Protein AF-A0AAV5MDQ6-F1 (afdb_monomer)

Mean predicted aligned error: 10.99 Å

Solvent-accessible surface area (backbone atoms only — not comparable to full-atom values): 38257 Å² total; per-residue (Å²): 109,68,69,57,55,51,51,50,50,52,53,47,53,49,22,70,74,67,74,50,81,84,59,44,92,79,45,73,65,86,76,64,95,84,58,58,68,70,60,51,52,52,53,26,61,74,68,64,28,59,78,58,91,62,69,52,67,56,98,86,37,66,71,57,78,62,98,46,68,66,68,64,48,42,65,56,53,50,52,42,49,53,53,60,66,69,49,66,47,74,81,46,53,69,46,55,48,52,50,48,41,59,69,43,57,61,42,69,51,47,67,59,25,41,53,33,67,74,56,69,65,60,42,50,53,46,50,50,54,54,50,49,62,64,66,40,52,69,85,92,69,93,72,76,72,77,63,57,66,72,51,37,35,28,45,49,42,70,74,18,72,51,41,77,52,59,61,31,44,25,39,12,35,13,19,51,47,35,49,47,41,70,77,39,56,84,40,68,71,37,46,52,48,31,68,73,56,27,74,90,49,51,84,87,72,42,62,74,74,93,83,56,52,66,47,57,57,20,33,56,56,3,36,58,54,36,55,71,42,39,30,40,44,59,18,46,19,80,87,40,41,53,64,82,36,32,50,42,87,87,41,76,72,18,29,57,78,64,68,81,56,98,78,58,88,64,60,36,42,33,70,41,40,41,98,86,48,45,77,33,65,70,61,42,63,76,66,43,50,75,69,56,43,62,57,52,69,37,57,55,48,20,99,42,80,61,42,84,27,21,66,82,28,70,62,28,55,81,46,55,70,50,37,24,56,52,30,40,39,70,75,67,42,85,72,76,81,74,66,86,55,76,55,55,49,68,53,32,46,45,57,75,64,48,90,61,62,59,60,56,47,53,48,49,55,31,49,65,70,70,53,54,92,34,40,34,60,29,30,80,66,72,76,41,96,61,28,56,23,91,85,77,66,79,50,59,18,38,72,60,33,66,66,39,63,34,82,75,41,36,60,39,39,44,75,37,101,78,52,43,59,52,82,80,68,68,67,88,47,65,48,55,50,51,51,52,53,55,52,49,38,71,74,69,64,53,82,60,53,68,50,52,54,52,38,43,50,51,38,50,54,51,50,55,48,36,33,77,76,67,71,47,82,91,52,44,66,64,39,49,51,53,29,51,52,53,49,48,55,63,75,64,55,86,65,77,67,74,83,46,82,82,74,82,74,70,80,74,72,88,68,70,58,60,40,77,66,40,60,86,86,26,34,33,35,35,32,21,45,31,68,46,96,89,49,78,56,25,28,23,11,34,34,32,26,37,43,86,60,49,61,48,40,42,42,50,48,79,45,50,58,89,42,63,71,39,33,40,49,47,15,48,38,52,47,53,50,51,36,55,76,67,71,60,64,42,37,37,39,33,30,64,47,56,69,61,38,51,54,61,73,41,86,89,60,90,54,43,57,83,41,40,26,48,46,50,48,45,44,58,64,41,75,82,32,88,52,54,45,73,41,67,42,48,61,75,37,41,48,68,18,46,48,50,13,58,28,36,88,69,72,75,40,75,58,62,43,63,71,60,76,62,76,79,51,53,64,61,48,56,67,44,67,79,96

Sequence (675 aa):
MEEVSHLQSILQQYGDITGQRINFAKSAVFFSTNTPGDFRASICSQLGINCHSTVSKYLGLPTSWGKSKKASLKYVVERINKKLKQWKVALLSQAGREVLIKAVAMAIPTYTMSCFLFPSNICKDINRLIRNFWWGQQQDERKISWLSWKTMTQSKQSGGMGFKDLFCFNLAMLARQAWRLVQNPHSLWVRVLKSLYFREASFFSARKGSHPSWAWTSILKGREILQLGARWNVGDGRKILIYEDAWVPSLPQFKVLSPPSTESLYTYVCDLIDERGNWDSHKLNQCLTNEEYGEIAKIPTAACGDAFIWHYNKYGKFTVKSAYFLAYKYVHGSDISKNQSSLAPAEWKHLWKLKLPPKIKVFLWRAIHNRLPTLDNLFSKGVVNNALCPNCQLHNESLMHMLFYCPHVEPIWFGSALGFIPRQLRLQNLAEWWCLLTETEKQMGVPYLFEQWAIICWNTWKARNKIHFEQATFNPEHILFKANAMLQEFCSCPGRDLLLPPKQTMQRKHVTSAWTRPPPGFLKFNVDASFMPNSELTTLARVSRDSYGKILTGRTWLCSTASPLMAEANALLRAVQSAVDMGLDQVIFESDNETLISYAQHANQPLPWEIHSIIHNIRSFCSSRPNFSFSFIPREGNRVADWIARSTLKGQCPFYWAHCPPDILLQLLLTDAVS

Radius of gyration: 33.41 Å; Cα contacts (8 Å, |Δi|>4): 930; chains: 1; bounding box: 87×62×98 Å

Nearest PDB structures (foldseek):
  4e19-assembly2_B  TM=8.398E-01  e=6.415E-07  Halobacterium salinarum NRC-1
  3hst-assembly2_B  TM=8.133E-01  e=9.459E-06  Mycobacterium tuberculosis
  3hst-assembly4_D  TM=8.226E-01  e=3.384E-05  Mycobacterium tuberculosis
  3aly-assembly1_A  TM=7.900E-01  e=1.920E-05  Sulfurisphaera tokodaii str. 7
  2ehg-assembly1_A  TM=7.731E-01  e=2.802E-05  Sulfurisphaera tokodaii str. 7

InterPro domains:
  IPR002156 Ribonuclease H domain [PF13456] (526-647)
  IPR012337 Ribonuclease H-like superfamily [SSF53098] (522-659)
  IPR026960 Reverse transcriptase zinc-binding domain [PF13966] (318-413)
  IPR036397 Ribonuclease H superfamily [G3DSA:3.30.420.10] (522-650)
  IPR044730 Ribonuclease H-like domain, plant type [cd06222] (526-646)

Structure (mmCIF, N/CA/C/O backbone):
data_AF-A0AAV5MDQ6-F1
#
_entry.id   AF-A0AAV5MDQ6-F1
#
loop_
_atom_site.group_PDB
_atom_site.id
_atom_site.type_symbol
_atom_site.label_atom_id
_atom_site.label_alt_id
_atom_site.label_comp_id
_atom_site.label_asym_id
_atom_site.label_entity_id
_atom_site.label_seq_id
_atom_site.pdbx_PDB_ins_code
_atom_site.Cartn_x
_atom_site.Cartn_y
_atom_site.Cartn_z
_atom_site.occupancy
_atom_site.B_iso_or_equiv
_atom_site.auth_seq_id
_atom_site.auth_comp_id
_atom_site.auth_asym_id
_atom_site.auth_atom_id
_atom_site.pdbx_PDB_model_num
ATOM 1 N N . MET A 1 1 ? -3.458 -2.380 56.061 1.00 78.00 1 MET A N 1
ATOM 2 C CA . MET A 1 1 ? -2.426 -3.342 56.510 1.00 78.00 1 MET A CA 1
ATOM 3 C C . MET A 1 1 ? -2.948 -4.769 56.431 1.00 78.00 1 MET A C 1
ATOM 5 O O . MET A 1 1 ? -2.294 -5.584 55.803 1.00 78.00 1 MET A O 1
ATOM 9 N N . GLU A 1 2 ? -4.146 -5.062 56.944 1.00 83.25 2 GLU A N 1
ATOM 10 C CA . GLU A 1 2 ? -4.775 -6.392 56.813 1.00 83.25 2 GLU A CA 1
ATOM 11 C C . GLU A 1 2 ? -4.893 -6.880 55.361 1.00 83.25 2 GLU A C 1
ATOM 13 O O . GLU A 1 2 ? -4.476 -7.992 55.055 1.00 83.25 2 GLU A O 1
ATOM 18 N N . GLU A 1 3 ? -5.348 -6.025 54.438 1.00 86.69 3 GLU A N 1
ATOM 19 C CA . GLU A 1 3 ? -5.424 -6.364 53.005 1.00 86.69 3 GLU A CA 1
ATOM 20 C C . GLU A 1 3 ? -4.061 -6.746 52.402 1.00 86.69 3 GLU A C 1
ATOM 22 O O . GLU A 1 3 ? -3.980 -7.601 51.522 1.00 86.69 3 GLU A O 1
ATOM 27 N N . VAL A 1 4 ? -2.975 -6.135 52.889 1.00 85.44 4 VAL A N 1
ATOM 28 C CA . VAL A 1 4 ? -1.607 -6.406 52.426 1.00 85.44 4 VAL A CA 1
ATOM 29 C C . VAL A 1 4 ? -1.141 -7.771 52.931 1.00 85.44 4 VAL A C 1
ATOM 31 O O . VAL A 1 4 ? -0.630 -8.561 52.138 1.00 85.44 4 VAL A O 1
ATOM 34 N N . SER A 1 5 ? -1.383 -8.081 54.210 1.00 87.00 5 SER A N 1
ATOM 35 C CA . SER A 1 5 ? -1.127 -9.411 54.782 1.00 87.00 5 SER A CA 1
ATOM 36 C C . SER A 1 5 ? -1.914 -10.494 54.045 1.00 87.00 5 SER A C 1
ATOM 38 O O . SER A 1 5 ? -1.382 -11.556 53.727 1.00 87.00 5 SER A O 1
ATOM 40 N N . HIS A 1 6 ? -3.182 -10.212 53.737 1.00 92.25 6 HIS A N 1
ATOM 41 C CA . HIS A 1 6 ? -4.053 -11.146 53.036 1.00 92.25 6 HIS A CA 1
ATOM 42 C C . HIS A 1 6 ? -3.562 -11.406 51.606 1.00 92.25 6 HIS A C 1
ATOM 44 O O . HIS A 1 6 ? -3.456 -12.555 51.184 1.00 92.25 6 HIS A O 1
ATOM 50 N N . LEU A 1 7 ? -3.157 -10.355 50.884 1.00 89.44 7 LEU A N 1
ATOM 51 C CA . LEU A 1 7 ? -2.547 -10.488 49.561 1.00 89.44 7 LEU A CA 1
ATOM 52 C C . LEU A 1 7 ? -1.266 -11.335 49.602 1.00 89.44 7 LEU A C 1
ATOM 54 O O . LEU A 1 7 ? -1.070 -12.176 48.727 1.00 89.44 7 LEU A O 1
ATOM 58 N N . GLN A 1 8 ? -0.403 -11.144 50.605 1.00 87.44 8 GLN A N 1
ATOM 59 C CA . GLN A 1 8 ? 0.805 -11.961 50.769 1.00 87.44 8 GLN A CA 1
ATOM 60 C C . GLN A 1 8 ? 0.476 -13.431 51.015 1.00 87.44 8 GLN A C 1
ATOM 62 O O . GLN A 1 8 ? 1.090 -14.289 50.389 1.00 87.44 8 GLN A O 1
ATOM 67 N N . SER A 1 9 ? -0.513 -13.713 51.865 1.00 90.31 9 SER A N 1
ATOM 68 C CA . SER A 1 9 ? -0.974 -15.077 52.124 1.00 90.31 9 SER A CA 1
ATOM 69 C C . SER A 1 9 ? -1.483 -15.753 50.847 1.00 90.31 9 SER A C 1
ATOM 71 O O . SER A 1 9 ? -1.048 -16.861 50.541 1.00 90.31 9 SER A O 1
ATOM 73 N N . ILE A 1 10 ? -2.303 -15.063 50.045 1.00 92.88 10 ILE A N 1
ATOM 74 C CA . ILE A 1 10 ? -2.792 -15.576 48.753 1.00 92.88 10 ILE A CA 1
ATOM 75 C C . ILE A 1 10 ? -1.627 -15.872 47.804 1.00 92.88 10 ILE A C 1
ATOM 77 O O . ILE A 1 10 ? -1.580 -16.921 47.164 1.00 92.88 10 ILE A O 1
ATOM 81 N N . LEU A 1 11 ? -0.680 -14.940 47.695 1.00 90.06 11 LEU A N 1
ATOM 82 C CA . LEU A 1 11 ? 0.478 -15.073 46.817 1.00 90.06 11 LEU A CA 1
ATOM 83 C C . LEU A 1 11 ? 1.405 -16.216 47.247 1.00 90.06 11 LEU A C 1
ATOM 85 O O . LEU A 1 11 ? 1.951 -16.911 46.390 1.00 90.06 11 LEU A O 1
ATOM 89 N N . GLN A 1 12 ? 1.562 -16.418 48.554 1.00 89.75 12 GLN A N 1
ATOM 90 C CA . GLN A 1 12 ? 2.337 -17.516 49.114 1.00 89.75 12 GLN A CA 1
ATOM 91 C C . GLN A 1 12 ? 1.642 -18.855 48.877 1.00 89.75 12 GLN A C 1
ATOM 93 O O . GLN A 1 12 ? 2.252 -19.745 48.299 1.00 89.75 12 GLN A O 1
ATOM 98 N N . GLN A 1 13 ? 0.346 -18.953 49.178 1.00 94.38 13 GLN A N 1
ATOM 99 C CA . GLN A 1 13 ? -0.453 -20.148 48.912 1.00 94.38 13 GLN A CA 1
ATOM 100 C C . GLN A 1 13 ? -0.434 -20.524 47.422 1.00 94.38 13 GLN A C 1
ATOM 102 O O . GLN A 1 13 ? -0.259 -21.689 47.071 1.00 94.38 13 GLN A O 1
ATOM 107 N N . TYR A 1 14 ? -0.561 -19.542 46.525 1.00 93.12 14 TYR A N 1
ATOM 108 C CA . TYR A 1 14 ? -0.415 -19.763 45.087 1.00 93.12 14 TYR A CA 1
ATOM 109 C C . TYR A 1 14 ? 0.984 -20.290 44.734 1.00 93.12 14 TYR A C 1
ATOM 111 O O . TYR A 1 14 ? 1.110 -21.214 43.928 1.00 93.12 14 TYR A O 1
ATOM 119 N N . GLY A 1 15 ? 2.036 -19.723 45.327 1.00 93.00 15 GLY A N 1
ATOM 120 C CA . GLY A 1 15 ? 3.409 -20.182 45.125 1.00 93.00 15 GLY A CA 1
ATOM 121 C C . GLY A 1 15 ? 3.634 -21.615 45.607 1.00 93.00 15 GLY A C 1
ATOM 122 O O . GLY A 1 15 ? 4.234 -22.406 44.880 1.00 93.00 15 GLY A O 1
ATOM 123 N N . ASP A 1 16 ? 3.083 -21.968 46.767 1.00 94.25 16 ASP A N 1
ATOM 124 C CA . ASP A 1 16 ? 3.181 -23.302 47.366 1.00 94.25 16 ASP A CA 1
ATOM 125 C C . ASP A 1 16 ? 2.445 -24.357 46.523 1.00 94.25 16 ASP A C 1
ATOM 127 O O . ASP A 1 16 ? 2.971 -25.445 46.299 1.00 94.25 16 ASP A O 1
ATOM 131 N N . ILE A 1 17 ? 1.268 -24.020 45.979 1.00 95.81 17 ILE A N 1
ATOM 132 C CA . ILE A 1 17 ? 0.485 -24.917 45.110 1.00 95.81 17 ILE A CA 1
ATOM 133 C C . ILE A 1 17 ? 1.138 -25.084 43.731 1.00 95.81 17 ILE A C 1
ATOM 135 O O . ILE A 1 17 ? 1.156 -26.179 43.174 1.00 95.81 17 ILE A O 1
ATOM 139 N N . THR A 1 18 ? 1.641 -23.998 43.139 1.00 95.50 18 THR A N 1
ATOM 140 C CA . THR A 1 18 ? 2.139 -24.009 41.749 1.00 95.50 18 THR A CA 1
ATOM 141 C C . THR A 1 18 ? 3.636 -24.291 41.624 1.00 95.50 18 THR A C 1
ATOM 143 O O . THR A 1 18 ? 4.125 -24.494 40.511 1.00 95.50 18 THR A O 1
ATOM 146 N N . GLY A 1 19 ? 4.386 -24.246 42.728 1.00 93.62 19 GLY A N 1
ATOM 147 C CA . GLY A 1 19 ? 5.851 -24.275 42.736 1.00 93.62 19 GLY A CA 1
ATOM 148 C C . GLY A 1 19 ? 6.511 -22.991 42.206 1.00 93.62 19 GLY A C 1
ATOM 149 O O . GLY A 1 19 ? 7.729 -22.954 42.015 1.00 93.62 19 GLY A O 1
ATOM 150 N N . GLN A 1 20 ? 5.741 -21.930 41.932 1.00 92.00 20 GLN A N 1
ATOM 151 C CA . GLN A 1 20 ? 6.256 -20.660 41.410 1.00 92.00 20 GLN A CA 1
ATOM 152 C C . GLN A 1 20 ? 6.702 -19.724 42.544 1.00 92.00 20 GLN A C 1
ATOM 154 O O . GLN A 1 20 ? 6.091 -19.672 43.605 1.00 92.00 20 GLN A O 1
ATOM 159 N N . ARG A 1 21 ? 7.752 -18.921 42.311 1.00 89.38 21 ARG A N 1
ATOM 160 C CA . ARG A 1 21 ? 8.233 -17.902 43.266 1.00 89.38 21 ARG A CA 1
ATOM 161 C C . ARG A 1 21 ? 8.160 -16.492 42.693 1.00 89.38 21 ARG A C 1
ATOM 163 O O . ARG A 1 21 ? 8.458 -16.262 41.520 1.00 89.38 21 ARG A O 1
ATOM 170 N N . ILE A 1 22 ? 7.827 -15.529 43.550 1.00 85.25 22 ILE A N 1
ATOM 171 C CA . ILE A 1 22 ? 7.762 -14.109 43.196 1.00 85.25 22 ILE A CA 1
ATOM 172 C C . ILE A 1 22 ? 9.166 -13.513 43.179 1.00 85.25 22 ILE A C 1
ATOM 174 O O . ILE A 1 22 ? 9.947 -13.665 44.115 1.00 85.25 22 ILE A O 1
ATOM 178 N N . ASN A 1 23 ? 9.479 -12.779 42.114 1.00 86.19 23 ASN A N 1
ATOM 179 C CA . ASN A 1 23 ? 10.705 -12.001 42.035 1.00 86.19 23 ASN A CA 1
ATOM 180 C C . ASN A 1 23 ? 10.459 -10.586 42.575 1.00 86.19 23 ASN A C 1
ATOM 182 O O . ASN A 1 23 ? 10.107 -9.683 41.816 1.00 86.19 23 ASN A O 1
ATOM 186 N N . PHE A 1 24 ? 10.677 -10.391 43.876 1.00 82.19 24 PHE A N 1
ATOM 187 C CA . PHE A 1 24 ? 10.485 -9.101 44.550 1.00 82.19 24 PHE A CA 1
ATOM 188 C C . PHE A 1 24 ? 11.323 -7.958 43.951 1.00 82.19 24 PHE A C 1
ATOM 190 O O . PHE A 1 24 ? 10.880 -6.814 43.964 1.00 82.19 24 PHE A O 1
ATOM 197 N N . ALA A 1 25 ? 12.469 -8.257 43.324 1.00 79.56 25 ALA A N 1
ATOM 198 C CA . ALA A 1 25 ? 13.294 -7.259 42.637 1.00 79.56 25 ALA A CA 1
ATOM 199 C C . ALA A 1 25 ? 12.682 -6.755 41.313 1.00 79.56 25 ALA A C 1
ATOM 201 O O . ALA A 1 25 ? 13.055 -5.689 40.824 1.00 79.56 25 ALA A O 1
ATOM 202 N N . LYS A 1 26 ? 11.762 -7.517 40.707 1.00 78.94 26 LYS A N 1
ATOM 203 C CA . LYS A 1 26 ? 10.991 -7.107 39.518 1.00 78.94 26 LYS A CA 1
ATOM 204 C C . LYS A 1 26 ? 9.585 -6.609 39.863 1.00 78.94 26 LYS A C 1
ATOM 206 O O . LYS A 1 26 ? 8.943 -6.007 39.001 1.00 78.94 26 LYS A O 1
ATOM 211 N N . SER A 1 27 ? 9.111 -6.873 41.077 1.00 81.62 27 SER A N 1
ATOM 212 C CA . SER A 1 27 ? 7.826 -6.399 41.587 1.00 81.62 27 SER A CA 1
ATOM 213 C C . SER A 1 27 ? 7.898 -4.919 41.965 1.00 81.62 27 SER A C 1
ATOM 215 O O . SER A 1 27 ? 8.940 -4.414 42.373 1.00 81.62 27 SER A O 1
ATOM 217 N N . ALA A 1 28 ? 6.783 -4.207 41.820 1.00 79.62 28 ALA A N 1
ATOM 218 C CA . ALA A 1 28 ? 6.673 -2.799 42.186 1.00 79.62 28 ALA A CA 1
ATOM 219 C C . ALA A 1 28 ? 5.248 -2.488 42.652 1.00 79.62 28 ALA A C 1
ATOM 221 O O . ALA A 1 28 ? 4.289 -3.078 42.152 1.00 79.62 28 ALA A O 1
ATOM 222 N N . VAL A 1 29 ? 5.116 -1.529 43.568 1.00 80.44 29 VAL A N 1
ATOM 223 C CA . VAL A 1 29 ? 3.827 -1.040 44.073 1.00 80.44 29 VAL A CA 1
ATOM 224 C C . VAL A 1 29 ? 3.650 0.418 43.665 1.00 80.44 29 VAL A C 1
ATOM 226 O O . VAL A 1 29 ? 4.583 1.217 43.755 1.00 80.44 29 VAL A O 1
ATOM 229 N N . PHE A 1 30 ? 2.447 0.764 43.204 1.00 76.38 30 PHE A N 1
ATOM 230 C CA . PHE A 1 30 ? 2.086 2.125 42.820 1.00 76.38 30 PHE A CA 1
ATOM 231 C C . PHE A 1 30 ? 1.085 2.707 43.805 1.00 76.38 30 PHE A C 1
ATOM 233 O O . PHE A 1 30 ? 0.061 2.098 44.094 1.00 76.38 30 PHE A O 1
ATOM 240 N N . PHE A 1 31 ? 1.368 3.925 44.257 1.00 78.56 31 PHE A N 1
ATOM 241 C CA . PHE A 1 31 ? 0.498 4.675 45.153 1.00 78.56 31 PHE A CA 1
ATOM 242 C C . PHE A 1 31 ? -0.074 5.893 44.435 1.00 78.56 31 PHE A C 1
ATOM 244 O O . PHE A 1 31 ? 0.555 6.449 43.527 1.00 78.56 31 PHE A O 1
ATOM 251 N N . SER A 1 32 ? -1.260 6.330 44.857 1.00 78.06 32 SER A N 1
ATOM 252 C CA . SER A 1 32 ? -1.819 7.594 44.379 1.00 78.06 32 SER A CA 1
ATOM 253 C C . SER A 1 32 ? -0.961 8.765 44.873 1.00 78.06 32 SER A C 1
ATOM 255 O O . SER A 1 32 ? -0.218 8.645 45.849 1.00 78.06 32 SER A O 1
ATOM 257 N N . THR A 1 33 ? -1.055 9.931 44.229 1.00 75.00 33 THR A N 1
ATOM 258 C CA . THR A 1 33 ? -0.329 11.130 44.685 1.00 75.00 33 THR A CA 1
ATOM 259 C C . THR A 1 33 ? -0.718 11.554 46.098 1.00 75.00 33 THR A C 1
ATOM 261 O O . THR A 1 33 ? 0.102 12.155 46.778 1.00 75.00 33 THR A O 1
ATOM 264 N N . ASN A 1 34 ? -1.916 11.182 46.551 1.00 82.69 34 ASN A N 1
ATOM 265 C CA . ASN A 1 34 ? -2.491 11.621 47.819 1.00 82.69 34 ASN A CA 1
ATOM 266 C C . ASN A 1 34 ? -2.165 10.672 48.985 1.00 82.69 34 ASN A C 1
ATOM 268 O O . ASN A 1 34 ? -2.539 10.948 50.117 1.00 82.69 34 ASN A O 1
ATOM 272 N N . THR A 1 35 ? -1.482 9.550 48.734 1.00 84.44 35 THR A N 1
ATOM 273 C CA . THR A 1 35 ? -1.105 8.606 49.794 1.00 84.44 35 THR A CA 1
ATOM 274 C C . THR A 1 35 ? 0.064 9.166 50.630 1.00 84.44 35 THR A C 1
ATOM 276 O O . THR A 1 35 ? 1.101 9.460 50.025 1.00 84.44 35 THR A O 1
ATOM 279 N N . PRO A 1 36 ? -0.039 9.282 51.971 1.00 89.12 36 PRO A N 1
ATOM 280 C CA . PRO A 1 36 ? 1.041 9.778 52.838 1.00 89.12 36 PRO A CA 1
ATOM 281 C C . PRO A 1 36 ? 2.330 8.951 52.738 1.00 89.12 36 PRO A C 1
ATOM 283 O O . PRO A 1 36 ? 2.269 7.739 52.535 1.00 89.12 36 PRO A O 1
ATOM 286 N N . GLY A 1 37 ? 3.494 9.593 52.882 1.00 84.69 37 GLY A N 1
ATOM 287 C CA . GLY A 1 37 ? 4.808 8.948 52.733 1.00 84.69 37 GLY A CA 1
ATOM 288 C C . GLY A 1 37 ? 5.028 7.779 53.696 1.00 84.69 37 GLY A C 1
ATOM 289 O O . GLY A 1 37 ? 5.404 6.693 53.257 1.00 84.69 37 GLY A O 1
ATOM 290 N N . ASP A 1 38 ? 4.690 7.972 54.969 1.00 87.25 38 ASP A N 1
ATOM 291 C CA . ASP A 1 38 ? 4.872 6.964 56.023 1.00 87.25 38 ASP A CA 1
ATOM 292 C C . ASP A 1 38 ? 4.034 5.709 55.760 1.00 87.25 38 ASP A C 1
ATOM 294 O O . ASP A 1 38 ? 4.495 4.579 55.920 1.00 87.25 38 ASP A O 1
ATOM 298 N N . PHE A 1 39 ? 2.820 5.898 55.238 1.00 86.25 39 PHE A N 1
ATOM 299 C CA . PHE A 1 39 ? 1.942 4.795 54.865 1.00 86.25 39 PHE A CA 1
ATOM 300 C C . PHE A 1 39 ? 2.493 3.992 53.677 1.00 86.25 39 PHE A C 1
ATOM 302 O O . PHE A 1 39 ? 2.419 2.763 53.666 1.00 86.25 39 PHE A O 1
ATOM 309 N N . ARG A 1 40 ? 3.113 4.660 52.692 1.00 86.44 40 ARG A N 1
ATOM 310 C CA . ARG A 1 40 ? 3.791 3.972 51.576 1.00 86.44 40 ARG A CA 1
ATOM 311 C C . ARG A 1 40 ? 4.964 3.140 52.077 1.00 86.44 40 ARG A C 1
ATOM 313 O O . ARG A 1 40 ? 5.117 2.000 51.648 1.00 86.44 40 ARG A O 1
ATOM 320 N N . ALA A 1 41 ? 5.775 3.707 52.970 1.00 84.88 41 ALA A N 1
ATOM 321 C CA . ALA A 1 41 ? 6.928 3.025 53.547 1.00 84.88 41 ALA A CA 1
ATOM 322 C C . ALA A 1 41 ? 6.501 1.786 54.345 1.00 84.88 41 ALA A C 1
ATOM 324 O O . ALA A 1 41 ? 7.085 0.720 54.163 1.00 84.88 41 ALA A O 1
ATOM 325 N N . SER A 1 42 ? 5.434 1.898 55.142 1.00 87.06 42 SER A N 1
ATOM 326 C CA . SER A 1 42 ? 4.856 0.780 55.894 1.00 87.06 42 SER A CA 1
ATOM 327 C C . SER A 1 42 ? 4.409 -0.369 54.977 1.00 87.06 42 SER A C 1
ATOM 329 O O . SER A 1 42 ? 4.818 -1.513 55.178 1.00 87.06 42 SER A O 1
ATOM 331 N N . ILE A 1 43 ? 3.670 -0.065 53.902 1.00 86.88 43 ILE A N 1
ATOM 332 C CA . ILE A 1 43 ? 3.221 -1.070 52.923 1.00 86.88 43 ILE A CA 1
ATOM 333 C C . ILE A 1 43 ? 4.402 -1.697 52.165 1.00 86.88 43 ILE A C 1
ATOM 335 O O . ILE A 1 43 ? 4.440 -2.913 51.980 1.00 86.88 43 ILE A O 1
ATOM 339 N N . CYS A 1 44 ? 5.368 -0.890 51.718 1.00 86.38 44 CYS A N 1
ATOM 340 C CA . CYS A 1 44 ? 6.551 -1.374 50.996 1.00 86.38 44 CYS A CA 1
ATOM 341 C C . CYS A 1 44 ? 7.426 -2.284 51.878 1.00 86.38 44 CYS A C 1
ATOM 343 O O . CYS A 1 44 ? 7.874 -3.331 51.409 1.00 86.38 44 CYS A O 1
ATOM 345 N N . SER A 1 45 ? 7.605 -1.922 53.155 1.00 86.38 45 SER A N 1
ATOM 346 C CA . SER A 1 45 ? 8.315 -2.734 54.150 1.00 86.38 45 SER A CA 1
ATOM 347 C C . SER A 1 45 ? 7.630 -4.082 54.356 1.00 86.38 45 SER A C 1
ATOM 349 O O . SER A 1 45 ? 8.269 -5.124 54.231 1.00 86.38 45 SER A O 1
ATOM 351 N N . GLN A 1 46 ? 6.309 -4.073 54.561 1.00 84.69 46 GLN A N 1
ATOM 352 C CA . GLN A 1 46 ? 5.547 -5.301 54.758 1.00 84.69 46 GLN A CA 1
ATOM 353 C C . GLN A 1 46 ? 5.614 -6.222 53.534 1.00 84.69 46 GLN A C 1
ATOM 355 O O . GLN A 1 46 ? 5.822 -7.421 53.683 1.00 84.69 46 GLN A O 1
ATOM 360 N N . LEU A 1 47 ? 5.486 -5.670 52.322 1.00 83.19 47 LEU A N 1
ATOM 361 C CA . LEU A 1 47 ? 5.521 -6.440 51.076 1.00 83.19 47 LEU A CA 1
ATOM 362 C C . LEU A 1 47 ? 6.915 -6.948 50.685 1.00 83.19 47 LEU A C 1
ATOM 364 O O . LEU A 1 47 ? 7.007 -7.805 49.806 1.00 83.19 47 LEU A O 1
ATOM 368 N N . GLY A 1 48 ? 7.989 -6.411 51.274 1.00 79.88 48 GLY A N 1
ATOM 369 C CA . GLY A 1 48 ? 9.359 -6.678 50.829 1.00 79.88 48 GLY A CA 1
ATOM 370 C C . GLY A 1 48 ? 9.635 -6.169 49.407 1.00 79.88 48 GLY A C 1
ATOM 371 O O . GLY A 1 48 ? 10.456 -6.738 48.689 1.00 79.88 48 GLY A O 1
ATOM 372 N N . ILE A 1 49 ? 8.916 -5.128 48.965 1.00 83.12 49 ILE A N 1
ATOM 373 C CA . ILE A 1 49 ? 9.011 -4.560 47.612 1.00 83.12 49 ILE A CA 1
ATOM 374 C C . ILE A 1 49 ? 9.533 -3.127 47.697 1.00 83.12 49 ILE A C 1
ATOM 376 O O . ILE A 1 49 ? 9.053 -2.315 48.486 1.00 83.12 49 ILE A O 1
ATOM 380 N N . ASN A 1 50 ? 10.468 -2.779 46.813 1.00 69.19 50 ASN A N 1
ATOM 381 C CA . ASN A 1 50 ? 10.965 -1.412 46.716 1.00 69.19 50 ASN A CA 1
ATOM 382 C C . ASN A 1 50 ? 9.868 -0.446 46.237 1.00 69.19 50 ASN A C 1
ATOM 384 O O . ASN A 1 50 ? 9.273 -0.617 45.168 1.00 69.19 50 ASN A O 1
ATOM 388 N N . CYS A 1 51 ? 9.669 0.633 46.995 1.00 64.44 51 CYS A N 1
ATOM 389 C CA . CYS A 1 51 ? 8.878 1.791 46.588 1.00 64.44 51 CYS A CA 1
ATOM 390 C C . CYS A 1 51 ? 9.603 2.536 45.448 1.00 64.44 51 CYS A C 1
ATOM 392 O O . CYS A 1 51 ? 10.351 3.489 45.668 1.00 64.44 51 CYS A O 1
ATOM 394 N N . HIS A 1 52 ? 9.417 2.097 44.202 1.00 59.62 52 HIS A N 1
ATOM 395 C CA . HIS A 1 52 ? 10.004 2.777 43.050 1.00 59.62 52 HIS A CA 1
ATOM 396 C C . HIS A 1 52 ? 9.261 4.087 42.746 1.00 59.62 52 HIS A C 1
ATOM 398 O O . HIS A 1 52 ? 8.092 4.093 42.370 1.00 59.62 52 HIS A O 1
ATOM 404 N N . SER A 1 53 ? 9.973 5.216 42.822 1.00 53.59 53 SER A N 1
ATOM 405 C CA . SER A 1 53 ? 9.513 6.517 42.304 1.00 53.59 53 SER A CA 1
ATOM 406 C C . SER A 1 53 ? 9.479 6.566 40.769 1.00 53.59 53 SER A C 1
ATOM 408 O O . SER A 1 53 ? 8.866 7.450 40.169 1.00 53.59 53 SER A O 1
ATOM 410 N N . THR A 1 54 ? 10.151 5.615 40.116 1.00 52.84 54 THR A N 1
ATOM 411 C CA . THR A 1 54 ? 10.302 5.547 38.666 1.00 52.84 54 THR A CA 1
ATOM 412 C C . THR A 1 54 ? 9.266 4.625 38.041 1.00 52.84 54 THR A C 1
ATOM 414 O O . THR A 1 54 ? 9.045 3.495 38.460 1.00 52.84 54 THR A O 1
ATOM 417 N N . VAL A 1 55 ? 8.645 5.139 36.985 1.00 59.78 55 VAL A N 1
ATOM 418 C CA . VAL A 1 55 ? 7.665 4.472 36.131 1.00 59.78 55 VAL A CA 1
ATOM 419 C C . VAL A 1 55 ? 8.138 3.068 35.723 1.00 59.78 55 VAL A C 1
ATOM 421 O O . VAL A 1 55 ? 8.985 2.924 34.836 1.00 59.78 55 VAL A O 1
ATOM 424 N N . SER A 1 56 ? 7.587 2.026 36.351 1.00 67.75 56 SER A N 1
ATOM 425 C CA . SER A 1 56 ? 7.826 0.642 35.925 1.00 67.75 56 SER A CA 1
ATOM 426 C C . SER A 1 56 ? 7.294 0.427 34.504 1.00 67.75 56 SER A C 1
ATOM 428 O O . SER A 1 56 ? 6.438 1.174 34.018 1.00 67.75 56 SER A O 1
ATOM 430 N N . LYS A 1 57 ? 7.810 -0.587 33.806 1.00 72.69 57 LYS A N 1
ATOM 431 C CA . LYS A 1 57 ? 7.347 -0.931 32.459 1.00 72.69 57 LYS A CA 1
ATOM 432 C C . LYS A 1 57 ? 6.527 -2.210 32.502 1.00 72.69 57 LYS A C 1
ATOM 434 O O . LYS A 1 57 ? 7.037 -3.240 32.924 1.00 72.69 57 LYS A O 1
ATOM 439 N N . TYR A 1 58 ? 5.321 -2.167 31.953 1.00 78.12 58 TYR A N 1
ATOM 440 C CA . TYR A 1 58 ? 4.501 -3.339 31.684 1.00 78.12 58 TYR A CA 1
ATOM 441 C C . TYR A 1 58 ? 4.439 -3.584 30.176 1.00 78.12 58 TYR A C 1
ATOM 443 O O . TYR A 1 58 ? 4.077 -2.694 29.404 1.00 78.12 58 TYR A O 1
ATOM 451 N N . LEU A 1 59 ? 4.878 -4.770 29.738 1.00 80.25 59 LEU A N 1
ATOM 452 C CA . LEU A 1 59 ? 4.993 -5.141 28.317 1.00 80.25 59 LEU A CA 1
ATOM 453 C C . LEU A 1 59 ? 5.728 -4.087 27.460 1.00 80.25 59 LEU A C 1
ATOM 455 O O . LEU A 1 59 ? 5.401 -3.848 26.301 1.00 80.25 59 LEU A O 1
ATOM 459 N N . GLY A 1 60 ? 6.732 -3.423 28.040 1.00 76.00 60 GLY A N 1
ATOM 460 C CA . GLY A 1 60 ? 7.530 -2.395 27.365 1.00 76.00 60 GLY A CA 1
ATOM 461 C C . GLY A 1 60 ? 6.925 -0.986 27.355 1.00 76.00 60 GLY A C 1
ATOM 462 O O . GLY A 1 60 ? 7.589 -0.070 26.865 1.00 76.00 60 GLY A O 1
ATOM 463 N N . LEU A 1 61 ? 5.731 -0.788 27.923 1.00 82.88 61 LEU A N 1
ATOM 464 C CA . LEU A 1 61 ? 5.106 0.521 28.114 1.00 82.88 61 LEU A CA 1
ATOM 465 C C . LEU A 1 61 ? 5.219 0.989 29.571 1.00 82.88 61 LEU A C 1
ATOM 467 O O . LEU A 1 61 ? 5.067 0.178 30.476 1.00 82.88 61 LEU A O 1
ATOM 471 N N . PRO A 1 62 ? 5.441 2.289 29.808 1.00 78.69 62 PRO A N 1
ATOM 472 C CA . PRO A 1 62 ? 5.196 2.939 31.094 1.00 78.69 62 PRO A CA 1
ATOM 473 C C . PRO A 1 62 ? 3.869 2.529 31.757 1.00 78.69 62 PRO A C 1
ATOM 475 O O . PRO A 1 62 ? 2.819 2.640 31.123 1.00 78.69 62 PRO A O 1
ATOM 478 N N . THR A 1 63 ? 3.897 2.094 33.023 1.00 73.88 63 THR A N 1
ATOM 479 C CA . THR A 1 63 ? 2.673 1.835 33.809 1.00 73.88 63 THR A CA 1
ATOM 480 C C . THR A 1 63 ? 1.987 3.123 34.249 1.00 73.88 63 THR A C 1
ATOM 482 O O . THR A 1 63 ? 0.762 3.181 34.300 1.00 73.88 63 THR A O 1
ATOM 485 N N . SER A 1 64 ? 2.758 4.180 34.504 1.00 69.75 64 SER A N 1
ATOM 486 C CA . SER A 1 64 ? 2.250 5.516 34.803 1.00 69.75 64 SER A CA 1
ATOM 487 C C . SER A 1 64 ? 2.708 6.529 33.756 1.00 69.75 64 SER A C 1
ATOM 489 O O . SER A 1 64 ? 3.862 6.578 33.327 1.00 69.75 64 SER A O 1
ATOM 491 N N . TRP A 1 65 ? 1.763 7.355 33.319 1.00 71.94 65 TRP A N 1
ATOM 492 C CA . TRP A 1 65 ? 1.992 8.405 32.338 1.00 71.94 65 TRP A CA 1
ATOM 493 C C . TRP A 1 65 ? 1.923 9.741 33.073 1.00 71.94 65 TRP A C 1
ATOM 495 O O . TRP A 1 65 ? 0.885 10.101 33.621 1.00 71.94 65 TRP A O 1
ATOM 505 N N . GLY A 1 66 ? 3.048 10.455 33.145 1.00 69.44 66 GLY A N 1
ATOM 506 C CA . GLY A 1 66 ? 3.090 11.786 33.753 1.00 69.44 66 GLY A CA 1
ATOM 507 C C . GLY A 1 66 ? 2.291 12.815 32.944 1.00 69.44 66 GLY A C 1
ATOM 508 O O . GLY A 1 66 ? 1.843 12.543 31.830 1.00 69.44 66 GLY A O 1
ATOM 509 N N . LYS A 1 67 ? 2.175 14.046 33.461 1.00 72.31 67 LYS A N 1
ATOM 510 C CA . LYS A 1 67 ? 1.452 15.141 32.778 1.00 72.31 67 LYS A CA 1
ATOM 511 C C . LYS A 1 67 ? 2.000 15.431 31.367 1.00 72.31 67 LYS A C 1
ATOM 513 O O . LYS A 1 67 ? 1.254 15.808 30.467 1.00 72.31 67 LYS A O 1
ATOM 518 N N . SER A 1 68 ? 3.304 15.228 31.151 1.00 82.31 68 SER A N 1
ATOM 519 C CA . SER A 1 68 ? 3.964 15.479 29.866 1.00 82.31 68 SER A CA 1
ATOM 520 C C . SER A 1 68 ? 4.077 14.220 29.002 1.00 82.31 68 SER A C 1
ATOM 522 O O . SER A 1 68 ? 4.952 13.378 29.213 1.00 82.31 68 SER A O 1
ATOM 524 N N . LYS A 1 69 ? 3.278 14.159 27.926 1.00 84.88 69 LYS A N 1
ATOM 525 C CA . LYS A 1 69 ? 3.373 13.114 26.882 1.00 84.88 69 LYS A CA 1
ATOM 526 C C . LYS A 1 69 ? 4.775 13.018 26.272 1.00 84.88 69 LYS A C 1
ATOM 528 O O . LYS A 1 69 ? 5.236 11.929 25.939 1.00 84.88 69 LYS A O 1
ATOM 533 N N . LYS A 1 70 ? 5.467 14.158 26.132 1.00 83.81 70 LYS A N 1
ATOM 534 C CA . LYS A 1 70 ? 6.840 14.222 25.608 1.00 83.81 70 LYS A CA 1
ATOM 535 C C . LYS A 1 70 ? 7.808 13.496 26.542 1.00 83.81 70 LYS A C 1
ATOM 537 O O . LYS A 1 70 ? 8.582 12.664 26.076 1.00 83.81 70 LYS A O 1
ATOM 542 N N . ALA A 1 71 ? 7.736 13.784 27.843 1.00 83.62 71 ALA A N 1
ATOM 543 C CA . ALA A 1 71 ? 8.581 13.136 28.842 1.00 83.62 71 ALA A CA 1
ATOM 544 C C . ALA A 1 71 ? 8.338 11.622 28.865 1.00 83.62 71 ALA A C 1
ATOM 546 O O . ALA A 1 71 ? 9.288 10.843 28.823 1.00 83.62 71 ALA A O 1
ATOM 547 N N . SER A 1 72 ? 7.075 11.195 28.811 1.00 83.25 72 SER A N 1
ATOM 548 C CA . SER A 1 72 ? 6.742 9.771 28.840 1.00 83.25 72 SER A CA 1
ATOM 549 C C . SER A 1 72 ? 7.144 8.992 27.587 1.00 83.25 72 SER A C 1
ATOM 551 O O . SER A 1 72 ? 7.309 7.782 27.671 1.00 83.25 72 SER A O 1
ATOM 553 N N . LEU A 1 73 ? 7.327 9.641 26.431 1.00 89.12 73 LEU A N 1
ATOM 554 C CA . LEU A 1 73 ? 7.806 8.994 25.198 1.00 89.12 73 LEU A CA 1
ATOM 555 C C . LEU A 1 73 ? 9.321 9.106 24.992 1.00 89.12 73 LEU A C 1
ATOM 557 O O . LEU A 1 73 ? 9.854 8.525 24.043 1.00 89.12 73 LEU A O 1
ATOM 561 N N . LYS A 1 74 ? 10.035 9.813 25.876 1.00 88.25 74 LYS A N 1
ATOM 562 C CA . LYS A 1 74 ? 11.480 10.042 25.755 1.00 88.25 74 LYS A CA 1
ATOM 563 C C . LYS A 1 74 ? 12.273 8.733 25.669 1.00 88.25 74 LYS A C 1
ATOM 565 O O . LYS A 1 74 ? 13.176 8.627 24.843 1.00 88.25 74 LYS A O 1
ATOM 570 N N . TYR A 1 75 ? 11.855 7.701 26.409 1.00 88.06 75 TYR A N 1
ATOM 571 C CA . TYR A 1 75 ? 12.499 6.381 26.383 1.00 88.06 75 TYR A CA 1
ATOM 572 C C . TYR A 1 75 ? 12.528 5.747 24.979 1.00 88.06 75 TYR A C 1
ATOM 574 O O . TYR A 1 75 ? 13.442 4.984 24.665 1.00 88.06 75 TYR A O 1
ATOM 582 N N . VAL A 1 76 ? 11.538 6.039 24.121 1.00 92.31 76 VAL A N 1
ATOM 583 C CA . VAL A 1 76 ? 11.485 5.528 22.740 1.00 92.31 76 VAL A CA 1
ATOM 584 C C . VAL A 1 76 ? 12.581 6.185 21.909 1.00 92.31 76 VAL A C 1
ATOM 586 O O . VAL A 1 76 ? 13.335 5.496 21.221 1.00 92.31 76 VAL A O 1
ATOM 589 N N . VAL A 1 77 ? 12.699 7.511 22.015 1.00 93.06 77 VAL A N 1
ATOM 590 C CA . VAL A 1 77 ? 13.731 8.302 21.330 1.00 93.06 77 VAL A CA 1
ATOM 591 C C . VAL A 1 77 ? 15.122 7.863 21.786 1.00 93.06 77 VAL A C 1
ATOM 593 O O . VAL A 1 77 ? 15.989 7.609 20.954 1.00 93.06 77 VAL A O 1
ATOM 596 N N . GLU A 1 78 ? 15.322 7.692 23.093 1.00 92.88 78 GLU A N 1
ATOM 597 C CA . GLU A 1 78 ? 16.586 7.234 23.681 1.00 92.88 78 GLU A CA 1
ATOM 598 C C . GLU A 1 78 ? 16.960 5.821 23.218 1.00 92.88 78 GLU A C 1
ATOM 600 O O . GLU A 1 78 ? 18.115 5.573 22.874 1.00 92.88 78 GLU A O 1
ATOM 605 N N . ARG A 1 79 ? 15.992 4.899 23.127 1.00 92.06 79 ARG A N 1
ATOM 606 C CA . ARG A 1 79 ? 16.231 3.538 22.624 1.00 92.06 79 ARG A CA 1
ATOM 607 C C . ARG A 1 79 ? 16.660 3.536 21.157 1.00 92.06 79 ARG A C 1
ATOM 609 O 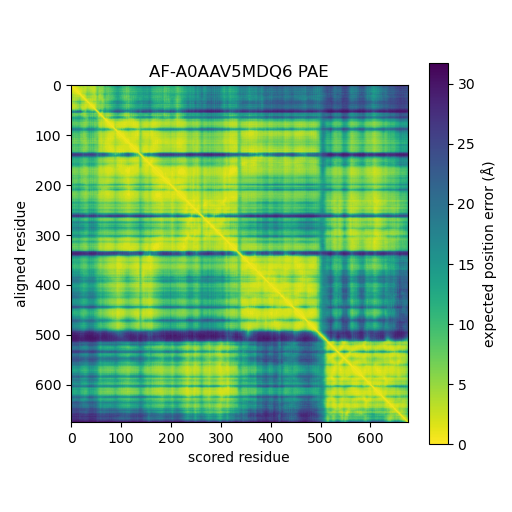O . ARG A 1 79 ? 17.578 2.798 20.799 1.00 92.06 79 ARG A O 1
ATOM 616 N N . ILE A 1 80 ? 16.020 4.359 20.325 1.00 93.81 80 ILE A N 1
ATOM 617 C CA . ILE A 1 80 ? 16.399 4.528 18.916 1.00 93.81 80 ILE A CA 1
ATOM 618 C C . ILE A 1 80 ? 17.800 5.138 18.829 1.00 93.81 80 ILE A C 1
ATOM 620 O O . ILE A 1 80 ? 18.657 4.585 18.146 1.00 93.81 80 ILE A O 1
ATOM 624 N N . ASN A 1 81 ? 18.066 6.214 19.573 1.00 92.25 81 ASN A N 1
ATOM 625 C CA . ASN A 1 81 ? 19.373 6.867 19.602 1.00 92.25 81 ASN A CA 1
ATOM 626 C C . ASN A 1 81 ? 20.485 5.895 20.025 1.00 92.25 81 ASN A C 1
ATOM 628 O O . ASN A 1 81 ? 21.505 5.797 19.351 1.00 92.25 81 ASN A O 1
ATOM 632 N N . LYS A 1 82 ? 20.264 5.106 21.087 1.00 91.38 82 LYS A N 1
ATOM 633 C CA . LYS A 1 82 ? 21.214 4.086 21.554 1.00 91.38 82 LYS A CA 1
ATOM 634 C C . LYS A 1 82 ? 21.528 3.069 20.458 1.00 91.38 82 LYS A C 1
ATOM 636 O O . LYS A 1 82 ? 22.693 2.753 20.250 1.00 91.38 82 LYS A O 1
ATOM 641 N N . LYS A 1 83 ? 20.517 2.581 19.729 1.00 91.12 83 LYS A N 1
ATOM 642 C CA . LYS A 1 83 ? 20.724 1.636 18.619 1.00 91.12 83 LYS A CA 1
ATOM 643 C C . LYS A 1 83 ? 21.489 2.259 17.454 1.00 91.12 83 LYS A C 1
ATOM 645 O O . LYS A 1 83 ? 22.431 1.646 16.969 1.00 91.12 83 LYS A O 1
ATOM 650 N N . LEU A 1 84 ? 21.139 3.482 17.058 1.00 88.75 84 LEU A N 1
ATOM 651 C CA . LEU A 1 84 ? 21.827 4.190 15.976 1.00 88.75 84 LEU A CA 1
ATOM 652 C C . LEU A 1 84 ? 23.288 4.503 16.329 1.00 88.75 84 LEU A C 1
ATOM 654 O O . LEU A 1 84 ? 24.150 4.374 15.467 1.00 88.75 84 LEU A O 1
ATOM 658 N N . LYS A 1 85 ? 23.576 4.855 17.591 1.00 85.75 85 LYS A N 1
ATOM 659 C CA . LYS A 1 85 ? 24.944 5.070 18.088 1.00 85.75 85 LYS A CA 1
ATOM 660 C C . LYS A 1 85 ? 25.754 3.773 18.178 1.00 85.75 85 LYS A C 1
ATOM 662 O O . LYS A 1 85 ? 26.947 3.788 17.910 1.00 85.75 85 LYS A O 1
ATOM 667 N N . GLN A 1 86 ? 25.131 2.647 18.527 1.00 85.75 86 GLN A N 1
ATOM 668 C CA . GLN A 1 86 ? 25.824 1.352 18.601 1.00 85.75 86 GLN A CA 1
ATOM 669 C C . GLN A 1 86 ? 26.361 0.879 17.244 1.00 85.75 86 GLN A C 1
ATOM 671 O O . GLN A 1 86 ? 27.352 0.153 17.192 1.00 85.75 86 GLN A O 1
ATOM 676 N N . TRP A 1 87 ? 25.723 1.263 16.141 1.00 84.94 87 TRP A N 1
ATOM 677 C CA . TRP A 1 87 ? 26.169 0.856 14.816 1.00 84.94 87 TRP A CA 1
ATOM 678 C C . TRP A 1 87 ? 27.323 1.729 14.331 1.00 84.94 87 TRP A C 1
ATOM 680 O O . TRP A 1 87 ? 27.177 2.939 14.162 1.00 84.94 87 TRP A O 1
ATOM 690 N N . LYS A 1 88 ? 28.470 1.100 14.049 1.00 72.69 88 LYS A N 1
ATOM 691 C CA . LYS A 1 88 ? 29.622 1.760 13.424 1.00 72.69 88 LYS A CA 1
ATOM 692 C C . LYS A 1 88 ? 29.280 2.124 11.980 1.00 72.69 88 LYS A C 1
ATOM 694 O O . LYS A 1 88 ? 29.440 1.333 11.056 1.00 72.69 88 LYS A O 1
ATOM 699 N N . VAL A 1 89 ? 28.797 3.349 11.807 1.00 68.06 89 VAL A N 1
ATOM 700 C CA . VAL A 1 89 ? 28.349 3.927 10.535 1.00 68.06 89 VAL A CA 1
ATOM 701 C C . VAL A 1 89 ? 29.423 3.825 9.435 1.00 68.06 89 VAL A C 1
ATOM 703 O O . VAL A 1 89 ? 29.071 3.591 8.276 1.00 68.06 89 VAL A O 1
ATOM 706 N N . ALA A 1 90 ? 30.708 3.909 9.796 1.00 65.50 90 ALA A N 1
ATOM 707 C CA . ALA A 1 90 ? 31.852 3.771 8.890 1.00 65.50 90 ALA A CA 1
ATOM 708 C C . ALA A 1 90 ? 31.966 2.387 8.217 1.00 65.50 90 ALA A C 1
ATOM 710 O O . ALA A 1 90 ? 32.458 2.295 7.099 1.00 65.50 90 ALA A O 1
ATOM 711 N N . LEU A 1 91 ? 31.469 1.321 8.856 1.00 79.19 91 LEU A N 1
ATOM 712 C CA . LEU A 1 91 ? 31.541 -0.049 8.325 1.00 79.19 91 LEU A CA 1
ATOM 713 C C . LEU A 1 91 ? 30.338 -0.413 7.443 1.00 79.19 91 LEU A C 1
ATOM 715 O O . LEU A 1 91 ? 30.307 -1.471 6.820 1.00 79.19 91 LEU A O 1
ATOM 719 N N . LEU A 1 92 ? 29.317 0.445 7.403 1.00 84.31 92 LEU A N 1
ATOM 720 C CA . LEU A 1 92 ? 28.050 0.149 6.750 1.00 84.31 92 LEU A CA 1
ATOM 721 C C . LEU A 1 92 ? 27.913 0.909 5.438 1.00 84.31 92 LEU A C 1
ATOM 723 O O . LEU A 1 92 ? 27.938 2.142 5.407 1.00 84.31 92 LEU A O 1
ATOM 727 N N . SER A 1 93 ? 27.632 0.164 4.368 1.00 87.81 93 SER A N 1
ATOM 728 C CA . SER A 1 93 ? 27.158 0.759 3.121 1.00 87.81 93 SER A CA 1
ATOM 729 C C . SER A 1 93 ? 25.840 1.507 3.345 1.00 87.81 93 SER A C 1
ATOM 731 O O . SER A 1 93 ? 25.047 1.172 4.230 1.00 87.81 93 SER A O 1
ATOM 733 N N . GLN A 1 94 ? 25.565 2.505 2.505 1.00 88.38 94 GLN A N 1
ATOM 734 C CA . GLN A 1 94 ? 24.324 3.277 2.596 1.00 88.38 94 GLN A CA 1
ATOM 735 C C . GLN A 1 94 ? 23.085 2.376 2.435 1.00 88.38 94 GLN A C 1
ATOM 737 O O . GLN A 1 94 ? 22.115 2.528 3.171 1.00 88.38 94 GLN A O 1
ATOM 742 N N . ALA A 1 95 ? 23.158 1.359 1.570 1.00 89.06 95 ALA A N 1
ATOM 743 C CA . ALA A 1 95 ? 22.120 0.335 1.454 1.00 89.06 95 ALA A CA 1
ATOM 744 C C . ALA A 1 95 ? 21.943 -0.481 2.752 1.00 89.06 95 ALA A C 1
ATOM 746 O O . ALA A 1 95 ? 20.815 -0.707 3.183 1.00 89.06 95 ALA A O 1
ATOM 747 N N . GLY A 1 96 ? 23.032 -0.859 3.432 1.00 90.31 96 GLY A N 1
ATOM 748 C CA . GLY A 1 96 ? 22.963 -1.537 4.734 1.00 90.31 96 GLY A CA 1
ATOM 749 C C . GLY A 1 96 ? 22.288 -0.684 5.814 1.00 90.31 96 GLY A C 1
ATOM 750 O O . GLY A 1 96 ? 21.476 -1.180 6.595 1.00 90.31 96 GLY A O 1
ATOM 751 N N . ARG A 1 97 ? 22.535 0.632 5.814 1.00 91.25 97 ARG A N 1
ATOM 752 C CA . ARG A 1 97 ? 21.840 1.565 6.717 1.00 91.25 97 ARG A CA 1
ATOM 753 C C . ARG A 1 97 ? 20.343 1.644 6.432 1.00 91.25 97 ARG A C 1
ATOM 755 O O . ARG A 1 97 ? 19.568 1.792 7.372 1.00 91.25 97 ARG A O 1
ATOM 762 N N . GLU A 1 98 ? 19.931 1.516 5.168 1.00 92.31 98 GLU A N 1
ATOM 763 C CA . GLU A 1 98 ? 18.514 1.522 4.762 1.00 92.31 98 GLU A CA 1
ATOM 764 C C . GLU A 1 98 ? 17.775 0.390 5.467 1.00 92.31 98 GLU A C 1
ATOM 766 O O . GLU A 1 98 ? 16.719 0.596 6.071 1.00 92.31 98 GLU A O 1
ATOM 771 N N . VAL A 1 99 ? 18.382 -0.798 5.411 1.00 91.56 99 VAL A N 1
ATOM 772 C CA . VAL A 1 99 ? 17.863 -2.026 6.006 1.00 91.56 99 VAL A CA 1
ATOM 773 C C . VAL A 1 99 ? 17.744 -1.863 7.518 1.00 91.56 99 VAL A C 1
ATOM 775 O O . VAL A 1 99 ? 16.662 -2.074 8.058 1.00 91.56 99 VAL A O 1
ATOM 778 N N . LEU A 1 100 ? 18.797 -1.402 8.201 1.00 92.25 100 LEU A N 1
ATOM 779 C CA . LEU A 1 100 ? 18.777 -1.205 9.657 1.00 92.25 100 LEU A CA 1
ATOM 780 C C . LEU A 1 100 ? 17.739 -0.168 10.105 1.00 92.25 100 LEU A C 1
ATOM 782 O O . LEU A 1 100 ? 17.036 -0.374 11.098 1.00 92.25 100 LEU A O 1
ATOM 786 N N . ILE A 1 101 ? 17.591 0.933 9.363 1.00 93.94 101 ILE A N 1
ATOM 787 C CA . ILE A 1 101 ? 16.568 1.940 9.657 1.00 93.94 101 ILE A CA 1
ATOM 788 C C . ILE A 1 101 ? 15.174 1.316 9.576 1.00 93.94 101 ILE A C 1
ATOM 790 O O . ILE A 1 101 ? 14.379 1.466 10.505 1.00 93.94 101 ILE A O 1
ATOM 794 N N . LYS A 1 102 ? 14.868 0.616 8.480 1.00 92.44 102 LYS A N 1
ATOM 795 C CA . LYS A 1 102 ? 13.531 0.060 8.238 1.00 92.44 102 LYS A CA 1
ATOM 796 C C . LYS A 1 102 ? 13.206 -1.109 9.163 1.00 92.44 102 LYS A C 1
ATOM 798 O O . LYS A 1 102 ? 12.099 -1.157 9.695 1.00 92.44 102 LYS A O 1
ATOM 803 N N . ALA A 1 103 ? 14.155 -2.019 9.359 1.00 92.44 103 ALA A N 1
ATOM 804 C CA . ALA A 1 103 ? 13.963 -3.238 10.136 1.00 92.44 103 ALA A CA 1
ATOM 805 C C . ALA A 1 103 ? 13.984 -2.988 11.649 1.00 92.44 103 ALA A C 1
ATOM 807 O O . ALA A 1 103 ? 13.295 -3.682 12.389 1.00 92.44 103 ALA A O 1
ATOM 808 N N . VAL A 1 104 ? 14.748 -1.993 12.119 1.00 92.94 104 VAL A N 1
ATOM 809 C CA . VAL A 1 104 ? 14.961 -1.773 13.556 1.00 92.94 104 VAL A CA 1
ATOM 810 C C . VAL A 1 104 ? 14.486 -0.392 13.995 1.00 92.94 104 VAL A C 1
ATOM 812 O O . VAL A 1 104 ? 13.559 -0.302 14.799 1.00 92.94 104 VAL A O 1
ATOM 815 N N . ALA A 1 105 ? 15.072 0.696 13.482 1.00 93.31 105 ALA A N 1
ATOM 816 C CA . ALA A 1 105 ? 14.793 2.041 14.005 1.00 93.31 105 ALA A CA 1
ATOM 817 C C . ALA A 1 105 ? 13.311 2.436 13.864 1.00 93.31 105 ALA A C 1
ATOM 819 O O . ALA A 1 105 ? 12.711 2.952 14.805 1.00 93.31 105 ALA A O 1
ATOM 820 N N . MET A 1 106 ? 12.703 2.132 12.715 1.00 93.69 106 MET A N 1
ATOM 821 C CA . MET A 1 106 ? 11.279 2.365 12.450 1.00 93.69 106 MET A CA 1
ATOM 822 C C . MET A 1 106 ? 10.359 1.318 13.083 1.00 93.69 106 MET A C 1
ATOM 824 O O . MET A 1 106 ? 9.167 1.578 13.236 1.00 93.69 106 MET A O 1
ATOM 828 N N . ALA A 1 107 ? 10.887 0.154 13.468 1.00 93.50 107 ALA A N 1
ATOM 829 C CA . ALA A 1 107 ? 10.115 -0.895 14.123 1.00 93.50 107 ALA A CA 1
ATOM 830 C C . ALA A 1 107 ? 9.938 -0.624 15.626 1.00 93.50 107 ALA A C 1
ATOM 832 O O . ALA A 1 107 ? 8.838 -0.816 16.142 1.00 93.50 107 ALA A O 1
ATOM 833 N N . ILE A 1 108 ? 10.970 -0.097 16.302 1.00 93.50 108 ILE A N 1
ATOM 834 C CA . ILE A 1 108 ? 10.973 0.216 17.745 1.00 93.50 108 ILE A CA 1
ATOM 835 C C . ILE A 1 108 ? 9.711 0.961 18.230 1.00 93.50 108 ILE A C 1
ATOM 837 O O . ILE A 1 108 ? 9.130 0.517 19.221 1.00 93.50 108 ILE A O 1
ATOM 841 N N . PRO A 1 109 ? 9.251 2.059 17.593 1.00 94.69 109 PRO A N 1
ATOM 842 C CA . PRO A 1 109 ? 8.098 2.807 18.093 1.00 94.69 109 PRO A CA 1
ATOM 843 C C . PRO A 1 109 ? 6.745 2.146 17.780 1.00 94.69 109 PRO A C 1
ATOM 845 O O . PRO A 1 109 ? 5.731 2.595 18.305 1.00 94.69 109 PRO A O 1
ATOM 848 N N . THR A 1 110 ? 6.699 1.095 16.949 1.00 94.19 110 THR A N 1
ATOM 849 C CA . THR A 1 110 ? 5.450 0.543 16.383 1.00 94.19 110 THR A CA 1
ATOM 850 C C . THR A 1 110 ? 4.457 0.095 17.452 1.00 94.19 110 THR A C 1
ATOM 852 O O . THR A 1 110 ? 3.264 0.365 17.321 1.00 94.19 110 THR A O 1
ATOM 855 N N . TYR A 1 111 ? 4.927 -0.562 18.517 1.00 92.56 111 TYR A N 1
ATOM 856 C CA . TYR A 1 111 ? 4.052 -1.026 19.595 1.00 92.56 111 TYR A CA 1
ATOM 857 C C . TYR A 1 111 ? 3.399 0.152 20.331 1.00 92.56 111 TYR A C 1
ATOM 859 O O . TYR A 1 111 ? 2.175 0.236 20.399 1.00 92.56 111 TYR A O 1
ATOM 867 N N . THR A 1 112 ? 4.196 1.127 20.774 1.00 93.44 112 THR A N 1
ATOM 868 C CA . THR A 1 112 ? 3.707 2.327 21.466 1.00 93.44 112 THR A CA 1
ATOM 869 C C . THR A 1 112 ? 2.815 3.189 20.568 1.00 93.44 112 THR A C 1
ATOM 871 O O . THR A 1 112 ? 1.774 3.659 21.019 1.00 93.44 112 THR A O 1
ATOM 874 N N . MET A 1 113 ? 3.164 3.347 19.285 1.00 95.25 113 MET A N 1
ATOM 875 C CA . MET A 1 113 ? 2.337 4.045 18.287 1.00 95.25 113 MET A CA 1
ATOM 876 C C . MET A 1 113 ? 0.999 3.343 18.041 1.00 95.25 113 MET A C 1
ATOM 878 O O . MET A 1 113 ? 0.025 3.979 17.654 1.00 95.25 113 MET A O 1
ATOM 882 N N . SER A 1 114 ? 0.920 2.031 18.265 1.00 94.62 114 SER A N 1
ATOM 883 C CA . SER A 1 114 ? -0.345 1.310 18.139 1.00 94.62 114 SER A CA 1
ATOM 884 C C . SER A 1 114 ? -1.327 1.609 19.269 1.00 94.62 114 SER A C 1
ATOM 886 O O . SER A 1 114 ? -2.509 1.350 19.089 1.00 94.62 114 SER A O 1
ATOM 888 N N . CYS A 1 115 ? -0.859 2.159 20.393 1.00 92.12 115 CYS A N 1
ATOM 889 C CA . CYS A 1 115 ? -1.693 2.498 21.547 1.00 92.12 115 CYS A CA 1
ATOM 890 C C . CYS A 1 115 ? -1.902 4.011 21.695 1.00 92.12 115 CYS A C 1
ATOM 892 O O . CYS A 1 115 ? -2.956 4.448 22.154 1.00 92.12 115 CYS A O 1
ATOM 894 N N . PHE A 1 116 ? -0.906 4.815 21.313 1.00 93.75 116 PHE A N 1
ATOM 895 C CA . PHE A 1 116 ? -0.887 6.251 21.574 1.00 93.75 116 PHE A CA 1
ATOM 896 C C . PHE A 1 116 ? -0.500 7.059 20.341 1.00 93.75 116 PHE A C 1
ATOM 898 O O . PHE A 1 116 ? 0.375 6.669 19.567 1.00 93.75 116 PHE A O 1
ATOM 905 N N . LEU A 1 117 ? -1.115 8.231 20.198 1.00 95.62 117 LEU A N 1
ATOM 906 C CA . LEU A 1 117 ? -0.722 9.231 19.216 1.00 95.62 117 LEU A CA 1
ATOM 907 C C . LEU A 1 117 ? 0.493 10.006 19.724 1.00 95.62 117 LEU A C 1
ATOM 909 O O . LEU A 1 117 ? 0.422 10.711 20.735 1.00 95.62 117 LEU A O 1
ATOM 913 N N . PHE A 1 118 ? 1.597 9.895 18.998 1.00 95.12 118 PHE A N 1
ATOM 914 C CA . PHE A 1 118 ? 2.840 10.589 19.274 1.00 95.12 118 PHE A CA 1
ATOM 915 C C . PHE A 1 118 ? 2.686 12.077 18.939 1.00 95.12 118 PHE A C 1
ATOM 917 O O . PHE A 1 118 ? 2.188 12.422 17.864 1.00 95.12 118 PHE A O 1
ATOM 924 N N . PRO A 1 119 ? 3.158 12.981 19.814 1.00 93.75 119 PRO A N 1
ATOM 925 C CA . PRO A 1 119 ? 3.277 14.390 19.472 1.00 93.75 119 PRO A CA 1
ATOM 926 C C . PRO A 1 119 ? 4.189 14.585 18.255 1.00 93.75 119 PRO A C 1
ATOM 928 O O . PRO A 1 119 ? 5.240 13.945 18.153 1.00 93.75 119 PRO A O 1
ATOM 931 N N . SER A 1 120 ? 3.842 15.530 17.380 1.00 90.50 120 SER A N 1
ATOM 932 C CA . SER A 1 120 ? 4.598 15.833 16.154 1.00 90.50 120 SER A CA 1
ATOM 933 C C . SER A 1 120 ? 6.085 16.106 16.420 1.00 90.50 120 SER A C 1
ATOM 935 O O . SER A 1 120 ? 6.943 15.671 15.654 1.00 90.50 120 SER A O 1
ATOM 937 N N . ASN A 1 121 ? 6.410 16.750 17.544 1.00 91.44 121 ASN A N 1
ATOM 938 C CA . ASN A 1 121 ? 7.789 17.027 17.952 1.00 91.44 121 ASN A CA 1
ATOM 939 C C . ASN A 1 121 ? 8.600 15.750 18.223 1.00 91.44 121 ASN A C 1
ATOM 941 O O . ASN A 1 121 ? 9.743 15.665 17.787 1.00 91.44 121 ASN A O 1
ATOM 945 N N . ILE A 1 122 ? 8.005 14.725 18.846 1.00 94.31 122 ILE A N 1
ATOM 946 C CA . ILE A 1 122 ? 8.677 13.431 19.053 1.00 94.31 122 ILE A CA 1
ATOM 947 C C . ILE A 1 122 ? 8.935 12.746 17.706 1.00 94.31 122 ILE A C 1
ATOM 949 O O . ILE A 1 122 ? 10.025 12.226 17.473 1.00 94.31 122 ILE A O 1
ATOM 953 N N . CYS A 1 123 ? 7.969 12.782 16.782 1.00 94.38 123 CYS A N 1
ATOM 954 C CA . CYS A 1 123 ? 8.172 12.261 15.428 1.00 94.38 123 CYS A CA 1
ATOM 955 C C . CYS A 1 123 ? 9.311 12.998 14.704 1.00 94.38 123 CYS A C 1
ATOM 957 O O . CYS A 1 123 ? 10.153 12.355 14.079 1.00 94.38 123 CYS A O 1
ATOM 959 N N . LYS A 1 124 ? 9.379 14.333 14.819 1.00 92.44 124 LYS A N 1
ATOM 960 C CA . LYS A 1 124 ? 10.468 15.155 14.260 1.00 92.44 124 LYS A CA 1
ATOM 961 C C . LYS A 1 124 ? 11.825 14.810 14.881 1.00 92.44 124 LYS A C 1
A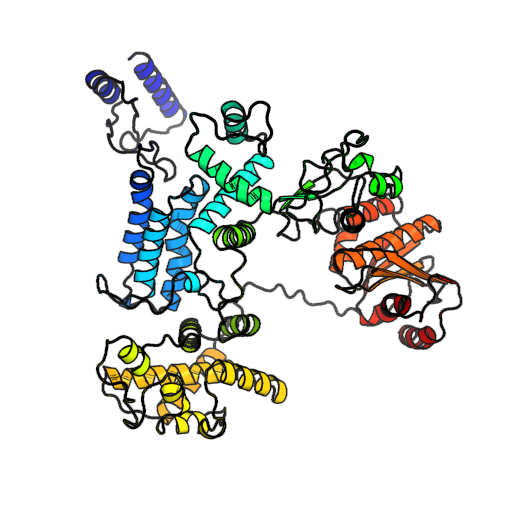TOM 963 O O . LYS A 1 124 ? 12.801 14.691 14.141 1.00 92.44 124 LYS A O 1
ATOM 968 N N . ASP A 1 125 ? 11.882 14.587 16.193 1.00 93.19 125 ASP A N 1
ATOM 969 C CA . ASP A 1 125 ? 13.102 14.179 16.896 1.00 93.19 125 ASP A CA 1
ATOM 970 C C . ASP A 1 125 ? 13.627 12.832 16.388 1.00 93.19 125 ASP A C 1
ATOM 972 O O . ASP A 1 125 ? 14.805 12.716 16.046 1.00 93.19 125 ASP A O 1
ATOM 976 N N . ILE A 1 126 ? 12.750 11.833 16.248 1.00 94.62 126 ILE A N 1
ATOM 977 C CA . ILE A 1 126 ? 13.125 10.522 15.701 1.00 94.62 126 ILE A CA 1
ATOM 978 C C . ILE A 1 126 ? 13.562 10.653 14.234 1.00 94.62 126 ILE A C 1
ATOM 980 O O . ILE A 1 126 ? 14.600 10.115 13.851 1.00 94.62 126 ILE A O 1
ATOM 984 N N . ASN A 1 127 ? 12.818 11.404 13.416 1.00 93.50 127 ASN A N 1
ATOM 985 C CA . ASN A 1 127 ? 13.165 11.643 12.013 1.00 93.50 127 ASN A CA 1
ATOM 986 C C . ASN A 1 127 ? 14.547 12.297 11.870 1.00 93.50 127 ASN A C 1
ATOM 988 O O . ASN A 1 127 ? 15.303 11.938 10.971 1.00 93.50 127 ASN A O 1
ATOM 992 N N . ARG A 1 128 ? 14.901 13.228 12.765 1.00 91.12 128 ARG A N 1
ATOM 993 C CA . ARG A 1 128 ? 16.229 13.854 12.813 1.00 91.12 128 ARG A CA 1
ATOM 994 C C . ARG A 1 128 ? 17.326 12.832 13.115 1.00 91.12 128 ARG A C 1
ATOM 996 O O . ARG A 1 128 ? 18.321 12.805 12.398 1.00 91.12 128 ARG A O 1
ATOM 1003 N N . LEU A 1 129 ? 17.133 11.959 14.106 1.00 91.62 129 LEU A N 1
ATOM 1004 C CA . LEU A 1 129 ? 18.099 10.897 14.425 1.00 91.62 129 LEU A CA 1
ATOM 1005 C C . LEU A 1 129 ? 18.318 9.949 13.238 1.00 91.62 129 LEU A C 1
ATOM 1007 O O . LEU A 1 129 ? 19.458 9.668 12.870 1.00 91.62 129 LEU A O 1
ATOM 1011 N N . ILE A 1 130 ? 17.232 9.502 12.600 1.00 92.25 130 ILE A N 1
ATOM 1012 C CA . ILE A 1 130 ? 17.307 8.609 11.437 1.00 92.25 130 ILE A CA 1
ATOM 1013 C C . ILE A 1 130 ? 17.993 9.308 10.258 1.00 92.25 130 ILE A C 1
ATOM 1015 O O . ILE A 1 130 ? 18.850 8.715 9.605 1.00 92.25 130 ILE A O 1
ATOM 1019 N N . ARG A 1 131 ? 17.655 10.575 9.994 1.00 91.00 131 ARG A N 1
ATOM 1020 C CA . ARG A 1 131 ? 18.274 11.377 8.930 1.00 91.00 131 ARG A CA 1
ATOM 1021 C C . ARG A 1 131 ? 19.780 11.521 9.134 1.00 91.00 131 ARG A C 1
ATOM 1023 O O . ARG A 1 131 ? 20.536 11.336 8.183 1.00 91.00 131 ARG A O 1
ATOM 1030 N N . ASN A 1 132 ? 20.204 11.810 10.362 1.00 88.00 132 ASN A N 1
ATOM 1031 C CA . ASN A 1 132 ? 21.616 11.962 10.704 1.00 88.00 132 ASN A CA 1
ATOM 1032 C C . ASN A 1 132 ? 22.380 10.641 10.553 1.00 88.00 132 ASN A C 1
ATOM 1034 O O . ASN A 1 132 ? 23.500 10.638 10.048 1.00 88.00 132 ASN A O 1
ATOM 1038 N N . PHE A 1 133 ? 21.766 9.517 10.933 1.00 88.94 133 PHE A N 1
ATOM 1039 C CA . PHE A 1 133 ? 22.344 8.189 10.728 1.00 88.94 133 PHE A CA 1
ATOM 1040 C C . PHE A 1 133 ? 22.435 7.812 9.240 1.00 88.94 133 PHE A C 1
ATOM 1042 O O . PHE A 1 133 ? 23.437 7.257 8.796 1.00 88.94 133 PHE A O 1
ATOM 1049 N N . TRP A 1 134 ? 21.412 8.144 8.448 1.00 90.38 134 TRP A N 1
ATOM 1050 C CA . TRP A 1 134 ? 21.389 7.861 7.014 1.00 90.38 134 TRP A CA 1
ATOM 1051 C C . TRP A 1 134 ? 22.488 8.610 6.251 1.00 90.38 134 TRP A C 1
ATOM 1053 O O . TRP A 1 134 ? 23.251 7.988 5.508 1.00 90.38 134 TRP A O 1
ATOM 1063 N N . TRP A 1 135 ? 22.576 9.932 6.440 1.00 87.94 135 TRP A N 1
ATOM 1064 C CA . TRP A 1 135 ? 23.521 10.789 5.714 1.00 87.94 135 TRP A CA 1
ATOM 1065 C C . TRP A 1 135 ? 24.922 10.839 6.331 1.00 87.94 135 TRP A C 1
ATOM 1067 O O . TRP A 1 135 ? 25.862 11.237 5.652 1.00 87.94 135 TRP A O 1
ATOM 1077 N N . GLY A 1 136 ? 25.087 10.450 7.595 1.00 78.81 136 GLY A N 1
ATOM 1078 C CA . GLY A 1 136 ? 26.355 10.608 8.304 1.00 78.81 136 GLY A CA 1
ATOM 1079 C C . GLY A 1 136 ? 27.381 9.508 8.092 1.00 78.81 136 GLY A C 1
ATOM 1080 O O . GLY A 1 136 ? 27.012 8.425 7.686 1.00 78.81 136 GLY A O 1
ATOM 1081 N N . GLN A 1 137 ? 28.664 9.748 8.375 1.00 64.94 137 GLN A N 1
ATOM 1082 C CA . GLN A 1 137 ? 29.716 8.720 8.297 1.00 64.94 137 GLN A CA 1
ATOM 1083 C C . GLN A 1 137 ? 30.372 8.424 9.658 1.00 64.94 137 GLN A C 1
ATOM 1085 O O . GLN A 1 137 ? 30.510 7.249 9.995 1.00 64.94 137 GLN A O 1
ATOM 1090 N N . GLN A 1 138 ? 30.662 9.447 10.473 1.00 61.53 138 GLN A N 1
ATOM 1091 C CA . GLN A 1 138 ? 31.152 9.302 11.858 1.00 61.53 138 GLN A CA 1
ATOM 1092 C C . GLN A 1 138 ? 30.138 9.814 12.900 1.00 61.53 138 GLN A C 1
ATOM 1094 O O . GLN A 1 138 ? 29.073 10.301 12.524 1.00 61.53 138 GLN A O 1
ATOM 1099 N N . GLN A 1 139 ? 30.384 9.662 14.204 1.00 55.94 139 GLN A N 1
ATOM 1100 C CA . GLN A 1 139 ? 29.504 10.247 15.231 1.00 55.94 139 GLN A CA 1
ATOM 1101 C C . GLN A 1 139 ? 29.761 11.766 15.361 1.00 55.94 139 GLN A C 1
ATOM 1103 O O . GLN A 1 139 ? 30.877 12.214 15.160 1.00 55.94 139 GLN A O 1
ATOM 1108 N N . ASP A 1 140 ? 28.707 12.548 15.626 1.00 57.31 140 ASP A N 1
ATOM 1109 C CA . ASP A 1 140 ? 28.733 13.987 15.978 1.00 57.31 140 ASP A CA 1
ATOM 1110 C C . ASP A 1 140 ? 29.234 15.055 14.970 1.00 57.31 140 ASP A C 1
ATOM 1112 O O . ASP A 1 140 ? 29.197 16.240 15.287 1.00 57.31 140 ASP A O 1
ATOM 1116 N N . GLU A 1 141 ? 29.540 14.728 13.710 1.00 62.50 141 GLU A N 1
ATOM 1117 C CA . GLU A 1 141 ? 29.821 15.779 12.701 1.00 62.50 141 GLU A CA 1
ATOM 1118 C C . GLU A 1 141 ? 28.547 16.448 12.133 1.00 62.50 141 GLU A C 1
ATOM 1120 O O . GLU A 1 141 ? 27.529 15.786 11.873 1.00 62.50 141 GLU A O 1
ATOM 1125 N N . ARG A 1 142 ? 28.618 17.761 11.851 1.00 57.50 142 ARG A N 1
ATOM 1126 C CA . ARG A 1 142 ? 27.572 18.524 11.142 1.00 57.50 142 ARG A CA 1
ATOM 1127 C C . ARG A 1 142 ? 27.529 18.083 9.674 1.00 57.50 142 ARG A C 1
ATOM 1129 O O . ARG A 1 142 ? 28.530 18.150 8.975 1.00 57.50 142 ARG A O 1
ATOM 1136 N N . LYS A 1 143 ? 26.370 17.611 9.199 1.00 68.38 143 LYS A N 1
ATOM 1137 C CA . LYS A 1 143 ? 26.260 16.901 7.909 1.00 68.38 143 LYS A CA 1
ATOM 1138 C C . LYS A 1 143 ? 25.287 17.530 6.933 1.00 68.38 143 LYS A C 1
ATOM 1140 O O . LYS A 1 143 ? 24.212 17.997 7.307 1.00 68.38 143 LYS A O 1
ATOM 1145 N N . ILE A 1 144 ? 25.642 17.420 5.65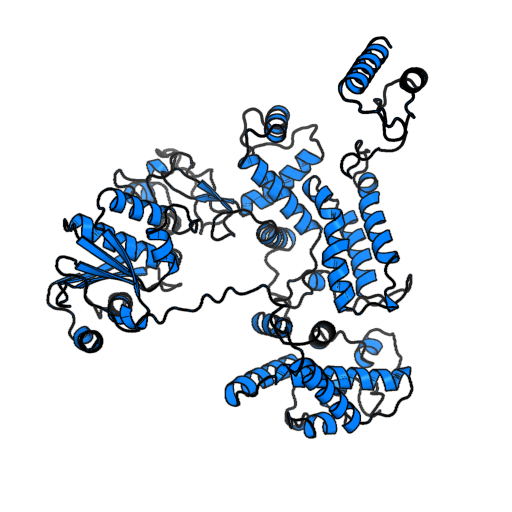7 1.00 79.50 144 ILE A N 1
ATOM 1146 C CA . ILE A 1 144 ? 24.814 17.852 4.536 1.00 79.50 144 ILE A CA 1
ATOM 1147 C C . ILE A 1 144 ? 23.702 16.824 4.316 1.00 79.50 144 ILE A C 1
ATOM 1149 O O . ILE A 1 144 ? 23.936 15.692 3.888 1.00 79.50 144 ILE A O 1
ATOM 1153 N N . SER A 1 145 ? 22.463 17.228 4.592 1.00 83.38 145 SER A N 1
ATOM 1154 C CA . SER A 1 145 ? 21.286 16.481 4.152 1.00 83.38 145 SER A CA 1
ATOM 1155 C C . SER A 1 145 ? 21.048 16.774 2.676 1.00 83.38 145 SER A C 1
ATOM 1157 O O . SER A 1 145 ? 20.525 17.830 2.327 1.00 83.38 145 SER A O 1
ATOM 1159 N N . TRP A 1 146 ? 21.425 15.840 1.806 1.00 85.94 146 TRP A N 1
ATOM 1160 C CA . TRP A 1 146 ? 21.329 16.029 0.357 1.00 85.94 146 TRP A CA 1
ATOM 1161 C C . TRP A 1 146 ? 19.887 16.075 -0.165 1.00 85.94 146 TRP A C 1
ATOM 1163 O O . TRP A 1 146 ? 19.613 16.723 -1.170 1.00 85.94 146 TRP A O 1
ATOM 1173 N N . LEU A 1 147 ? 18.950 15.417 0.520 1.00 88.19 147 LEU A N 1
ATOM 1174 C CA . LEU A 1 147 ? 17.529 15.443 0.171 1.00 88.19 147 LEU A CA 1
ATOM 1175 C C . LEU A 1 147 ? 16.666 15.856 1.352 1.00 88.19 147 LEU A C 1
ATOM 1177 O O . LEU A 1 147 ? 17.007 15.626 2.519 1.00 88.19 147 LEU A O 1
ATOM 1181 N N . SER A 1 148 ? 15.513 16.436 1.019 1.00 88.81 148 SER A N 1
ATOM 1182 C CA . SER A 1 148 ? 14.467 16.724 1.989 1.00 88.81 148 SER A CA 1
ATOM 1183 C C . SER A 1 148 ? 13.925 15.420 2.580 1.00 88.81 148 SER A C 1
ATOM 1185 O O . SER A 1 148 ? 13.847 14.386 1.914 1.00 88.81 148 SER A O 1
ATOM 1187 N N . TRP A 1 149 ? 13.495 15.463 3.839 1.00 89.12 149 TRP A N 1
ATOM 1188 C CA . TRP A 1 149 ? 12.886 14.289 4.466 1.00 89.12 149 TRP A CA 1
ATOM 1189 C C . TRP A 1 149 ? 11.539 13.916 3.850 1.00 89.12 149 TRP A C 1
ATOM 1191 O O . TRP A 1 149 ? 11.212 12.736 3.815 1.00 89.12 149 TRP A O 1
ATOM 1201 N N . LYS A 1 150 ? 10.805 14.897 3.308 1.00 86.94 150 LYS A N 1
ATOM 1202 C CA . LYS A 1 150 ? 9.571 14.660 2.549 1.00 86.94 150 LYS A CA 1
ATOM 1203 C C . LYS A 1 150 ? 9.846 13.758 1.340 1.00 86.94 150 LYS A C 1
ATOM 1205 O O . LYS A 1 150 ? 9.131 12.789 1.136 1.00 86.94 150 LYS A O 1
ATOM 1210 N N . THR A 1 151 ? 10.933 14.003 0.605 1.00 87.56 151 THR A N 1
ATOM 1211 C CA . THR A 1 151 ? 11.369 13.131 -0.501 1.00 87.56 151 THR A CA 1
ATOM 1212 C C . THR A 1 151 ? 11.826 11.762 0.009 1.00 87.56 151 THR A C 1
ATOM 1214 O O . THR A 1 151 ? 11.495 10.735 -0.571 1.00 87.56 151 THR A O 1
ATOM 1217 N N . MET A 1 152 ? 12.538 11.702 1.140 1.00 90.69 152 MET A N 1
ATOM 1218 C CA . MET A 1 152 ? 12.978 10.423 1.720 1.00 90.69 152 MET A CA 1
ATOM 1219 C C . MET A 1 152 ? 11.806 9.503 2.102 1.00 90.69 152 MET A C 1
ATOM 1221 O O . MET A 1 152 ? 11.944 8.278 2.003 1.00 90.69 152 MET A O 1
ATOM 1225 N N . THR A 1 153 ? 10.671 10.069 2.533 1.00 90.38 153 THR A N 1
ATOM 1226 C CA . THR A 1 153 ? 9.482 9.299 2.929 1.00 90.38 153 THR A CA 1
ATOM 1227 C C . THR A 1 153 ? 8.573 8.889 1.771 1.00 90.38 153 THR A C 1
ATOM 1229 O O . THR A 1 153 ? 7.690 8.046 1.950 1.00 90.38 153 THR A O 1
ATOM 1232 N N . GLN A 1 154 ? 8.795 9.430 0.571 1.00 87.81 154 GLN A N 1
ATOM 1233 C CA . GLN A 1 154 ? 8.083 8.997 -0.628 1.00 87.81 154 GLN A CA 1
ATOM 1234 C C . GLN A 1 154 ? 8.406 7.540 -0.970 1.00 87.81 154 GLN A C 1
ATOM 1236 O O . GLN A 1 154 ? 9.443 6.988 -0.586 1.00 87.81 154 GLN A O 1
ATOM 1241 N N . SER A 1 155 ? 7.494 6.898 -1.700 1.00 87.25 155 SER A N 1
ATOM 1242 C CA . SER A 1 155 ? 7.682 5.518 -2.137 1.00 87.25 155 SER A CA 1
ATOM 1243 C C . SER A 1 155 ? 8.892 5.400 -3.070 1.00 87.25 155 SER A C 1
ATOM 1245 O O . SER A 1 155 ? 9.235 6.344 -3.780 1.00 87.25 155 SER A O 1
ATOM 1247 N N . LYS A 1 156 ? 9.498 4.210 -3.132 1.00 89.62 156 LYS A N 1
ATOM 1248 C CA . LYS A 1 156 ? 10.562 3.912 -4.102 1.00 89.62 156 LYS A CA 1
ATOM 1249 C C . LYS A 1 156 ? 10.116 4.087 -5.558 1.00 89.62 156 LYS A C 1
ATOM 1251 O O . LYS A 1 156 ? 10.958 4.379 -6.393 1.00 89.62 156 LYS A O 1
ATOM 1256 N N . GLN A 1 157 ? 8.818 3.942 -5.840 1.00 86.00 157 GLN A N 1
ATOM 1257 C CA . GLN A 1 157 ? 8.213 4.178 -7.159 1.00 86.00 157 GLN A CA 1
ATOM 1258 C C . GLN A 1 157 ? 7.993 5.669 -7.447 1.00 86.00 157 GLN A C 1
ATOM 1260 O O . GLN A 1 157 ? 7.756 6.035 -8.581 1.00 86.00 157 GLN A O 1
ATOM 1265 N N . SER A 1 158 ? 8.071 6.533 -6.439 1.00 83.81 158 SER A N 1
ATOM 1266 C CA . SER A 1 158 ? 7.916 7.988 -6.572 1.00 83.81 158 SER A CA 1
ATOM 1267 C C . SER A 1 158 ? 9.258 8.705 -6.382 1.00 83.81 158 SER A C 1
ATOM 1269 O O . SER A 1 158 ? 9.293 9.854 -5.960 1.00 83.81 158 SER A O 1
ATOM 1271 N N . GLY A 1 159 ? 10.375 7.995 -6.570 1.00 85.94 159 GLY A N 1
ATOM 1272 C CA . GLY A 1 159 ? 11.721 8.529 -6.368 1.00 85.94 159 GLY A CA 1
ATOM 1273 C C . GLY A 1 159 ? 12.156 8.714 -4.915 1.00 85.94 159 GLY A C 1
ATOM 1274 O O . GLY A 1 159 ? 13.248 9.219 -4.682 1.00 85.94 159 GLY A O 1
ATOM 1275 N N . GLY A 1 160 ? 11.384 8.286 -3.918 1.00 90.50 160 GLY A N 1
ATOM 1276 C CA . GLY A 1 160 ? 11.807 8.321 -2.517 1.00 90.50 160 GLY A CA 1
ATOM 1277 C C . GLY A 1 160 ? 12.576 7.077 -2.067 1.00 90.50 160 GLY A C 1
ATOM 1278 O O . GLY A 1 160 ? 12.823 6.148 -2.835 1.00 90.50 160 GLY A O 1
ATOM 1279 N N . MET A 1 161 ? 12.931 7.027 -0.779 1.00 91.12 161 MET A N 1
ATOM 1280 C CA . MET A 1 161 ? 13.601 5.862 -0.178 1.00 91.12 161 MET A CA 1
ATOM 1281 C C . MET A 1 161 ? 12.608 4.880 0.467 1.00 91.12 161 MET A C 1
ATOM 1283 O O . MET A 1 161 ? 12.967 3.767 0.859 1.00 91.12 161 MET A O 1
ATOM 1287 N N . GLY A 1 162 ? 11.331 5.251 0.579 1.00 90.06 162 GLY A N 1
ATOM 1288 C CA . GLY A 1 162 ? 10.300 4.459 1.247 1.00 90.06 162 GLY A CA 1
ATOM 1289 C C . GLY A 1 162 ? 10.472 4.410 2.765 1.00 90.06 162 GLY A C 1
ATOM 1290 O O . GLY A 1 162 ? 10.109 3.414 3.393 1.00 90.06 162 GLY A O 1
ATOM 1291 N N . PHE A 1 163 ? 11.081 5.439 3.358 1.00 93.75 163 PHE A N 1
ATOM 1292 C CA . PHE A 1 163 ? 11.009 5.650 4.800 1.00 93.75 163 PHE A CA 1
ATOM 1293 C C . PHE A 1 163 ? 9.586 6.054 5.192 1.00 93.75 163 PHE A C 1
ATOM 1295 O O . PHE A 1 163 ? 8.859 6.657 4.415 1.00 93.75 163 PHE A O 1
ATOM 1302 N N . LYS A 1 164 ? 9.143 5.686 6.391 1.00 91.81 164 LYS A N 1
ATOM 1303 C CA . LYS A 1 164 ? 7.797 6.041 6.846 1.00 91.81 164 LYS A CA 1
ATOM 1304 C C . LYS A 1 164 ? 7.785 7.457 7.400 1.00 91.81 164 LYS A C 1
ATOM 1306 O O . LYS A 1 164 ? 8.632 7.807 8.222 1.00 91.81 164 LYS A O 1
ATOM 1311 N N . ASP A 1 165 ? 6.782 8.238 7.018 1.00 93.50 165 ASP A N 1
ATOM 1312 C CA . ASP A 1 165 ? 6.369 9.376 7.826 1.00 93.50 165 ASP A CA 1
ATOM 1313 C C . ASP A 1 165 ? 5.791 8.834 9.140 1.00 93.50 165 ASP A C 1
ATOM 1315 O O . ASP A 1 165 ? 4.755 8.169 9.156 1.00 93.50 165 ASP A O 1
ATOM 1319 N N . LEU A 1 166 ? 6.506 9.054 10.243 1.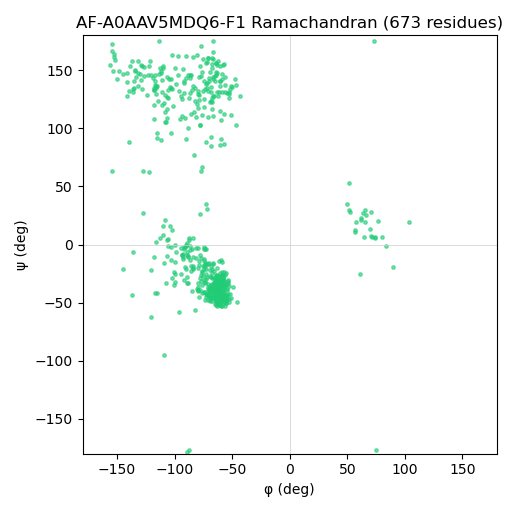00 94.81 166 LEU A N 1
ATOM 1320 C CA . LEU A 1 166 ? 6.157 8.466 11.534 1.00 94.81 166 LEU A CA 1
ATOM 1321 C C . LEU A 1 166 ? 4.814 8.955 12.078 1.00 94.81 166 LEU A C 1
ATOM 1323 O O . LEU A 1 166 ? 4.161 8.202 12.793 1.00 94.81 166 LEU A O 1
ATOM 1327 N N . PHE A 1 167 ? 4.393 10.175 11.743 1.00 95.19 167 PHE A N 1
ATOM 1328 C CA . PHE A 1 167 ? 3.106 10.696 12.188 1.00 95.19 167 PHE A CA 1
ATOM 1329 C C . PHE A 1 167 ? 1.964 10.029 11.412 1.00 95.19 167 PHE A C 1
ATOM 1331 O O . PHE A 1 167 ? 1.045 9.478 12.016 1.00 95.19 167 PHE A O 1
ATOM 1338 N N . CYS A 1 168 ? 2.081 9.956 10.083 1.00 95.38 168 CYS A N 1
ATOM 1339 C CA . CYS A 1 168 ? 1.106 9.260 9.235 1.00 95.38 168 CYS A CA 1
ATOM 1340 C C . CYS A 1 168 ? 1.051 7.756 9.556 1.00 95.38 168 CYS A C 1
ATOM 1342 O O . CYS A 1 168 ? -0.019 7.149 9.595 1.00 95.38 168 CYS A O 1
ATOM 1344 N N . PHE A 1 169 ? 2.204 7.141 9.844 1.00 96.44 169 PHE A N 1
ATOM 1345 C CA . PHE A 1 169 ? 2.277 5.746 10.277 1.00 96.44 169 PHE A CA 1
ATOM 1346 C C . PHE A 1 169 ? 1.601 5.530 11.631 1.00 96.44 169 PHE A C 1
ATOM 1348 O O . PHE A 1 169 ? 0.887 4.543 11.799 1.00 96.44 169 PHE A O 1
ATOM 1355 N N . ASN A 1 170 ? 1.761 6.461 12.575 1.00 97.62 170 ASN A N 1
ATOM 1356 C CA . ASN A 1 170 ? 1.060 6.404 13.850 1.00 97.62 170 ASN A CA 1
ATOM 1357 C C . ASN A 1 170 ? -0.462 6.475 13.660 1.00 97.62 170 ASN A C 1
ATOM 1359 O O . ASN A 1 170 ? -1.168 5.667 14.260 1.00 97.62 170 ASN A O 1
ATOM 1363 N N . LEU A 1 171 ? -0.962 7.380 12.811 1.00 97.75 171 LEU A N 1
ATOM 1364 C CA . LEU A 1 171 ? -2.392 7.473 12.495 1.00 97.75 171 LEU A CA 1
ATOM 1365 C C . LEU A 1 171 ? -2.927 6.165 11.897 1.00 97.75 171 LEU A C 1
ATOM 1367 O O . LEU A 1 171 ? -3.948 5.660 12.354 1.00 97.75 171 LEU A O 1
ATOM 1371 N N . ALA A 1 172 ? -2.204 5.556 10.955 1.00 97.75 172 ALA A N 1
ATOM 1372 C CA . ALA A 1 172 ? -2.586 4.270 10.367 1.00 97.75 172 ALA A CA 1
ATOM 1373 C C . ALA A 1 172 ? -2.608 3.118 11.390 1.00 97.75 172 ALA A C 1
ATOM 1375 O O . ALA A 1 172 ? -3.481 2.248 11.344 1.00 97.75 172 ALA A O 1
ATOM 1376 N N . MET A 1 173 ? -1.664 3.105 12.337 1.00 97.75 173 MET A N 1
ATOM 1377 C CA . MET A 1 173 ? -1.639 2.124 13.428 1.00 97.75 173 MET A CA 1
ATOM 1378 C C . MET A 1 173 ? -2.817 2.306 14.394 1.00 97.75 173 MET A C 1
ATOM 1380 O O . MET A 1 173 ? -3.383 1.313 14.849 1.00 97.75 173 MET A O 1
ATOM 1384 N N . LEU A 1 174 ? -3.214 3.549 14.675 1.00 98.19 174 LEU A N 1
ATOM 1385 C CA . LEU A 1 174 ? -4.386 3.858 15.498 1.00 98.19 174 LEU A CA 1
ATOM 1386 C C . LEU A 1 174 ? -5.691 3.533 14.766 1.00 98.19 174 LEU A C 1
ATOM 1388 O O . LEU A 1 174 ? -6.602 2.974 15.372 1.00 98.19 174 LEU A O 1
ATOM 1392 N N . ALA A 1 175 ? -5.758 3.783 13.456 1.00 98.00 175 ALA A N 1
ATOM 1393 C CA . ALA A 1 175 ? -6.885 3.385 12.616 1.00 98.00 175 ALA A CA 1
ATOM 1394 C C . ALA A 1 175 ? -7.078 1.862 12.616 1.00 98.00 175 ALA A C 1
ATOM 1396 O O . ALA A 1 175 ? -8.208 1.384 12.639 1.00 98.00 175 ALA A O 1
ATOM 1397 N N . ARG A 1 176 ? -5.989 1.082 12.714 1.00 97.62 176 ARG A N 1
ATOM 1398 C CA . ARG A 1 176 ? -6.080 -0.371 12.925 1.00 97.62 176 ARG A CA 1
ATOM 1399 C C . ARG A 1 176 ? -6.772 -0.726 14.241 1.00 97.62 176 ARG A C 1
ATOM 1401 O O . ARG A 1 176 ? -7.527 -1.692 14.275 1.00 97.62 176 ARG A O 1
ATOM 1408 N N . GLN A 1 177 ? -6.502 -0.002 15.328 1.00 96.81 177 GLN A N 1
ATOM 1409 C CA . GLN A 1 177 ? -7.191 -0.269 16.596 1.00 96.81 177 GLN A CA 1
ATOM 1410 C C . GLN A 1 177 ? -8.654 0.159 16.537 1.00 96.81 177 GLN A C 1
ATOM 1412 O O . GLN A 1 177 ? -9.505 -0.585 17.006 1.00 96.81 177 GLN A O 1
ATOM 1417 N N . ALA A 1 178 ? -8.950 1.299 15.908 1.00 97.00 178 ALA A N 1
ATOM 1418 C CA . ALA A 1 178 ? -10.320 1.726 15.637 1.00 97.00 178 ALA A CA 1
ATOM 1419 C C . ALA A 1 178 ? -11.084 0.663 14.819 1.00 97.00 178 ALA A C 1
ATOM 1421 O O . ALA A 1 178 ? -12.191 0.285 15.179 1.00 97.00 178 ALA A O 1
ATOM 1422 N N . TRP A 1 179 ? -10.455 0.087 13.789 1.00 97.00 179 TRP A N 1
ATOM 1423 C CA . TRP A 1 179 ? -11.021 -1.026 13.023 1.00 97.00 179 TRP A CA 1
ATOM 1424 C C . TRP A 1 179 ? -11.284 -2.260 13.895 1.00 97.00 179 TRP A C 1
ATOM 1426 O O . TRP A 1 179 ? -12.360 -2.845 13.835 1.00 97.00 179 TRP A O 1
ATOM 1436 N N . ARG A 1 180 ? -10.328 -2.648 14.750 1.00 96.25 180 ARG A N 1
ATOM 1437 C CA . ARG A 1 180 ? -10.507 -3.781 15.676 1.00 96.25 180 ARG A CA 1
ATOM 1438 C C . ARG A 1 180 ? -11.614 -3.541 16.697 1.00 96.25 180 ARG A C 1
ATOM 1440 O O . ARG A 1 180 ? -12.258 -4.517 17.070 1.00 96.25 180 ARG A O 1
ATOM 1447 N N . LEU A 1 181 ? -11.805 -2.293 17.129 1.00 95.69 181 LEU A N 1
ATOM 1448 C CA . LEU A 1 181 ? -12.881 -1.892 18.034 1.00 95.69 181 LEU A CA 1
ATOM 1449 C C . LEU A 1 181 ? -14.243 -2.170 17.394 1.00 95.69 181 LEU A C 1
ATOM 1451 O O . LEU A 1 181 ? -15.088 -2.792 18.027 1.00 95.69 181 LEU A O 1
ATOM 1455 N N . VAL A 1 182 ? -14.417 -1.773 16.131 1.00 94.06 182 VAL A N 1
ATOM 1456 C CA . VAL A 1 182 ? -15.659 -1.995 15.372 1.00 94.06 182 VAL A CA 1
ATOM 1457 C C . VAL A 1 182 ? -15.882 -3.481 15.082 1.00 94.06 182 VAL A C 1
ATOM 1459 O O . VAL A 1 182 ? -16.976 -3.986 15.294 1.00 94.06 182 VAL A O 1
ATOM 1462 N N . GLN A 1 183 ? -14.843 -4.199 14.648 1.00 93.88 183 GLN A N 1
ATOM 1463 C CA . GLN A 1 183 ? -14.962 -5.602 14.229 1.00 93.88 183 GLN A CA 1
ATOM 1464 C C . GLN A 1 183 ? -15.086 -6.601 15.392 1.00 93.88 183 GLN A C 1
ATOM 1466 O O . GLN A 1 183 ? -15.566 -7.708 15.192 1.00 93.88 183 GLN A O 1
ATOM 1471 N N . ASN A 1 184 ? -14.631 -6.255 16.605 1.00 95.25 184 ASN A N 1
ATOM 1472 C CA . ASN A 1 184 ? -14.622 -7.173 17.755 1.00 95.25 184 ASN A CA 1
ATOM 1473 C C . ASN A 1 184 ? -15.305 -6.554 18.988 1.00 95.25 184 ASN A C 1
ATOM 1475 O O . ASN A 1 184 ? -14.647 -6.371 20.026 1.00 95.25 184 ASN A O 1
ATOM 1479 N N . PRO A 1 185 ? -16.616 -6.251 18.914 1.00 93.31 185 PRO A N 1
ATOM 1480 C CA . PRO A 1 185 ? -17.336 -5.532 19.967 1.00 93.31 185 PRO A CA 1
ATOM 1481 C C . PRO A 1 185 ? -17.359 -6.276 21.312 1.00 93.31 185 PRO A C 1
ATOM 1483 O O . PRO A 1 185 ? -17.413 -5.647 22.366 1.00 93.31 185 PRO A O 1
ATOM 1486 N N . HIS A 1 186 ? -17.263 -7.610 21.295 1.00 95.19 186 HIS A N 1
ATOM 1487 C CA . HIS A 1 186 ? -17.309 -8.449 22.499 1.00 95.19 186 HIS A CA 1
ATOM 1488 C C . HIS A 1 186 ? -15.980 -8.544 23.255 1.00 95.19 186 HIS A C 1
ATOM 1490 O O . HIS A 1 186 ? -15.949 -9.033 24.385 1.00 95.19 186 HIS A O 1
ATOM 1496 N N . SER A 1 187 ? -14.875 -8.078 22.667 1.00 96.19 187 SER A N 1
ATOM 1497 C CA . SER A 1 187 ? -13.578 -8.128 23.343 1.00 96.19 187 SER A CA 1
ATOM 1498 C C . SER A 1 187 ? -13.566 -7.231 24.590 1.00 96.19 187 SER A C 1
ATOM 1500 O O . SER A 1 187 ? -14.125 -6.133 24.586 1.00 96.19 187 SER A O 1
ATOM 1502 N N . LEU A 1 188 ? -12.929 -7.693 25.676 1.00 95.69 188 LEU A N 1
ATOM 1503 C CA . LEU A 1 188 ? -12.997 -7.041 26.995 1.00 95.69 188 LEU A CA 1
ATOM 1504 C C . LEU A 1 188 ? -12.630 -5.551 26.944 1.00 95.69 188 LEU A C 1
ATOM 1506 O O . LEU A 1 188 ? -13.358 -4.712 27.465 1.00 95.69 188 LEU A O 1
ATOM 1510 N N . TRP A 1 189 ? -11.531 -5.209 26.270 1.00 93.62 189 TRP A N 1
ATOM 1511 C CA . TRP A 1 189 ? -11.084 -3.820 26.154 1.00 93.62 189 TRP A CA 1
ATOM 1512 C C . TRP A 1 189 ? -12.087 -2.938 25.390 1.00 93.62 189 TRP A C 1
ATOM 1514 O O . TRP A 1 189 ? -12.230 -1.766 25.728 1.00 93.62 189 TRP A O 1
ATOM 1524 N N . VAL A 1 190 ? -12.818 -3.483 24.407 1.00 95.62 190 VAL A N 1
ATOM 1525 C CA . VAL A 1 190 ? -13.874 -2.747 23.690 1.00 95.62 190 VAL A CA 1
ATOM 1526 C C . VAL A 1 190 ? -15.082 -2.537 24.587 1.00 95.62 190 VAL A C 1
ATOM 1528 O O . VAL A 1 190 ? -15.587 -1.421 24.652 1.00 95.62 190 VAL A O 1
ATOM 1531 N N . ARG A 1 191 ? -15.505 -3.566 25.332 1.00 95.94 191 ARG A N 1
ATOM 1532 C CA . ARG A 1 191 ? -16.602 -3.456 26.307 1.00 95.94 191 ARG A CA 1
ATOM 1533 C C . ARG A 1 191 ? -16.314 -2.389 27.364 1.00 95.94 191 ARG A C 1
ATOM 1535 O O . ARG A 1 191 ? -17.193 -1.586 27.658 1.00 95.94 191 ARG A O 1
ATOM 1542 N N . VAL A 1 192 ? -15.080 -2.342 27.870 1.00 94.81 192 VAL A N 1
ATOM 1543 C CA . VAL A 1 192 ? -14.621 -1.314 28.819 1.00 94.81 192 VAL A CA 1
ATOM 1544 C C . VAL A 1 192 ? -14.625 0.078 28.180 1.00 94.81 192 VAL A C 1
ATOM 1546 O O . VAL A 1 192 ? -15.126 1.025 28.774 1.00 94.81 192 VAL A O 1
ATOM 1549 N N . LEU A 1 193 ? -14.110 0.240 26.956 1.00 94.12 193 LEU A N 1
ATOM 1550 C CA . LEU A 1 193 ? -14.149 1.549 26.290 1.00 94.12 193 LEU A CA 1
ATOM 1551 C C . LEU A 1 193 ? -15.581 2.003 25.980 1.00 94.12 193 LEU A C 1
ATOM 1553 O O . LEU A 1 193 ? -15.882 3.182 26.149 1.00 94.12 193 LEU A O 1
ATOM 1557 N N . LYS A 1 194 ? -16.460 1.083 25.567 1.00 94.19 194 LYS A N 1
ATOM 1558 C CA . LYS A 1 194 ? -17.878 1.364 25.324 1.00 94.19 194 LYS A CA 1
ATOM 1559 C C . LYS A 1 194 ? -18.559 1.829 26.607 1.00 94.19 194 LYS A C 1
ATOM 1561 O O . LYS A 1 194 ? -19.193 2.880 26.604 1.00 94.19 194 LYS A O 1
ATOM 1566 N N . SER A 1 195 ? -18.369 1.111 27.718 1.00 93.81 195 SER A N 1
ATOM 1567 C CA . SER A 1 195 ? -18.978 1.474 29.002 1.00 93.81 195 SER A CA 1
ATOM 1568 C C . SER A 1 195 ? -18.456 2.798 29.570 1.00 93.81 195 SER A C 1
ATOM 1570 O O . SER A 1 195 ? -19.192 3.489 30.273 1.00 93.81 195 SER A O 1
ATOM 1572 N N . LEU A 1 196 ? -17.215 3.181 29.260 1.00 92.62 196 LEU A N 1
ATOM 1573 C CA . LEU A 1 196 ? -16.625 4.436 29.727 1.00 92.62 196 LEU A CA 1
ATOM 1574 C C . LEU A 1 196 ? -16.962 5.641 28.842 1.00 92.62 196 LEU A C 1
ATOM 1576 O O . LEU A 1 196 ? -17.176 6.728 29.372 1.00 92.62 196 LEU A O 1
ATOM 1580 N N . TYR A 1 197 ? -16.974 5.478 27.516 1.00 93.62 197 TYR A N 1
ATOM 1581 C CA . TYR A 1 197 ? -16.954 6.618 26.590 1.00 93.62 197 TYR A CA 1
ATOM 1582 C C . TYR A 1 197 ? -18.149 6.712 25.634 1.00 93.62 197 TYR A C 1
ATOM 1584 O O . TYR A 1 197 ? -18.406 7.798 25.120 1.00 93.62 197 TYR A O 1
ATOM 1592 N N . PHE A 1 198 ? -18.864 5.617 25.357 1.00 93.12 198 PHE A N 1
ATOM 1593 C CA . PHE A 1 198 ? -19.971 5.607 24.389 1.00 93.12 198 PHE A CA 1
ATOM 1594 C C . PHE A 1 198 ? -20.988 4.499 24.702 1.00 93.12 198 PHE A C 1
ATOM 1596 O O . PHE A 1 198 ? -21.174 3.569 23.925 1.00 93.12 198 PHE A O 1
ATOM 1603 N N . ARG A 1 199 ? -21.647 4.583 25.866 1.00 90.56 199 ARG A N 1
ATOM 1604 C CA . ARG A 1 199 ? -22.579 3.541 26.348 1.00 90.56 199 ARG A CA 1
ATOM 1605 C C . ARG A 1 199 ? -23.710 3.263 25.357 1.00 90.56 199 ARG A C 1
ATOM 1607 O O . ARG A 1 199 ? -23.921 2.112 24.981 1.00 90.56 199 ARG A O 1
ATOM 1614 N N . GLU A 1 200 ? -24.364 4.333 24.919 1.00 88.56 200 GLU A N 1
ATOM 1615 C CA . GLU A 1 200 ? -25.572 4.306 24.080 1.00 88.56 200 GLU A CA 1
ATOM 1616 C C . GLU A 1 200 ? -25.298 4.710 22.624 1.00 88.56 200 GLU A C 1
ATOM 1618 O O . GLU A 1 200 ? -26.143 4.538 21.756 1.00 88.56 200 GLU A O 1
ATOM 1623 N N . ALA A 1 201 ? -24.100 5.222 22.336 1.00 88.44 201 ALA A N 1
ATOM 1624 C CA . ALA A 1 201 ? -23.724 5.697 21.010 1.00 88.44 201 ALA A CA 1
ATOM 1625 C C . ALA A 1 201 ? -22.938 4.642 20.214 1.00 88.44 201 ALA A C 1
ATOM 1627 O O . ALA A 1 201 ? -22.347 3.708 20.767 1.00 88.44 201 ALA A O 1
ATOM 1628 N N . SER A 1 202 ? -22.869 4.826 18.894 1.00 89.62 202 SER A N 1
ATOM 1629 C CA . SER A 1 202 ? -21.953 4.065 18.047 1.00 89.62 202 SER A CA 1
ATOM 1630 C C . SER A 1 202 ? -20.521 4.579 18.219 1.00 89.62 202 SER A C 1
ATOM 1632 O O . SER A 1 202 ? -20.272 5.718 18.626 1.00 89.62 202 SER A O 1
ATOM 1634 N N . PHE A 1 203 ? -19.531 3.755 17.867 1.00 93.25 203 PHE A N 1
ATOM 1635 C CA . PHE A 1 203 ? -18.139 4.206 17.887 1.00 93.25 203 PHE A CA 1
ATOM 1636 C C . PHE A 1 203 ? -17.904 5.406 16.956 1.00 93.25 203 PHE A C 1
ATOM 1638 O O . PHE A 1 203 ? -17.057 6.251 17.251 1.00 93.25 203 PHE A O 1
ATOM 1645 N N . PHE A 1 204 ? -18.648 5.512 15.851 1.00 91.00 204 PHE A N 1
ATOM 1646 C CA . PHE A 1 204 ? -18.509 6.609 14.895 1.00 91.00 204 PHE A CA 1
ATOM 1647 C C . PHE A 1 204 ? -19.086 7.930 15.411 1.00 91.00 204 PHE A C 1
ATOM 1649 O O . PHE A 1 204 ? -18.475 8.972 15.176 1.00 91.00 204 PHE A O 1
ATOM 1656 N N . SER A 1 205 ? -20.159 7.889 16.205 1.00 90.06 205 SER A N 1
ATOM 1657 C CA . SER A 1 205 ? -20.746 9.072 16.853 1.00 90.06 205 SER A CA 1
ATOM 1658 C C . SER A 1 205 ? -20.156 9.389 18.236 1.00 90.06 205 SER A C 1
ATOM 1660 O O . SER A 1 205 ? -20.434 10.446 18.806 1.00 90.06 205 SER A O 1
ATOM 1662 N N . ALA A 1 206 ? -19.285 8.526 18.774 1.00 92.31 206 ALA A N 1
ATOM 1663 C CA . ALA A 1 206 ? -18.681 8.714 20.091 1.00 92.31 206 ALA A CA 1
ATOM 1664 C C . ALA A 1 206 ? -17.934 10.059 20.220 1.00 92.31 206 ALA A C 1
ATOM 1666 O O . ALA A 1 206 ? -17.091 10.421 19.389 1.00 92.31 206 ALA A O 1
ATOM 1667 N N . ARG A 1 207 ? -18.204 10.799 21.298 1.00 91.38 207 ARG A N 1
ATOM 1668 C CA . ARG A 1 207 ? -17.545 12.080 21.585 1.00 91.38 207 ARG A CA 1
ATOM 1669 C C . ARG A 1 207 ? -16.276 11.867 22.415 1.00 91.38 207 ARG A C 1
ATOM 1671 O O . ARG A 1 207 ? -16.064 10.829 23.038 1.00 91.38 207 ARG A O 1
ATOM 1678 N N . LYS A 1 208 ? -15.409 12.880 22.436 1.00 92.06 208 LYS A N 1
ATOM 1679 C CA . LYS A 1 208 ? -14.185 12.861 23.252 1.00 92.06 208 LYS A CA 1
ATOM 1680 C C . LYS A 1 208 ? -14.494 12.833 24.757 1.00 92.06 208 LYS A C 1
ATOM 1682 O O . LYS A 1 208 ? -13.806 12.126 25.485 1.00 92.06 208 LYS A O 1
ATOM 1687 N N . GLY A 1 209 ? -15.526 13.554 25.197 1.00 88.62 209 GLY A N 1
ATOM 1688 C CA . GLY A 1 209 ? -15.857 13.727 26.615 1.00 88.62 209 GLY A CA 1
ATOM 1689 C C . GLY A 1 209 ? -14.888 14.663 27.353 1.00 88.62 209 GLY A C 1
ATOM 1690 O O . GLY A 1 209 ? -13.896 15.121 26.778 1.00 88.62 209 GLY A O 1
ATOM 1691 N N . SER A 1 210 ? -15.183 14.946 28.625 1.00 85.38 210 SER A N 1
ATOM 1692 C CA . SER A 1 210 ? -14.456 15.936 29.443 1.00 85.38 210 SER A CA 1
ATOM 1693 C C . SER A 1 210 ? -13.129 15.414 30.006 1.00 85.38 210 SER A C 1
ATOM 1695 O O . SER A 1 210 ? -12.138 16.141 30.024 1.00 85.38 210 SER A O 1
ATOM 1697 N N . HIS A 1 211 ? -13.067 14.133 30.390 1.00 86.00 211 HIS A N 1
ATOM 1698 C CA . HIS A 1 211 ? -11.868 13.500 30.964 1.00 86.00 211 HIS A CA 1
ATOM 1699 C C . HIS A 1 211 ? -11.405 12.277 30.153 1.00 86.00 211 HIS A C 1
ATOM 1701 O O . HIS A 1 211 ? -11.407 11.146 30.645 1.00 86.00 211 HIS A O 1
ATOM 1707 N N . PRO A 1 212 ? -11.018 12.457 28.878 1.00 90.81 212 PRO A N 1
ATOM 1708 C CA . PRO A 1 212 ? -10.593 11.347 28.041 1.00 90.81 212 PRO A CA 1
ATOM 1709 C C . PRO A 1 212 ? -9.222 10.826 28.464 1.00 90.81 212 PRO A C 1
ATOM 1711 O O . PRO A 1 212 ? -8.273 11.591 28.661 1.00 90.81 212 PRO A O 1
ATOM 1714 N N . SER A 1 213 ? -9.067 9.504 28.469 1.00 90.62 213 SER A N 1
ATOM 1715 C CA . SER A 1 213 ? -7.731 8.916 28.517 1.00 90.62 213 SER A CA 1
ATOM 1716 C C . SER A 1 213 ? -6.947 9.268 27.248 1.00 90.62 213 SER A C 1
ATOM 1718 O O . SER A 1 213 ? -7.501 9.545 26.171 1.00 90.62 213 SER A O 1
ATOM 1720 N N . TRP A 1 214 ? -5.616 9.240 27.343 1.00 90.88 214 TRP A N 1
ATOM 1721 C CA . TRP A 1 214 ? -4.774 9.465 26.169 1.00 90.88 214 TRP A CA 1
ATOM 1722 C C . TRP A 1 214 ? -4.974 8.373 25.109 1.00 90.88 214 TRP A C 1
ATOM 1724 O O . TRP A 1 214 ? -5.020 8.690 23.919 1.00 90.88 214 TRP A O 1
ATOM 1734 N N . ALA A 1 215 ? -5.160 7.117 25.522 1.00 91.75 215 ALA A N 1
ATOM 1735 C CA . ALA A 1 215 ? -5.479 6.020 24.612 1.00 91.75 215 ALA A CA 1
ATOM 1736 C C . ALA A 1 215 ? -6.784 6.296 23.845 1.00 91.75 215 ALA A C 1
ATOM 1738 O O . ALA A 1 215 ? -6.781 6.254 22.617 1.00 91.75 215 ALA A O 1
ATOM 1739 N N . TRP A 1 216 ? -7.859 6.696 24.539 1.00 94.88 216 TRP A N 1
ATOM 1740 C CA . TRP A 1 216 ? -9.135 7.042 23.903 1.00 94.88 216 TRP A CA 1
ATOM 1741 C C . TRP A 1 216 ? -8.995 8.184 22.894 1.00 94.88 216 TRP A C 1
ATOM 1743 O O . TRP A 1 216 ? -9.375 8.047 21.733 1.00 94.88 216 TRP A O 1
ATOM 1753 N N . THR A 1 217 ? -8.333 9.276 23.290 1.00 95.25 217 THR A N 1
ATOM 1754 C CA . THR A 1 217 ? -8.070 10.408 22.383 1.00 95.25 217 THR A CA 1
ATOM 1755 C C . THR A 1 217 ? -7.261 9.980 21.151 1.00 95.25 217 THR A C 1
ATOM 1757 O O . THR A 1 217 ? -7.448 10.516 20.061 1.00 95.25 217 THR A O 1
ATOM 1760 N N . SER A 1 218 ? -6.354 9.012 21.310 1.00 96.06 218 SER A N 1
ATOM 1761 C CA . SER A 1 218 ? -5.543 8.480 20.211 1.00 96.06 218 SER A CA 1
ATOM 1762 C C . SER A 1 218 ? -6.373 7.608 19.265 1.00 96.06 218 SER A C 1
ATOM 1764 O O . SER A 1 218 ? -6.267 7.758 18.051 1.00 96.06 218 SER A O 1
ATOM 1766 N N . ILE A 1 219 ? -7.247 6.748 19.796 1.00 96.75 219 ILE A N 1
ATOM 1767 C CA . ILE A 1 219 ? -8.171 5.931 18.996 1.00 96.75 219 ILE A CA 1
ATOM 1768 C C . ILE A 1 219 ? -9.128 6.822 18.193 1.00 96.75 219 ILE A C 1
ATOM 1770 O O . ILE A 1 219 ? -9.325 6.568 17.007 1.00 96.75 219 ILE A O 1
ATOM 1774 N N . LEU A 1 220 ? -9.643 7.907 18.783 1.00 96.75 220 LEU A N 1
ATOM 1775 C CA . LEU A 1 220 ? -10.478 8.885 18.073 1.00 96.75 220 LEU A CA 1
ATOM 1776 C C . LEU A 1 220 ? -9.750 9.539 16.889 1.00 96.75 220 LEU A C 1
ATOM 1778 O O . LEU A 1 220 ? -10.356 9.768 15.850 1.00 96.75 220 LEU A O 1
ATOM 1782 N N . LYS A 1 221 ? -8.438 9.774 16.994 1.00 96.38 221 LYS A N 1
ATOM 1783 C CA . LYS A 1 221 ? -7.633 10.253 15.857 1.00 96.38 221 LYS A CA 1
ATOM 1784 C C . LYS A 1 221 ? -7.434 9.184 14.782 1.00 96.38 221 LYS A C 1
ATOM 1786 O O . LYS A 1 221 ? -7.414 9.499 13.599 1.00 96.38 221 LYS A O 1
ATOM 1791 N N . GLY A 1 222 ? -7.332 7.914 15.174 1.00 96.81 222 GLY A N 1
ATOM 1792 C CA . GLY A 1 222 ? -7.370 6.789 14.236 1.00 96.81 222 GLY A CA 1
ATOM 1793 C C . GLY A 1 222 ? -8.723 6.637 13.530 1.00 96.81 222 GLY A C 1
ATOM 1794 O O . GLY A 1 222 ? -8.759 6.249 12.365 1.00 96.81 222 GLY A O 1
ATOM 1795 N N . ARG A 1 223 ? -9.825 6.975 14.213 1.00 96.56 223 ARG A N 1
ATOM 1796 C CA . ARG A 1 223 ? -11.187 6.938 13.664 1.00 96.56 223 ARG A CA 1
ATOM 1797 C C . ARG A 1 223 ? -11.366 7.875 12.473 1.00 96.56 223 ARG A C 1
ATOM 1799 O O . ARG A 1 223 ? -12.011 7.465 11.521 1.00 96.56 223 ARG A O 1
ATOM 1806 N N . GLU A 1 224 ? -10.758 9.061 12.490 1.00 95.62 224 GLU A N 1
ATOM 1807 C CA . GLU A 1 224 ? -10.801 10.002 11.355 1.00 95.62 224 GLU A CA 1
ATOM 1808 C C . GLU A 1 224 ? -10.282 9.337 10.067 1.00 95.62 224 GLU A C 1
ATOM 1810 O O . GLU A 1 224 ? -10.935 9.373 9.031 1.00 95.62 224 GLU A O 1
ATOM 1815 N N . ILE A 1 225 ? -9.149 8.628 10.145 1.00 96.62 225 ILE A N 1
ATOM 1816 C CA . ILE A 1 225 ? -8.608 7.872 9.002 1.00 96.62 225 ILE A CA 1
ATOM 1817 C C . ILE A 1 225 ? -9.501 6.685 8.642 1.00 96.62 225 ILE A C 1
ATOM 1819 O O . ILE A 1 225 ? -9.611 6.328 7.470 1.00 96.62 225 ILE A O 1
ATOM 1823 N N . LEU A 1 226 ? -10.120 6.053 9.640 1.00 96.00 226 LEU A N 1
ATOM 1824 C CA . LEU A 1 226 ? -11.023 4.937 9.404 1.00 96.00 226 LEU A CA 1
ATOM 1825 C C . LEU A 1 226 ? -12.264 5.372 8.617 1.00 96.00 226 LEU A C 1
ATOM 1827 O O . LEU A 1 226 ? -12.617 4.698 7.659 1.00 96.00 226 LEU A O 1
ATOM 1831 N N . GLN A 1 227 ? -12.873 6.503 8.978 1.00 94.31 227 GLN A N 1
ATOM 1832 C CA . GLN A 1 227 ? -14.051 7.067 8.306 1.00 94.31 227 GLN A CA 1
ATOM 1833 C C . GLN A 1 227 ? -13.779 7.410 6.838 1.00 94.31 227 GLN A C 1
ATOM 1835 O O . GLN A 1 227 ? -14.661 7.269 6.006 1.00 94.31 227 GLN A O 1
ATOM 1840 N N . LEU A 1 228 ? -12.546 7.796 6.503 1.00 94.25 228 LEU A N 1
ATOM 1841 C CA . LEU A 1 228 ? -12.152 8.100 5.125 1.00 94.25 228 LEU A CA 1
ATOM 1842 C C . LEU A 1 228 ? -11.967 6.860 4.235 1.00 94.25 228 LEU A C 1
ATOM 1844 O O . LEU A 1 228 ? -11.807 7.010 3.027 1.00 94.25 228 LEU A O 1
ATOM 1848 N N . GLY A 1 229 ? -11.885 5.651 4.801 1.00 95.12 229 GLY A N 1
ATOM 1849 C CA . GLY A 1 229 ? -11.532 4.447 4.035 1.00 95.12 229 GLY A CA 1
ATOM 1850 C C . GLY A 1 229 ? -12.358 3.202 4.322 1.00 95.12 229 GLY A C 1
ATOM 1851 O O . GLY A 1 229 ? -12.177 2.193 3.636 1.00 95.12 229 GLY A O 1
ATOM 1852 N N . ALA A 1 230 ? -13.234 3.245 5.320 1.00 96.00 230 ALA A N 1
ATOM 1853 C CA . ALA A 1 230 ? -14.167 2.179 5.632 1.00 96.00 230 ALA A CA 1
ATOM 1854 C C . ALA A 1 230 ? -15.575 2.557 5.172 1.00 96.00 230 ALA A C 1
ATOM 1856 O O . ALA A 1 230 ? -15.978 3.711 5.283 1.00 96.00 230 ALA A O 1
ATOM 1857 N N . ARG A 1 231 ? -16.305 1.566 4.666 1.00 95.56 231 ARG A N 1
ATOM 1858 C CA . ARG A 1 231 ? -17.689 1.703 4.214 1.00 95.56 231 ARG A CA 1
ATOM 1859 C C . ARG A 1 231 ? -18.415 0.369 4.333 1.00 95.56 231 ARG A C 1
ATOM 1861 O O . ARG A 1 231 ? -17.777 -0.682 4.435 1.00 95.56 231 ARG A O 1
ATOM 1868 N N . TRP A 1 232 ? -19.732 0.405 4.269 1.00 95.56 232 TRP A N 1
ATOM 1869 C CA . TRP A 1 232 ? -20.558 -0.771 4.082 1.00 95.56 232 TRP A CA 1
ATOM 1870 C C . TRP A 1 232 ? -20.490 -1.260 2.637 1.00 95.56 232 TRP A C 1
ATOM 1872 O O . TRP A 1 232 ? -20.431 -0.476 1.689 1.00 95.56 232 TRP A O 1
ATOM 1882 N N . ASN A 1 233 ? -20.458 -2.577 2.483 1.00 94.94 233 ASN A N 1
ATOM 1883 C CA . ASN A 1 233 ? -20.712 -3.278 1.240 1.00 94.94 233 ASN A CA 1
ATOM 1884 C C . ASN A 1 233 ? -22.135 -3.822 1.306 1.00 94.94 233 ASN A C 1
ATOM 1886 O O . ASN A 1 233 ? -22.432 -4.611 2.207 1.00 94.94 233 ASN A O 1
ATOM 1890 N N . VAL A 1 234 ? -22.976 -3.372 0.379 1.00 95.31 234 VAL A N 1
ATOM 1891 C CA . VAL A 1 234 ? -24.400 -3.708 0.354 1.00 95.31 234 VAL A CA 1
ATOM 1892 C C . VAL A 1 234 ? -24.575 -5.191 0.041 1.00 95.31 234 VAL A C 1
ATOM 1894 O O . VAL A 1 234 ? -24.033 -5.697 -0.945 1.00 95.31 234 VAL A O 1
ATOM 1897 N N . GLY A 1 235 ? -25.307 -5.876 0.910 1.00 92.69 235 GLY A N 1
ATOM 1898 C CA . GLY A 1 235 ? -25.896 -7.177 0.647 1.00 92.69 235 GLY A CA 1
ATOM 1899 C C . GLY A 1 235 ? -27.405 -7.003 0.524 1.00 92.69 235 GLY A C 1
ATOM 1900 O O . GLY A 1 235 ? -27.891 -6.633 -0.546 1.00 92.69 235 GLY A O 1
ATOM 1901 N N . ASP A 1 236 ? -28.106 -7.232 1.635 1.00 91.94 236 ASP A N 1
ATOM 1902 C CA . ASP A 1 236 ? -29.555 -7.092 1.781 1.00 91.94 236 ASP A CA 1
ATOM 1903 C C . ASP A 1 236 ? -29.997 -5.679 2.197 1.00 91.94 236 ASP A C 1
ATOM 1905 O O . ASP A 1 236 ? -31.189 -5.386 2.173 1.00 91.94 236 ASP A O 1
ATOM 1909 N N . GLY A 1 237 ? -29.062 -4.802 2.578 1.00 93.62 237 GLY A N 1
ATOM 1910 C CA . GLY A 1 237 ? -29.305 -3.389 2.868 1.00 93.62 237 GLY A CA 1
ATOM 1911 C C . GLY A 1 237 ? -30.010 -3.110 4.198 1.00 93.62 237 GLY A C 1
ATOM 1912 O O . GLY A 1 237 ? -30.345 -1.959 4.477 1.00 93.62 237 GLY A O 1
ATOM 1913 N N . ARG A 1 238 ? -30.244 -4.129 5.034 1.00 93.94 238 ARG A N 1
ATOM 1914 C CA . ARG A 1 238 ? -31.047 -4.011 6.266 1.00 93.94 238 ARG A CA 1
ATOM 1915 C C . ARG A 1 238 ? -30.333 -3.280 7.400 1.00 93.94 238 ARG A C 1
ATOM 1917 O O . ARG A 1 238 ? -30.973 -2.869 8.363 1.00 93.94 238 ARG A O 1
ATOM 1924 N N . LYS A 1 239 ? -29.002 -3.169 7.344 1.00 92.56 239 LYS A N 1
ATOM 1925 C CA . LYS A 1 239 ? -28.185 -2.539 8.400 1.00 92.56 239 LYS A CA 1
ATOM 1926 C C . LYS A 1 239 ? -27.656 -1.162 8.016 1.00 92.56 239 LYS A C 1
ATOM 1928 O O . LYS A 1 239 ? -26.942 -0.569 8.820 1.00 92.56 239 LYS A O 1
ATOM 1933 N N . ILE A 1 240 ? -27.947 -0.695 6.805 1.00 94.31 240 ILE A N 1
ATOM 1934 C CA . ILE A 1 240 ? -27.321 0.490 6.219 1.00 94.31 240 ILE A CA 1
ATOM 1935 C C . ILE A 1 240 ? -28.356 1.605 6.134 1.00 94.31 240 ILE A C 1
ATOM 1937 O O . ILE A 1 240 ? -29.367 1.459 5.448 1.00 94.31 240 ILE A O 1
ATOM 1941 N N . LEU A 1 241 ? -28.082 2.723 6.803 1.00 92.50 241 LEU A N 1
ATOM 1942 C CA . LEU A 1 241 ? -28.882 3.941 6.692 1.00 92.50 241 LEU A CA 1
ATOM 1943 C C . LEU A 1 241 ? -28.513 4.694 5.412 1.00 92.50 241 LEU A C 1
ATOM 1945 O O . LEU A 1 241 ? -27.337 4.975 5.180 1.00 92.50 241 LEU A O 1
ATOM 1949 N N . ILE A 1 242 ? -29.510 5.065 4.605 1.00 91.75 242 ILE A N 1
ATOM 1950 C CA . ILE A 1 242 ? -29.295 5.636 3.260 1.00 91.75 242 ILE A CA 1
ATOM 1951 C C . ILE A 1 242 ? -28.380 6.871 3.310 1.00 91.75 242 ILE A C 1
ATOM 1953 O O . ILE A 1 242 ? -27.401 6.942 2.563 1.00 91.75 242 ILE A O 1
ATOM 1957 N N . TYR A 1 243 ? -28.679 7.809 4.214 1.00 90.38 243 TYR A N 1
ATOM 1958 C CA . TYR A 1 243 ? -28.036 9.128 4.281 1.00 90.38 243 TYR A CA 1
ATOM 1959 C C . TYR A 1 243 ? -26.933 9.234 5.351 1.00 90.38 243 TYR A C 1
ATOM 1961 O O . TYR A 1 243 ? -26.020 10.055 5.241 1.00 90.38 243 TYR A O 1
ATOM 1969 N N . GLU A 1 244 ? -26.983 8.415 6.408 1.00 88.75 244 GLU A N 1
ATOM 1970 C CA . GLU A 1 244 ? -26.023 8.513 7.518 1.00 88.75 244 GLU A CA 1
ATOM 1971 C C . GLU A 1 244 ? -24.766 7.665 7.310 1.00 88.75 244 GLU A C 1
ATOM 1973 O O . GLU A 1 244 ? -23.674 8.054 7.753 1.00 88.75 244 GLU A O 1
ATOM 1978 N N . ASP A 1 245 ? -24.896 6.519 6.644 1.00 92.38 245 ASP A N 1
ATOM 1979 C CA . ASP A 1 245 ? -23.816 5.557 6.489 1.00 92.38 245 ASP A CA 1
ATOM 1980 C C . ASP A 1 245 ? -23.013 5.772 5.204 1.00 92.38 245 ASP A C 1
ATOM 1982 O O . ASP A 1 245 ? -23.490 6.248 4.180 1.00 92.38 245 ASP A O 1
ATOM 1986 N N . ALA A 1 246 ? -21.737 5.400 5.264 1.00 94.62 246 ALA A N 1
ATOM 1987 C CA . ALA A 1 246 ? -20.852 5.358 4.109 1.00 94.62 246 ALA A CA 1
ATOM 1988 C C . ALA A 1 246 ? -21.028 4.004 3.407 1.00 94.62 246 ALA A C 1
ATOM 1990 O O . ALA A 1 246 ? -20.646 2.989 3.988 1.00 94.62 246 ALA A O 1
ATOM 1991 N N . TRP A 1 247 ? -21.578 3.958 2.192 1.00 94.81 247 TRP A N 1
ATOM 1992 C CA . TRP A 1 247 ? -21.841 2.713 1.452 1.00 94.81 247 TRP A CA 1
ATOM 1993 C C . TRP A 1 247 ? -21.654 2.801 -0.075 1.00 94.81 247 TRP A C 1
ATOM 1995 O O . TRP A 1 247 ? -21.361 1.774 -0.693 1.00 94.81 247 TRP A O 1
ATOM 2005 N N . VAL A 1 248 ? -21.705 3.995 -0.680 1.00 94.38 248 VAL A N 1
ATOM 2006 C CA . VAL A 1 248 ? -21.611 4.193 -2.142 1.00 94.38 248 VAL A CA 1
ATOM 2007 C C . VAL A 1 248 ? -20.148 4.399 -2.573 1.00 94.38 248 VAL A C 1
ATOM 2009 O O . VAL A 1 248 ? -19.572 5.435 -2.267 1.00 94.38 248 VAL A O 1
ATOM 2012 N N . PRO A 1 249 ? -19.483 3.456 -3.268 1.00 92.00 249 PRO A N 1
ATOM 2013 C CA . PRO A 1 249 ? -18.021 3.470 -3.433 1.00 92.00 249 PRO A CA 1
ATOM 2014 C C . PRO A 1 249 ? -17.441 4.669 -4.198 1.00 92.00 249 PRO A C 1
ATOM 2016 O O . PRO A 1 249 ? -16.295 5.044 -3.958 1.00 92.00 249 PRO A O 1
ATOM 2019 N N . SER A 1 250 ? -18.192 5.212 -5.148 1.00 89.56 250 SER A N 1
ATOM 2020 C CA . SER A 1 250 ? -17.756 6.257 -6.080 1.00 89.56 250 SER A CA 1
ATOM 2021 C C . SER A 1 250 ? -18.022 7.674 -5.577 1.00 89.56 250 SER A C 1
ATOM 2023 O O . SER A 1 250 ? -17.354 8.605 -6.026 1.00 89.56 250 SER A O 1
ATOM 2025 N N . LEU A 1 251 ? -18.931 7.843 -4.612 1.00 91.38 251 LEU A N 1
ATOM 2026 C CA . LEU A 1 251 ? -19.262 9.153 -4.060 1.00 91.38 251 LEU A CA 1
ATOM 2027 C C . LEU A 1 251 ? -18.204 9.651 -3.058 1.00 91.38 251 LEU A C 1
ATOM 2029 O O . LEU A 1 251 ? -17.527 8.853 -2.391 1.00 91.38 251 LEU A O 1
ATOM 2033 N N . PRO A 1 252 ? -18.062 10.979 -2.887 1.00 89.38 252 PRO A N 1
ATOM 2034 C CA . PRO A 1 252 ? -17.222 11.558 -1.846 1.00 89.38 252 PRO A CA 1
ATOM 2035 C C . PRO A 1 252 ? -17.566 11.004 -0.456 1.00 89.38 252 PRO A C 1
ATOM 2037 O O . PRO A 1 252 ? -18.724 10.952 -0.056 1.00 89.38 252 PRO A O 1
ATOM 2040 N N . GLN A 1 253 ? -16.545 10.575 0.296 1.00 88.56 253 GLN A N 1
ATOM 2041 C CA . GLN A 1 253 ? -16.696 9.939 1.623 1.00 88.56 253 GLN A CA 1
ATOM 2042 C C . GLN A 1 253 ? -17.584 8.680 1.640 1.00 88.56 253 GLN A C 1
ATOM 2044 O O . GLN A 1 253 ? -17.934 8.183 2.709 1.00 88.56 253 GLN A O 1
ATOM 2049 N N . PHE A 1 254 ? -17.909 8.151 0.462 1.00 94.75 254 PHE A N 1
ATOM 2050 C CA . PHE A 1 254 ? -18.830 7.049 0.234 1.00 94.75 254 PHE A CA 1
ATOM 2051 C C . PHE A 1 254 ? -20.276 7.297 0.677 1.00 94.75 254 PHE A C 1
ATOM 2053 O O . PHE A 1 254 ? -21.000 6.341 0.955 1.00 94.75 254 PHE A O 1
ATOM 2060 N N . LYS A 1 255 ? -20.697 8.557 0.789 1.00 93.00 255 LYS A N 1
ATOM 2061 C CA . LYS A 1 255 ? -22.023 8.925 1.291 1.00 93.00 255 LYS A CA 1
ATOM 2062 C C . LYS A 1 255 ? -22.884 9.530 0.197 1.00 93.00 255 LYS A C 1
ATOM 2064 O O . LYS A 1 255 ? -22.370 10.241 -0.662 1.00 93.00 255 LYS A O 1
ATOM 2069 N N . VAL A 1 256 ? -24.185 9.276 0.296 1.00 91.62 256 VAL A N 1
ATOM 2070 C CA . VAL A 1 256 ? -25.205 10.065 -0.398 1.00 91.62 256 VAL A CA 1
ATOM 2071 C C . VAL A 1 256 ? -25.108 11.503 0.114 1.00 91.62 256 VAL A C 1
ATOM 2073 O O . VAL A 1 256 ? -24.985 11.731 1.319 1.00 91.62 256 VAL A O 1
ATOM 2076 N N . LEU A 1 257 ? -25.074 12.457 -0.809 1.00 87.19 257 LEU A N 1
ATOM 2077 C CA . LEU A 1 257 ? -24.921 13.881 -0.525 1.00 87.19 257 LEU A CA 1
ATOM 2078 C C . LEU A 1 257 ? -26.259 14.614 -0.575 1.00 87.19 257 LEU A C 1
ATOM 2080 O O . LEU A 1 257 ? -26.392 15.657 0.068 1.00 87.19 257 LEU A O 1
ATOM 2084 N N . SER A 1 258 ? -27.236 14.071 -1.305 1.00 83.19 258 SER A N 1
ATOM 2085 C CA . SER A 1 258 ? -28.603 14.579 -1.296 1.00 83.19 258 SER A CA 1
ATOM 2086 C C . SER A 1 258 ? -29.149 14.647 0.133 1.00 83.19 258 SER A C 1
ATOM 2088 O O . SER A 1 258 ? -29.031 13.668 0.878 1.00 83.19 258 SER A O 1
ATOM 2090 N N . PRO A 1 259 ? -29.736 15.786 0.548 1.00 76.62 259 PRO A N 1
ATOM 2091 C CA . PRO A 1 259 ? -30.395 15.862 1.838 1.00 76.62 259 PRO A CA 1
ATOM 2092 C C . PRO A 1 259 ? -31.605 14.914 1.845 1.00 76.62 259 PRO A C 1
ATOM 2094 O O . PRO A 1 259 ? -32.272 14.780 0.815 1.00 76.62 259 PRO A O 1
ATOM 2097 N N . PRO A 1 260 ? -31.925 14.279 2.984 1.00 74.44 260 PRO A N 1
ATOM 2098 C CA . PRO A 1 260 ? -33.191 13.573 3.113 1.00 74.44 260 PRO A CA 1
ATOM 2099 C C . PRO A 1 260 ? -34.328 14.574 2.884 1.00 74.44 260 PRO A C 1
ATOM 2101 O O . PRO A 1 260 ? -34.322 15.666 3.461 1.00 74.44 260 PRO A O 1
ATOM 2104 N N . SER A 1 261 ? -35.293 14.230 2.032 1.00 68.25 261 SER A N 1
ATOM 2105 C CA . SER A 1 261 ? -36.492 15.052 1.885 1.00 68.25 261 SER A CA 1
ATOM 2106 C C . SER A 1 261 ? -37.260 15.063 3.212 1.00 68.25 261 SER A C 1
ATOM 2108 O O . SER A 1 261 ? -37.255 14.081 3.957 1.00 68.25 261 SER A O 1
ATOM 2110 N N . THR A 1 262 ? -37.939 16.166 3.532 1.00 60.25 262 THR A N 1
ATOM 2111 C CA . THR A 1 262 ? -38.783 16.286 4.739 1.00 60.25 262 THR A CA 1
ATOM 2112 C C . THR A 1 262 ? -39.916 15.246 4.783 1.00 60.25 262 THR A C 1
ATOM 2114 O O . THR A 1 262 ? -40.484 15.011 5.844 1.00 60.25 262 THR A O 1
ATOM 2117 N N . GLU A 1 263 ? -40.202 14.605 3.645 1.00 59.38 263 GLU A N 1
ATOM 2118 C CA . GLU A 1 263 ? -41.178 13.527 3.433 1.00 59.38 263 GLU A CA 1
ATOM 2119 C C . GLU A 1 263 ? -40.515 12.161 3.149 1.00 59.38 263 GLU A C 1
ATOM 2121 O O . GLU A 1 263 ? -41.164 11.263 2.620 1.00 59.38 263 GLU A O 1
ATOM 2126 N N . SER A 1 264 ? -39.217 11.982 3.434 1.00 63.38 264 SER A N 1
ATOM 2127 C CA . SER A 1 264 ? -38.488 10.757 3.071 1.00 63.38 264 SER A CA 1
ATOM 2128 C C . SER A 1 264 ? -39.115 9.514 3.711 1.00 63.38 264 SER A C 1
ATOM 2130 O O . SER A 1 264 ? -38.961 9.268 4.906 1.00 63.38 264 SER A O 1
ATOM 2132 N N . LEU A 1 265 ? -39.792 8.706 2.890 1.00 70.50 265 LEU A N 1
ATOM 2133 C CA . LEU A 1 265 ? -40.459 7.461 3.289 1.00 70.50 265 LEU A CA 1
ATOM 2134 C C . LEU A 1 265 ? -39.480 6.305 3.549 1.00 70.50 265 LEU A C 1
ATOM 2136 O O . LEU A 1 265 ? -39.878 5.281 4.101 1.00 70.50 265 LEU A O 1
ATOM 2140 N N . TYR A 1 266 ? -38.213 6.451 3.149 1.00 84.50 266 TYR A N 1
ATOM 2141 C CA . TYR A 1 266 ? -37.211 5.386 3.193 1.00 84.50 266 TYR A CA 1
ATOM 2142 C C . TYR A 1 266 ? -36.078 5.740 4.153 1.00 84.50 266 TYR A C 1
ATOM 2144 O O . TYR A 1 266 ? -35.557 6.858 4.142 1.00 84.50 266 TYR A O 1
ATOM 2152 N N . THR A 1 267 ? -35.693 4.773 4.986 1.00 88.19 267 THR A N 1
ATOM 2153 C CA . THR A 1 267 ? -34.652 4.942 6.014 1.00 88.19 267 THR A CA 1
ATOM 2154 C C . THR A 1 267 ? -33.444 4.058 5.719 1.00 88.19 267 THR A C 1
ATOM 2156 O O . THR A 1 267 ? -32.295 4.495 5.850 1.00 88.19 267 THR A O 1
ATOM 2159 N N . TYR A 1 268 ? -33.697 2.822 5.291 1.00 92.88 268 TYR A N 1
ATOM 2160 C CA . TYR A 1 268 ? -32.680 1.801 5.080 1.00 92.88 268 TYR A CA 1
ATOM 2161 C C . TYR A 1 268 ? -32.486 1.497 3.601 1.00 92.88 268 TYR A C 1
ATOM 2163 O O . TYR A 1 268 ? -33.407 1.593 2.796 1.00 92.88 268 TYR A O 1
ATOM 2171 N N . VAL A 1 269 ? -31.280 1.062 3.235 1.00 93.12 269 VAL A N 1
ATOM 2172 C CA . VAL A 1 269 ? -30.968 0.686 1.848 1.00 93.12 269 VAL A CA 1
ATOM 2173 C C . VAL A 1 269 ? -31.870 -0.450 1.353 1.00 93.12 269 VAL A C 1
ATOM 2175 O O . VAL A 1 269 ? -32.203 -0.472 0.173 1.00 93.12 269 VAL A O 1
ATOM 2178 N N . CYS A 1 270 ? -32.329 -1.347 2.235 1.00 93.81 270 CYS A N 1
ATOM 2179 C CA . CYS A 1 270 ? -33.287 -2.394 1.869 1.00 93.81 270 CYS A CA 1
ATOM 2180 C C . CYS A 1 270 ? -34.618 -1.854 1.325 1.00 93.81 270 CYS A C 1
ATOM 2182 O O . CYS A 1 270 ? -35.248 -2.533 0.522 1.00 93.81 270 CYS A O 1
ATOM 2184 N N . ASP A 1 271 ? -35.028 -0.640 1.707 1.00 92.25 271 ASP A N 1
ATOM 2185 C CA . ASP A 1 271 ? -36.277 -0.028 1.236 1.00 92.25 271 ASP A CA 1
ATOM 2186 C C . ASP A 1 271 ? -36.213 0.308 -0.266 1.00 92.25 271 ASP A C 1
ATOM 2188 O O . ASP A 1 271 ? -37.244 0.364 -0.943 1.00 92.25 271 ASP A O 1
ATOM 2192 N N . LEU A 1 272 ? -34.992 0.489 -0.788 1.00 91.62 272 LEU A N 1
ATOM 2193 C CA . LEU A 1 272 ? -34.670 0.802 -2.184 1.00 91.62 272 LEU A CA 1
ATOM 2194 C C . LEU A 1 272 ? -34.464 -0.455 -3.050 1.00 91.62 272 LEU A C 1
ATOM 2196 O O . LEU A 1 272 ? -34.168 -0.337 -4.240 1.00 91.62 272 LEU A O 1
ATOM 2200 N N . ILE A 1 273 ? -34.581 -1.649 -2.461 1.00 91.62 273 ILE A N 1
ATOM 2201 C CA . ILE A 1 273 ? -34.404 -2.938 -3.137 1.00 91.62 273 ILE A CA 1
ATOM 2202 C C . ILE A 1 273 ? -35.786 -3.581 -3.328 1.00 91.62 273 ILE A C 1
ATOM 2204 O O . ILE A 1 273 ? -36.609 -3.601 -2.413 1.00 91.62 273 ILE A O 1
ATOM 2208 N N . ASP A 1 274 ? -36.057 -4.084 -4.530 1.00 89.12 274 ASP A N 1
ATOM 2209 C CA . ASP A 1 274 ? -37.290 -4.796 -4.864 1.00 89.12 274 ASP A CA 1
ATOM 2210 C C . ASP A 1 274 ? -37.294 -6.246 -4.330 1.00 89.12 274 ASP A C 1
ATOM 2212 O O . ASP A 1 274 ? -36.279 -6.786 -3.883 1.00 89.12 274 ASP A O 1
ATOM 2216 N N . GLU A 1 275 ? -38.442 -6.924 -4.406 1.00 84.69 275 GLU A N 1
ATOM 2217 C CA . GLU A 1 275 ? -38.584 -8.321 -3.955 1.00 84.69 275 GLU A CA 1
ATOM 2218 C C . GLU A 1 275 ? -37.710 -9.314 -4.743 1.00 84.69 275 GLU A C 1
ATOM 2220 O O . GLU A 1 275 ? -37.413 -10.410 -4.267 1.00 84.69 275 GLU A O 1
ATOM 2225 N N . ARG A 1 276 ? -37.276 -8.935 -5.951 1.00 81.06 276 ARG A N 1
ATOM 2226 C CA . ARG A 1 276 ? -36.391 -9.729 -6.815 1.00 81.06 276 ARG A CA 1
ATOM 2227 C C . ARG A 1 276 ? -34.913 -9.490 -6.493 1.00 81.06 276 ARG A C 1
ATOM 2229 O O . ARG A 1 276 ? -34.052 -10.110 -7.120 1.00 81.06 276 ARG A O 1
ATOM 2236 N N . GLY A 1 277 ? -34.615 -8.617 -5.531 1.00 83.69 277 GLY A N 1
ATOM 2237 C CA . GLY A 1 277 ? -33.267 -8.255 -5.127 1.00 83.69 277 GLY A CA 1
ATOM 2238 C C . GLY A 1 277 ? -32.572 -7.290 -6.083 1.00 83.69 277 GLY A C 1
ATOM 2239 O O . GLY A 1 277 ? -31.347 -7.244 -6.057 1.00 83.69 277 GLY A O 1
ATOM 2240 N N . ASN A 1 278 ? -33.296 -6.549 -6.925 1.00 87.06 278 ASN A N 1
ATOM 2241 C CA . ASN A 1 278 ? -32.761 -5.483 -7.779 1.00 87.06 278 ASN A CA 1
ATOM 2242 C C . ASN A 1 278 ? -33.077 -4.101 -7.199 1.00 87.06 278 ASN A C 1
ATOM 2244 O O . ASN A 1 278 ? -33.963 -3.940 -6.367 1.00 87.06 278 ASN A O 1
ATOM 2248 N N . TRP A 1 279 ? -32.366 -3.082 -7.669 1.00 91.19 279 TRP A N 1
ATOM 2249 C CA . TRP A 1 279 ? -32.657 -1.694 -7.323 1.00 91.19 279 TRP A CA 1
ATOM 2250 C C . TRP A 1 279 ? -34.003 -1.229 -7.891 1.00 91.19 279 TRP A C 1
ATOM 2252 O O . TRP A 1 279 ? -34.235 -1.308 -9.100 1.00 91.19 279 TRP A O 1
ATOM 2262 N N . ASP A 1 280 ? -34.857 -0.672 -7.033 1.00 90.38 280 ASP A N 1
ATOM 2263 C CA . ASP A 1 280 ? -36.120 -0.060 -7.436 1.00 90.38 280 ASP A CA 1
ATOM 2264 C C . ASP A 1 280 ? -35.859 1.336 -8.023 1.00 90.38 280 ASP A C 1
ATOM 2266 O O . ASP A 1 280 ? -35.612 2.316 -7.316 1.00 90.38 280 ASP A O 1
ATOM 2270 N N . SER A 1 281 ? -35.901 1.423 -9.354 1.00 88.00 281 SER A N 1
ATOM 2271 C CA . SER A 1 281 ? -35.600 2.665 -10.077 1.00 88.00 281 SER A CA 1
ATOM 2272 C C . SER A 1 281 ? -36.596 3.785 -9.775 1.00 88.00 281 SER A C 1
ATOM 2274 O O . SER A 1 281 ? -36.218 4.953 -9.813 1.00 88.00 281 SER A O 1
ATOM 2276 N N . HIS A 1 282 ? -37.851 3.460 -9.449 1.00 88.12 282 HIS A N 1
ATOM 2277 C CA . HIS A 1 282 ? -38.847 4.471 -9.111 1.00 88.12 282 HIS A CA 1
ATOM 2278 C C . HIS A 1 282 ? -38.529 5.098 -7.752 1.00 88.12 282 HIS A C 1
ATOM 2280 O O . HIS A 1 282 ? -38.454 6.321 -7.643 1.00 88.12 282 HIS A O 1
ATOM 2286 N N . LYS A 1 283 ? -38.250 4.271 -6.736 1.00 88.62 283 LYS A N 1
ATOM 2287 C CA . LYS A 1 283 ? -37.887 4.758 -5.395 1.00 88.62 283 LYS A CA 1
ATOM 2288 C C . LYS A 1 283 ? -36.580 5.544 -5.393 1.00 88.62 283 LYS A C 1
ATOM 2290 O O . LYS A 1 283 ? -36.488 6.574 -4.734 1.00 88.62 283 LYS A O 1
ATOM 2295 N N . LEU A 1 284 ? -35.578 5.092 -6.149 1.00 86.75 284 LEU A N 1
ATOM 2296 C CA . LEU A 1 284 ? -34.300 5.799 -6.237 1.00 86.75 284 LEU A CA 1
ATOM 2297 C C . LEU A 1 284 ? -34.456 7.193 -6.864 1.00 86.75 284 LEU A C 1
ATOM 2299 O O . LEU A 1 284 ? -33.932 8.156 -6.311 1.00 86.75 284 LEU A O 1
ATOM 2303 N N . ASN A 1 285 ? -35.222 7.318 -7.953 1.00 85.25 285 ASN A N 1
ATOM 2304 C CA . ASN A 1 285 ? -35.466 8.605 -8.617 1.00 85.25 285 ASN A CA 1
ATOM 2305 C C . ASN A 1 285 ? -36.266 9.599 -7.756 1.00 85.25 285 ASN A C 1
ATOM 2307 O O . ASN A 1 285 ? -36.184 10.802 -7.981 1.00 85.25 285 ASN A O 1
ATOM 2311 N N . GLN A 1 286 ? -37.037 9.122 -6.774 1.00 84.06 286 GLN A N 1
ATOM 2312 C CA . GLN A 1 286 ? -37.767 9.987 -5.840 1.00 84.06 286 GLN A CA 1
ATOM 2313 C C . GLN A 1 286 ? -36.871 10.599 -4.753 1.00 84.06 286 GLN A C 1
ATOM 2315 O O . GLN A 1 286 ? -37.210 11.647 -4.205 1.00 84.06 286 GLN A O 1
ATOM 2320 N N . CYS A 1 287 ? -35.756 9.947 -4.411 1.00 83.31 287 CYS A N 1
ATOM 2321 C CA . CYS A 1 287 ? -34.982 10.259 -3.204 1.00 83.31 287 CYS A CA 1
ATOM 2322 C C . CYS A 1 287 ? -33.547 10.727 -3.468 1.00 83.31 287 CYS A C 1
ATOM 2324 O O . CYS A 1 287 ? -32.873 11.159 -2.528 1.00 83.31 287 CYS A O 1
ATOM 2326 N N . LEU A 1 288 ? -33.065 10.606 -4.706 1.00 86.00 288 LEU A N 1
ATOM 2327 C CA . LEU A 1 288 ? -31.666 10.807 -5.076 1.00 86.00 288 LEU A CA 1
ATOM 2328 C C . LEU A 1 288 ? -31.544 11.615 -6.367 1.00 86.00 288 LEU A C 1
ATOM 2330 O O . LEU A 1 288 ? -32.448 11.644 -7.199 1.00 86.00 288 LEU A O 1
ATOM 2334 N N . THR A 1 289 ? -30.385 12.241 -6.560 1.00 87.69 289 THR A N 1
ATOM 2335 C CA . THR A 1 289 ? -30.047 12.872 -7.843 1.00 87.69 289 THR A CA 1
ATOM 2336 C C . THR A 1 289 ? -29.743 11.825 -8.918 1.00 87.69 289 THR A C 1
ATOM 2338 O O . THR A 1 289 ? -29.314 10.712 -8.613 1.00 87.69 289 THR A O 1
ATOM 2341 N N . ASN A 1 290 ? -29.880 12.198 -10.197 1.00 85.56 290 ASN A N 1
ATOM 2342 C CA . ASN A 1 290 ? -29.542 11.317 -11.326 1.00 85.56 290 ASN A CA 1
ATOM 2343 C C . ASN A 1 290 ? -28.086 10.810 -11.277 1.00 85.56 290 ASN A C 1
ATOM 2345 O O . ASN A 1 290 ? -27.815 9.677 -11.671 1.00 85.56 290 ASN A O 1
ATOM 2349 N N . GLU A 1 291 ? -27.154 11.630 -10.781 1.00 87.44 291 GLU A N 1
ATOM 2350 C CA . GLU A 1 291 ? -25.743 11.251 -10.630 1.00 87.44 291 GLU A CA 1
ATOM 2351 C C . GLU A 1 291 ? -25.568 10.164 -9.556 1.00 87.44 291 GLU A C 1
ATOM 2353 O O . GLU A 1 291 ? -24.953 9.127 -9.805 1.00 87.44 291 GLU A O 1
ATOM 2358 N N . GLU A 1 292 ? -26.172 10.348 -8.378 1.00 90.12 292 GLU A N 1
ATOM 2359 C CA . GLU A 1 292 ? -26.137 9.356 -7.296 1.00 90.12 292 GLU A CA 1
ATOM 2360 C C . GLU A 1 292 ? -26.857 8.063 -7.682 1.00 90.12 292 GLU A C 1
ATOM 2362 O O . GLU A 1 292 ? -26.359 6.977 -7.383 1.00 90.12 292 GLU A O 1
ATOM 2367 N N . TYR A 1 293 ? -27.989 8.169 -8.384 1.00 88.81 293 TYR A N 1
ATOM 2368 C CA . TYR A 1 293 ? -28.694 7.026 -8.957 1.00 88.81 293 TYR A CA 1
ATOM 2369 C C . TYR A 1 293 ? -27.777 6.210 -9.872 1.00 88.81 293 TYR A C 1
ATOM 2371 O O . TYR A 1 293 ? -27.650 4.998 -9.686 1.00 88.81 293 TYR A O 1
ATOM 2379 N N . GLY A 1 294 ? -27.092 6.869 -10.814 1.00 87.75 294 GLY A N 1
ATOM 2380 C CA . GLY A 1 294 ? -26.177 6.208 -11.744 1.00 87.75 294 GLY A CA 1
ATOM 2381 C C . GLY A 1 294 ? -25.041 5.464 -11.036 1.00 87.75 294 GLY A C 1
ATOM 2382 O O . GLY A 1 294 ? -24.621 4.396 -11.480 1.00 87.75 294 GLY A O 1
ATOM 2383 N N . GLU A 1 295 ? -24.569 5.981 -9.902 1.00 90.38 295 GLU A N 1
ATOM 2384 C CA . GLU A 1 295 ? -23.546 5.330 -9.084 1.00 90.38 295 GLU A CA 1
ATOM 2385 C C . GLU A 1 295 ? -24.084 4.184 -8.217 1.00 90.38 295 GLU A C 1
ATOM 2387 O O . GLU A 1 295 ? -23.437 3.140 -8.101 1.00 90.38 295 GLU A O 1
ATOM 2392 N N . ILE A 1 296 ? -25.276 4.338 -7.640 1.00 91.62 296 ILE A N 1
ATOM 2393 C CA . ILE A 1 296 ? -25.922 3.310 -6.815 1.00 91.62 296 ILE A CA 1
ATOM 2394 C C . ILE A 1 296 ? -26.360 2.120 -7.668 1.00 91.62 296 ILE A C 1
ATOM 2396 O O . ILE A 1 296 ? -26.132 0.977 -7.273 1.00 91.62 296 ILE A O 1
ATOM 2400 N N . ALA A 1 297 ? -26.883 2.363 -8.871 1.00 88.69 297 ALA A N 1
ATOM 2401 C CA . ALA A 1 297 ? -27.305 1.319 -9.801 1.00 88.69 297 ALA A CA 1
ATOM 2402 C C . ALA A 1 297 ? -26.164 0.358 -10.198 1.00 88.69 297 ALA A C 1
ATOM 2404 O O . ALA A 1 297 ? -26.420 -0.790 -10.560 1.00 88.69 297 ALA A O 1
ATOM 2405 N N . LYS A 1 298 ? -24.897 0.792 -10.094 1.00 89.62 298 LYS A N 1
ATOM 2406 C CA . LYS A 1 298 ? -23.706 -0.048 -10.335 1.00 89.62 298 LYS A CA 1
ATOM 2407 C C . LYS A 1 298 ? -23.421 -1.024 -9.188 1.00 89.62 298 LYS A C 1
ATOM 2409 O O . LYS A 1 298 ? -22.636 -1.955 -9.371 1.00 89.62 298 LYS A O 1
ATOM 2414 N N . ILE A 1 299 ? -23.974 -0.806 -7.994 1.00 91.88 299 ILE A N 1
ATOM 2415 C CA . ILE A 1 299 ? -23.693 -1.613 -6.799 1.00 91.88 299 ILE A CA 1
ATOM 2416 C C . ILE A 1 299 ? -24.502 -2.915 -6.877 1.00 91.88 299 ILE A C 1
ATOM 2418 O O . ILE A 1 299 ? -25.710 -2.860 -7.071 1.00 91.88 299 ILE A O 1
ATOM 2422 N N . PRO A 1 300 ? -23.892 -4.097 -6.701 1.00 90.50 300 PRO A N 1
ATOM 2423 C CA . PRO A 1 300 ? -24.618 -5.348 -6.780 1.00 90.50 300 PRO A CA 1
ATOM 2424 C C . PRO A 1 300 ? -25.264 -5.665 -5.428 1.00 90.50 300 PRO A C 1
ATOM 2426 O O . PRO A 1 300 ? -24.611 -5.626 -4.383 1.00 90.50 300 PRO A O 1
ATOM 2429 N N . THR A 1 301 ? -26.531 -6.044 -5.467 1.00 91.19 301 THR A N 1
ATOM 2430 C CA . THR A 1 301 ? -27.352 -6.460 -4.324 1.00 91.19 301 THR A CA 1
ATOM 2431 C C . THR A 1 301 ? -27.430 -7.986 -4.250 1.00 91.19 301 THR A C 1
ATOM 2433 O O . THR A 1 301 ? -27.281 -8.689 -5.254 1.00 91.19 301 THR A O 1
ATOM 2436 N N . ALA A 1 302 ? -27.605 -8.533 -3.048 1.00 88.31 302 ALA A N 1
ATOM 2437 C CA . ALA A 1 302 ? -27.756 -9.973 -2.843 1.00 88.31 302 ALA A CA 1
ATOM 2438 C C . ALA A 1 302 ? -28.500 -10.261 -1.541 1.00 88.31 302 ALA A C 1
ATOM 2440 O O . ALA A 1 302 ? -28.392 -9.509 -0.583 1.00 88.31 302 ALA A O 1
ATOM 2441 N N . ALA A 1 303 ? -29.159 -11.416 -1.449 1.00 86.56 303 ALA A N 1
ATOM 2442 C CA . ALA A 1 303 ? -29.800 -11.881 -0.214 1.00 86.56 303 ALA A CA 1
ATOM 2443 C C . ALA A 1 303 ? -28.792 -12.363 0.861 1.00 86.56 303 ALA A C 1
ATOM 2445 O O . ALA A 1 303 ? -29.038 -13.337 1.569 1.00 86.56 303 ALA A O 1
ATOM 2446 N N . CYS A 1 304 ? -27.622 -11.727 0.958 1.00 86.44 304 CYS A N 1
ATOM 2447 C CA . CYS A 1 304 ? -26.623 -11.962 1.996 1.00 86.44 304 CYS A CA 1
ATOM 2448 C C . CYS A 1 304 ? -26.557 -10.760 2.940 1.00 86.44 304 CYS A C 1
ATOM 2450 O O . CYS A 1 304 ? -26.818 -9.638 2.526 1.00 86.44 304 CYS A O 1
ATOM 2452 N N . GLY A 1 305 ? -26.147 -10.963 4.191 1.00 89.62 305 GLY A N 1
ATOM 2453 C CA . GLY A 1 305 ? -26.039 -9.848 5.135 1.00 89.62 305 GLY A CA 1
ATOM 2454 C C . GLY A 1 305 ? -24.988 -8.804 4.731 1.00 89.62 305 GLY A C 1
ATOM 2455 O O . GLY A 1 305 ? -23.921 -9.148 4.217 1.00 89.62 305 GLY A O 1
ATOM 2456 N N . ASP A 1 30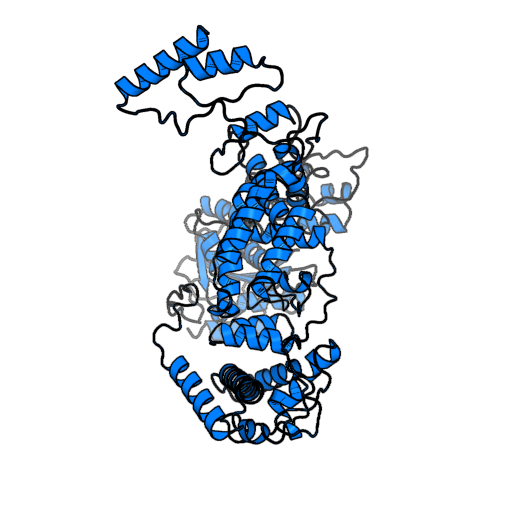6 ? -25.272 -7.538 5.038 1.00 94.00 306 ASP A N 1
ATOM 2457 C CA . ASP A 1 306 ? -24.348 -6.413 4.839 1.00 94.00 306 ASP A CA 1
ATOM 2458 C C . ASP A 1 306 ? -22.989 -6.605 5.538 1.00 94.00 306 ASP A C 1
ATOM 2460 O O . ASP A 1 306 ? -22.905 -7.106 6.669 1.00 94.00 306 ASP A O 1
ATOM 2464 N N . ALA A 1 307 ? -21.913 -6.134 4.897 1.00 92.50 307 ALA A N 1
ATOM 2465 C CA . ALA A 1 307 ? -20.546 -6.287 5.397 1.00 92.50 307 ALA A CA 1
ATOM 2466 C C . ALA A 1 307 ? -19.819 -4.944 5.556 1.00 92.50 307 ALA A C 1
ATOM 2468 O O . ALA A 1 307 ? -19.709 -4.165 4.613 1.00 92.50 307 ALA A O 1
ATOM 2469 N N . PHE A 1 308 ? -19.232 -4.692 6.729 1.00 93.81 308 PHE A N 1
ATOM 2470 C CA . PHE A 1 308 ? -18.384 -3.516 6.951 1.00 93.81 308 PHE A CA 1
ATOM 2471 C C . PHE A 1 308 ? -16.953 -3.780 6.463 1.00 93.81 308 PHE A C 1
ATOM 2473 O O . PHE A 1 308 ? -16.243 -4.621 7.027 1.00 93.81 308 PHE A O 1
ATOM 2480 N N . ILE A 1 309 ? -16.514 -3.063 5.425 1.00 95.56 309 ILE A N 1
ATOM 2481 C CA . ILE A 1 309 ? -15.266 -3.337 4.702 1.00 95.56 309 ILE A CA 1
ATOM 2482 C C . ILE A 1 309 ? -14.290 -2.156 4.708 1.00 95.56 309 ILE A C 1
ATOM 2484 O O . ILE A 1 309 ? -14.652 -0.991 4.857 1.00 95.56 309 ILE A O 1
ATOM 2488 N N . TRP A 1 310 ? -13.015 -2.470 4.488 1.00 96.75 310 TRP A N 1
ATOM 2489 C CA . TRP A 1 310 ? -11.978 -1.499 4.163 1.00 96.75 310 TRP A CA 1
ATOM 2490 C C . TRP A 1 310 ? -11.819 -1.381 2.642 1.00 96.75 310 TRP A C 1
ATOM 2492 O O . TRP A 1 310 ? -11.300 -2.296 1.999 1.00 96.75 310 TRP A O 1
ATOM 2502 N N . HIS A 1 311 ? -12.223 -0.243 2.076 1.00 95.12 311 HIS A N 1
ATOM 2503 C CA . HIS A 1 311 ? -12.349 -0.031 0.631 1.00 95.12 311 HIS A CA 1
ATOM 2504 C C . HIS A 1 311 ? -11.024 -0.205 -0.132 1.00 95.12 311 HIS A C 1
ATOM 2506 O O . HIS A 1 311 ? -10.973 -0.852 -1.175 1.00 95.12 311 HIS A O 1
ATOM 2512 N N . TYR A 1 312 ? -9.912 0.290 0.423 1.00 93.81 312 TYR A N 1
ATOM 2513 C CA . TYR A 1 312 ? -8.593 0.272 -0.231 1.00 93.81 312 TYR A CA 1
ATOM 2514 C C . TYR A 1 312 ? -7.873 -1.092 -0.187 1.00 93.81 312 TYR A C 1
ATOM 2516 O O . TYR A 1 312 ? -6.639 -1.163 -0.189 1.00 93.81 312 TYR A O 1
ATOM 2524 N N . ASN A 1 313 ? -8.623 -2.188 -0.090 1.00 94.06 313 ASN A N 1
ATOM 2525 C CA . ASN A 1 313 ? -8.131 -3.554 -0.208 1.00 94.06 313 ASN A CA 1
ATOM 2526 C C . ASN A 1 313 ? -9.126 -4.391 -1.018 1.00 94.06 313 ASN A C 1
ATOM 2528 O O . ASN A 1 313 ? -10.308 -4.395 -0.696 1.00 94.06 313 ASN A O 1
ATOM 2532 N N . LYS A 1 314 ? -8.638 -5.159 -2.003 1.00 91.56 314 LYS A N 1
ATOM 2533 C CA . LYS A 1 314 ? -9.460 -6.014 -2.883 1.00 91.56 314 LYS A CA 1
ATOM 2534 C C . LYS A 1 314 ? -10.456 -6.903 -2.121 1.00 91.56 314 LYS A C 1
ATOM 2536 O O . LYS A 1 314 ? -11.571 -7.094 -2.578 1.00 91.56 314 LYS A O 1
ATOM 2541 N N . TYR A 1 315 ? -10.076 -7.416 -0.952 1.00 92.44 315 TYR A N 1
ATOM 2542 C CA . TYR A 1 315 ? -10.883 -8.344 -0.147 1.00 92.44 315 TYR A CA 1
ATOM 2543 C C . TYR A 1 315 ? -11.576 -7.671 1.047 1.00 92.44 315 TYR A C 1
ATOM 2545 O O . TYR A 1 315 ? -11.986 -8.348 1.984 1.00 92.44 315 TYR A O 1
ATOM 2553 N N . GLY A 1 316 ? -11.606 -6.336 1.098 1.00 93.00 316 GLY A N 1
ATOM 2554 C CA . GLY A 1 316 ? -12.267 -5.590 2.170 1.00 93.00 316 GLY A CA 1
ATOM 2555 C C . GLY A 1 316 ? -11.535 -5.651 3.515 1.00 93.00 316 GLY A C 1
ATOM 2556 O O . GLY A 1 316 ? -12.044 -5.162 4.522 1.00 93.00 316 GLY A O 1
ATOM 2557 N N . LYS A 1 317 ? -10.332 -6.241 3.566 1.00 93.88 317 LYS A N 1
ATOM 2558 C CA . LYS A 1 317 ? -9.551 -6.402 4.799 1.00 93.88 317 LYS A CA 1
ATOM 2559 C C . LYS A 1 317 ? -8.700 -5.168 5.078 1.00 93.88 317 LYS A C 1
ATOM 2561 O O . LYS A 1 317 ? -7.928 -4.718 4.229 1.00 93.88 317 LYS A O 1
ATOM 2566 N N . PHE A 1 318 ? -8.770 -4.661 6.306 1.00 96.19 318 PHE A N 1
ATOM 2567 C CA . PHE A 1 318 ? -7.942 -3.537 6.732 1.00 96.19 318 PHE A CA 1
ATOM 2568 C C . PHE A 1 318 ? -6.452 -3.896 6.704 1.00 96.19 318 PHE A C 1
ATOM 2570 O O . PHE A 1 318 ? -6.020 -4.890 7.293 1.00 96.19 318 PHE A O 1
ATOM 2577 N N . THR A 1 319 ? -5.634 -3.029 6.102 1.00 96.69 319 THR A N 1
ATOM 2578 C CA . THR A 1 319 ? -4.174 -3.119 6.215 1.00 96.69 319 THR A CA 1
ATOM 2579 C C . THR A 1 319 ? -3.573 -1.782 6.631 1.00 96.69 319 THR A C 1
ATOM 2581 O O . THR A 1 319 ? -3.958 -0.722 6.141 1.00 96.69 319 THR A O 1
ATOM 2584 N N . VAL A 1 320 ? -2.553 -1.826 7.495 1.00 95.81 320 VAL A N 1
ATOM 2585 C CA . VAL A 1 320 ? -1.810 -0.615 7.897 1.00 95.81 320 VAL A CA 1
ATOM 2586 C C . VAL A 1 320 ? -1.144 0.041 6.687 1.00 95.81 320 VAL A C 1
ATOM 2588 O O . VAL A 1 320 ? -0.994 1.255 6.655 1.00 95.81 320 VAL A O 1
ATOM 2591 N N . LYS A 1 321 ? -0.760 -0.746 5.673 1.00 93.75 321 LYS A N 1
ATOM 2592 C CA . LYS A 1 321 ? -0.141 -0.238 4.445 1.00 93.75 321 LYS A CA 1
ATOM 2593 C C . LYS A 1 321 ? -1.096 0.682 3.680 1.00 93.75 321 LYS A C 1
ATOM 2595 O O . LYS A 1 321 ? -0.717 1.808 3.381 1.00 93.75 321 LYS A O 1
ATOM 2600 N N . SER A 1 322 ? -2.313 0.228 3.383 1.00 94.81 322 SER A N 1
ATOM 2601 C CA . SER A 1 322 ? -3.322 1.051 2.700 1.00 94.81 322 SER A CA 1
ATOM 2602 C C . SER A 1 322 ? -3.765 2.238 3.559 1.00 94.81 322 SER A C 1
ATOM 2604 O O . SER A 1 322 ? -3.848 3.354 3.057 1.00 94.81 322 SER A O 1
ATOM 2606 N N . ALA A 1 323 ? -3.955 2.032 4.867 1.00 96.88 323 ALA A N 1
ATOM 2607 C CA . ALA A 1 323 ? -4.306 3.112 5.789 1.00 96.88 323 ALA A CA 1
ATOM 2608 C C . ALA A 1 323 ? -3.200 4.172 5.916 1.00 96.88 323 ALA A C 1
ATOM 2610 O O . ALA A 1 323 ? -3.497 5.348 6.077 1.00 96.88 323 ALA A O 1
ATOM 2611 N N . TYR A 1 324 ? -1.925 3.786 5.802 1.00 95.50 324 TYR A N 1
ATOM 2612 C CA . TYR A 1 324 ? -0.801 4.725 5.773 1.00 95.50 324 TYR A CA 1
ATOM 2613 C C . TYR A 1 324 ? -0.846 5.635 4.548 1.00 95.50 324 TYR A C 1
ATOM 2615 O O . TYR A 1 324 ? -0.640 6.835 4.695 1.00 95.50 324 TYR A O 1
ATOM 2623 N N . PHE A 1 325 ? -1.128 5.095 3.359 1.00 92.56 325 PHE A N 1
ATOM 2624 C CA . PHE A 1 325 ? -1.254 5.921 2.155 1.00 92.56 325 PHE A CA 1
ATOM 2625 C C . PHE A 1 325 ? -2.424 6.901 2.263 1.00 92.56 325 PHE A C 1
ATOM 2627 O O . PHE A 1 325 ? -2.263 8.073 1.927 1.00 92.56 325 PHE A O 1
ATOM 2634 N N . LEU A 1 326 ? -3.558 6.450 2.807 1.00 93.69 326 LEU A N 1
ATOM 2635 C CA . LEU A 1 326 ? -4.702 7.319 3.074 1.00 93.69 326 LEU A CA 1
ATOM 2636 C C . LEU A 1 326 ? -4.363 8.412 4.097 1.00 93.69 326 LEU A C 1
ATOM 2638 O O . LEU A 1 326 ? -4.613 9.586 3.845 1.00 93.69 326 LEU A O 1
ATOM 2642 N N . ALA A 1 327 ? -3.721 8.051 5.212 1.00 95.12 327 ALA A N 1
ATOM 2643 C CA . ALA A 1 327 ? -3.274 9.005 6.224 1.00 95.12 327 ALA A CA 1
ATOM 2644 C C . ALA A 1 327 ? -2.252 10.007 5.668 1.00 95.12 327 ALA A C 1
ATOM 2646 O O . ALA A 1 327 ? -2.282 11.179 6.027 1.00 95.12 327 ALA A O 1
ATOM 2647 N N . TYR A 1 328 ? -1.367 9.570 4.770 1.00 91.56 328 TYR A N 1
ATOM 2648 C CA . TYR A 1 328 ? -0.417 10.455 4.104 1.00 91.56 328 TYR A CA 1
ATOM 2649 C C . TYR A 1 328 ? -1.136 11.480 3.219 1.00 91.56 328 TYR A C 1
ATOM 2651 O O . TYR A 1 328 ? -0.830 12.665 3.317 1.00 91.56 328 TYR A O 1
ATOM 2659 N N . LYS A 1 329 ? -2.122 11.048 2.415 1.00 90.12 329 LYS A N 1
ATOM 2660 C CA . LYS A 1 329 ? -2.969 11.946 1.607 1.00 90.12 329 LYS A CA 1
ATOM 2661 C C . LYS A 1 329 ? -3.771 12.911 2.487 1.00 90.12 329 LYS A C 1
ATOM 2663 O O . LYS A 1 329 ? -3.876 14.083 2.157 1.00 90.12 329 LYS A O 1
ATOM 2668 N N . TYR A 1 330 ? -4.289 12.439 3.619 1.00 91.25 330 TYR A N 1
ATOM 2669 C CA . TYR A 1 330 ? -5.020 13.268 4.582 1.00 91.25 330 TYR A CA 1
ATOM 2670 C C . TYR A 1 330 ? -4.142 14.363 5.207 1.00 91.25 330 TYR A C 1
ATOM 2672 O O . TYR A 1 330 ? -4.565 15.507 5.307 1.00 91.25 330 TYR A O 1
ATOM 2680 N N . VAL A 1 331 ? -2.907 14.034 5.604 1.00 90.81 331 VAL A N 1
ATOM 2681 C CA . VAL A 1 331 ? -2.006 14.982 6.287 1.00 90.81 331 VAL A CA 1
ATOM 2682 C C . VAL A 1 331 ? -1.322 15.949 5.321 1.00 90.81 331 VAL A C 1
ATOM 2684 O O . VAL A 1 331 ? -1.144 17.116 5.658 1.00 90.81 331 VAL A O 1
ATOM 2687 N N . HIS A 1 332 ? -0.891 15.470 4.152 1.00 85.62 332 HIS A N 1
ATOM 2688 C CA . HIS A 1 332 ? -0.089 16.256 3.203 1.00 85.62 332 HIS A CA 1
ATOM 2689 C C . HIS A 1 332 ? -0.889 16.782 2.002 1.00 85.62 332 HIS A C 1
ATOM 2691 O O . HIS A 1 332 ? -0.321 17.484 1.169 1.00 85.62 332 HIS A O 1
ATOM 2697 N N . GLY A 1 333 ? -2.180 16.453 1.906 1.00 81.44 333 GLY A N 1
ATOM 2698 C CA . GLY A 1 333 ? -3.040 16.801 0.776 1.00 81.44 333 GLY A CA 1
ATOM 2699 C C . GLY A 1 333 ? -2.780 15.968 -0.487 1.00 81.44 333 GLY A C 1
ATOM 2700 O O . GLY A 1 333 ? -1.951 15.054 -0.521 1.00 81.44 333 GLY A O 1
ATOM 2701 N N . SER A 1 334 ? -3.507 16.304 -1.555 1.00 63.41 334 SER A N 1
ATOM 2702 C CA . SER A 1 334 ? -3.405 15.678 -2.886 1.00 63.41 334 SER A CA 1
ATOM 2703 C C . SER A 1 334 ? -2.152 16.088 -3.675 1.00 63.41 334 SER A C 1
ATOM 2705 O O . SER A 1 334 ? -1.932 15.569 -4.766 1.00 63.41 334 SER A O 1
ATOM 2707 N N . ASP A 1 335 ? -1.312 16.974 -3.129 1.00 49.00 335 ASP A N 1
ATOM 2708 C CA . ASP A 1 335 ? -0.141 17.604 -3.769 1.00 49.00 335 ASP A CA 1
ATOM 2709 C C . ASP A 1 335 ? 1.062 16.653 -3.979 1.00 49.00 335 ASP A C 1
ATOM 2711 O O . ASP A 1 335 ? 2.235 17.034 -3.966 1.00 49.00 335 ASP A O 1
ATOM 2715 N N . ILE A 1 336 ? 0.785 15.367 -4.185 1.00 52.09 336 ILE A N 1
ATOM 2716 C CA . ILE A 1 336 ? 1.776 14.349 -4.542 1.00 52.09 336 ILE A CA 1
ATOM 2717 C C . ILE A 1 336 ? 2.224 14.524 -6.011 1.00 52.09 336 ILE A C 1
ATOM 2719 O O . ILE A 1 336 ? 3.288 14.030 -6.378 1.00 52.09 336 ILE A O 1
ATOM 2723 N N . SER A 1 337 ? 1.477 15.270 -6.836 1.00 45.78 337 SER A N 1
ATOM 2724 C CA . SER A 1 337 ? 1.700 15.401 -8.286 1.00 45.78 337 SER A CA 1
ATOM 2725 C C . SER A 1 337 ? 2.625 16.541 -8.741 1.00 45.78 337 SER A C 1
ATOM 2727 O O . SER A 1 337 ? 2.882 16.639 -9.935 1.00 45.78 337 SER A O 1
ATOM 2729 N N . LYS A 1 338 ? 3.169 17.382 -7.847 1.00 45.41 338 LYS A N 1
ATOM 2730 C CA . LYS A 1 338 ? 4.006 18.540 -8.251 1.00 45.41 338 LYS A CA 1
ATOM 2731 C C . LYS A 1 338 ? 5.498 18.443 -7.931 1.00 45.41 338 LYS A C 1
ATOM 2733 O O . LYS A 1 338 ? 6.230 19.401 -8.152 1.00 45.41 338 LYS A O 1
ATOM 2738 N N . ASN A 1 339 ? 5.988 17.294 -7.471 1.00 47.22 339 ASN A N 1
ATOM 2739 C CA . ASN A 1 339 ? 7.428 17.051 -7.535 1.00 47.22 339 ASN A CA 1
ATOM 2740 C C . ASN A 1 339 ? 7.719 16.418 -8.893 1.00 47.22 339 ASN A C 1
ATOM 2742 O O . ASN A 1 339 ? 7.495 15.221 -9.056 1.00 47.22 339 ASN A O 1
ATOM 2746 N N . GLN A 1 340 ? 8.206 17.219 -9.843 1.00 51.50 340 GLN A N 1
ATOM 2747 C CA . GLN A 1 340 ? 8.836 16.739 -11.073 1.00 51.50 340 GLN A CA 1
ATOM 2748 C C . GLN A 1 340 ? 10.021 15.841 -10.681 1.00 51.50 340 GLN A C 1
ATOM 2750 O O . GLN A 1 340 ? 11.143 16.304 -10.483 1.00 51.50 340 GLN A O 1
ATOM 2755 N N . SER A 1 341 ? 9.767 14.553 -10.446 1.00 61.19 341 SER A N 1
ATOM 2756 C CA . SER A 1 341 ? 10.836 13.570 -10.391 1.00 61.19 341 SER A CA 1
ATOM 2757 C C . SER A 1 341 ? 11.351 13.398 -11.808 1.00 61.19 341 SER A C 1
ATOM 2759 O O . SER A 1 341 ? 10.551 13.196 -12.715 1.00 61.19 341 SER A O 1
ATOM 2761 N N . SER A 1 342 ? 12.670 13.435 -11.989 1.00 70.69 342 SER A N 1
ATOM 2762 C CA . SER A 1 342 ? 13.287 13.301 -13.314 1.00 70.69 342 SER A CA 1
ATOM 2763 C C . SER A 1 342 ? 12.898 12.003 -14.030 1.00 70.69 342 SER A C 1
ATOM 2765 O O . SER A 1 342 ? 12.954 11.957 -15.246 1.00 70.69 342 SER A O 1
ATOM 2767 N N . LEU A 1 343 ? 12.496 10.969 -13.277 1.00 82.69 343 LEU A N 1
ATOM 2768 C CA . LEU A 1 343 ? 11.973 9.707 -13.802 1.00 82.69 343 LEU A CA 1
ATOM 2769 C C . LEU A 1 343 ? 10.491 9.505 -13.463 1.00 82.69 343 LEU A C 1
ATOM 2771 O O . LEU A 1 343 ? 10.044 9.849 -12.360 1.00 82.69 343 LEU A O 1
ATOM 2775 N N . ALA A 1 344 ? 9.766 8.852 -14.367 1.00 86.19 344 ALA A N 1
ATOM 2776 C CA . ALA A 1 344 ? 8.399 8.383 -14.193 1.00 86.19 344 ALA A CA 1
ATOM 2777 C C . ALA A 1 344 ? 8.311 7.194 -13.207 1.00 86.19 344 ALA A C 1
ATOM 2779 O O . ALA A 1 344 ? 9.290 6.474 -12.968 1.00 86.19 344 ALA A O 1
ATOM 2780 N N . PRO A 1 345 ? 7.126 6.895 -12.634 1.00 87.00 345 PRO A N 1
ATOM 2781 C CA . PRO A 1 345 ? 6.996 5.810 -11.659 1.00 87.00 345 PRO A CA 1
ATOM 2782 C C . PRO A 1 345 ? 7.378 4.413 -12.168 1.00 87.00 345 PRO A C 1
ATOM 2784 O O . PRO A 1 345 ? 7.856 3.571 -11.398 1.00 87.00 345 PRO A O 1
ATOM 2787 N N . ALA A 1 346 ? 7.174 4.155 -13.463 1.00 88.19 346 ALA A N 1
ATOM 2788 C CA . ALA A 1 346 ? 7.558 2.903 -14.109 1.00 88.19 346 ALA A CA 1
ATOM 2789 C C . ALA A 1 346 ? 9.085 2.729 -14.158 1.00 88.19 346 ALA A C 1
ATOM 2791 O O . ALA A 1 346 ? 9.587 1.646 -13.855 1.00 88.19 346 ALA A O 1
ATOM 2792 N N . GLU A 1 347 ? 9.816 3.803 -14.441 1.00 91.00 347 GLU A N 1
ATOM 2793 C CA . GLU A 1 347 ? 11.280 3.832 -14.525 1.00 91.00 347 GLU A CA 1
ATOM 2794 C C . GLU A 1 347 ? 11.910 3.656 -13.143 1.00 91.00 347 GLU A C 1
ATOM 2796 O O . GLU A 1 347 ? 12.789 2.815 -12.955 1.00 91.00 347 GLU A O 1
ATOM 2801 N N . TRP A 1 348 ? 11.373 4.329 -12.119 1.00 91.88 348 TRP A N 1
ATOM 2802 C CA . TRP A 1 348 ? 11.772 4.072 -10.734 1.00 91.88 348 TRP A CA 1
ATOM 2803 C C . TRP A 1 348 ? 11.563 2.609 -10.342 1.00 91.88 348 TRP A C 1
ATOM 2805 O O . TRP A 1 348 ? 12.425 1.985 -9.719 1.00 91.88 348 TRP A O 1
ATOM 2815 N N . LYS A 1 349 ? 10.414 2.030 -10.708 1.00 91.25 349 LYS A N 1
ATOM 2816 C CA . LYS A 1 349 ? 10.132 0.611 -10.466 1.00 91.25 349 LYS A CA 1
ATOM 2817 C C . LYS A 1 349 ? 11.122 -0.288 -11.212 1.00 91.25 349 LYS A C 1
ATOM 2819 O O . LYS A 1 349 ? 11.499 -1.317 -10.651 1.00 91.25 349 LYS A O 1
ATOM 2824 N N . HIS A 1 350 ? 11.534 0.086 -12.423 1.00 91.94 350 HIS A N 1
ATOM 2825 C CA . HIS A 1 350 ? 12.557 -0.617 -13.194 1.00 91.94 350 HIS A CA 1
ATOM 2826 C C . HIS A 1 350 ? 13.917 -0.575 -12.475 1.00 91.94 350 HIS A C 1
ATOM 2828 O O . HIS A 1 350 ? 14.456 -1.639 -12.179 1.00 91.94 350 HIS A O 1
ATOM 2834 N N . LEU A 1 351 ? 14.385 0.597 -12.021 1.00 93.06 351 LEU A N 1
ATOM 2835 C CA . LEU A 1 351 ? 15.649 0.755 -11.277 1.00 93.06 351 LEU A CA 1
ATOM 2836 C C . LEU A 1 351 ? 15.768 -0.204 -10.090 1.00 93.06 351 LEU A C 1
ATOM 2838 O O . LEU A 1 351 ? 16.795 -0.851 -9.876 1.00 93.06 351 LEU A O 1
ATOM 2842 N N . TRP A 1 352 ? 14.707 -0.314 -9.288 1.00 91.56 352 TRP A N 1
ATOM 2843 C CA . TRP A 1 352 ? 14.734 -1.181 -8.111 1.00 91.56 352 TRP A CA 1
ATOM 2844 C C . TRP A 1 352 ? 14.637 -2.672 -8.456 1.00 91.56 352 TRP A C 1
ATOM 2846 O O . TRP A 1 352 ? 15.067 -3.498 -7.643 1.00 91.56 352 TRP A O 1
ATOM 2856 N N . LYS A 1 353 ? 14.121 -3.012 -9.643 1.00 90.44 353 LYS A N 1
ATOM 2857 C CA . LYS A 1 353 ? 14.049 -4.378 -10.180 1.00 90.44 353 LYS A CA 1
ATOM 2858 C C . LYS A 1 353 ? 15.327 -4.837 -10.880 1.00 90.44 353 LYS A C 1
ATOM 2860 O O . LYS A 1 353 ? 15.497 -6.048 -10.970 1.00 90.44 353 LYS A O 1
ATOM 2865 N N . LEU A 1 354 ? 16.201 -3.919 -11.309 1.00 89.38 354 LEU A N 1
ATOM 2866 C CA . LEU A 1 354 ? 17.486 -4.258 -11.932 1.00 89.38 354 LEU A CA 1
ATOM 2867 C C . LEU A 1 354 ? 18.231 -5.308 -11.115 1.00 89.38 354 LEU A C 1
ATOM 2869 O O . LEU A 1 354 ? 18.216 -5.276 -9.878 1.00 89.38 354 LEU A O 1
ATOM 2873 N N . LYS A 1 355 ? 18.904 -6.239 -11.773 1.00 86.50 355 LYS A N 1
ATOM 2874 C CA . LYS A 1 355 ? 19.667 -7.276 -11.088 1.00 86.50 355 LYS A CA 1
ATOM 2875 C C . LYS A 1 355 ? 21.039 -6.700 -10.727 1.00 86.50 355 LYS A C 1
ATOM 2877 O O . LYS A 1 355 ? 22.036 -6.935 -11.385 1.00 86.50 355 LYS A O 1
ATOM 2882 N N . LEU A 1 356 ? 21.060 -5.874 -9.680 1.00 88.25 356 LEU A N 1
ATOM 2883 C CA . LEU A 1 356 ? 22.253 -5.173 -9.201 1.00 88.25 356 LEU A CA 1
ATOM 2884 C C . LEU A 1 356 ? 22.393 -5.273 -7.680 1.00 88.25 356 LEU A C 1
ATOM 2886 O O . LEU A 1 356 ? 21.377 -5.234 -6.967 1.00 88.25 356 LEU A O 1
ATOM 2890 N N . PRO A 1 357 ? 23.632 -5.272 -7.153 1.00 88.88 357 PRO A N 1
ATOM 2891 C CA . PRO A 1 357 ? 23.881 -5.075 -5.734 1.00 88.88 357 PRO A CA 1
ATOM 2892 C C . PRO A 1 357 ? 23.164 -3.819 -5.198 1.00 88.88 357 PRO A C 1
ATOM 2894 O O . PRO A 1 357 ? 23.246 -2.751 -5.818 1.00 88.88 357 PRO A O 1
ATOM 2897 N N . PRO A 1 358 ? 22.522 -3.871 -4.012 1.00 90.44 358 PRO A N 1
ATOM 2898 C CA . PRO A 1 358 ? 21.768 -2.739 -3.461 1.00 90.44 358 PRO A CA 1
ATOM 2899 C C . PRO A 1 358 ? 22.560 -1.427 -3.360 1.00 90.44 358 PRO A C 1
ATOM 2901 O O . PRO A 1 358 ? 21.991 -0.349 -3.523 1.00 90.44 358 PRO A O 1
ATOM 2904 N N . LYS A 1 359 ? 23.881 -1.502 -3.139 1.00 90.75 359 LYS A N 1
ATOM 2905 C CA . LYS A 1 359 ? 24.774 -0.331 -3.102 1.00 90.75 359 LYS A CA 1
ATOM 2906 C C . LYS A 1 359 ? 24.786 0.454 -4.423 1.00 90.75 359 LYS A C 1
ATOM 2908 O O . LYS A 1 359 ? 24.786 1.681 -4.378 1.00 90.75 359 LYS A O 1
ATOM 2913 N N . ILE A 1 360 ? 24.727 -0.236 -5.567 1.00 93.62 360 ILE A N 1
ATOM 2914 C CA . ILE A 1 360 ? 24.720 0.381 -6.903 1.00 93.62 360 ILE A CA 1
ATOM 2915 C C . ILE A 1 360 ? 23.355 1.017 -7.177 1.00 93.62 360 ILE A C 1
ATOM 2917 O O . ILE A 1 360 ? 23.286 2.155 -7.626 1.00 93.62 360 ILE A O 1
ATOM 2921 N N . LYS A 1 361 ? 22.258 0.349 -6.797 1.00 94.12 361 LYS A N 1
ATOM 2922 C CA . LYS A 1 361 ? 20.903 0.920 -6.910 1.00 94.12 361 LYS A CA 1
ATOM 2923 C C . LYS A 1 361 ? 20.752 2.216 -6.112 1.00 94.12 361 LYS A C 1
ATOM 2925 O O . LYS A 1 361 ? 20.210 3.194 -6.614 1.00 94.12 361 LYS A O 1
ATOM 2930 N N . VAL A 1 362 ? 21.253 2.242 -4.872 1.00 93.56 362 VAL A N 1
ATOM 2931 C CA . VAL A 1 362 ? 21.236 3.456 -4.036 1.00 93.56 362 VAL A CA 1
ATOM 2932 C C . VAL A 1 362 ? 22.133 4.547 -4.626 1.00 93.56 362 VAL A C 1
ATOM 2934 O O . VAL A 1 362 ? 21.767 5.718 -4.572 1.00 93.56 362 VAL A O 1
ATOM 2937 N N . PHE A 1 363 ? 23.276 4.185 -5.214 1.00 95.12 363 PHE A N 1
ATOM 2938 C CA . PHE A 1 363 ? 24.120 5.126 -5.948 1.00 95.12 363 PHE A CA 1
ATOM 2939 C C . PHE A 1 363 ? 23.383 5.757 -7.133 1.00 95.12 363 PHE A C 1
ATOM 2941 O O . PHE A 1 363 ? 23.313 6.982 -7.192 1.00 95.12 363 PHE A O 1
ATOM 2948 N N . LEU A 1 364 ? 22.774 4.953 -8.010 1.00 94.88 364 LEU A N 1
ATOM 2949 C CA . LEU A 1 364 ? 22.002 5.454 -9.148 1.00 94.88 364 LEU A CA 1
ATOM 2950 C C . LEU A 1 364 ? 20.846 6.338 -8.697 1.00 94.88 364 LEU A C 1
ATOM 2952 O O . LEU A 1 364 ? 20.661 7.425 -9.228 1.00 94.88 364 LEU A O 1
ATOM 2956 N N . TRP A 1 365 ? 20.113 5.924 -7.661 1.00 94.12 365 TRP A N 1
ATOM 2957 C CA . TRP A 1 365 ? 19.055 6.743 -7.075 1.00 94.12 365 TRP A CA 1
ATOM 2958 C C . TRP A 1 365 ? 19.577 8.125 -6.643 1.00 94.12 365 TRP A C 1
ATOM 2960 O O . TRP A 1 365 ? 18.948 9.139 -6.937 1.00 94.12 365 TRP A O 1
ATOM 2970 N N . ARG A 1 366 ? 20.756 8.203 -6.009 1.00 93.19 366 ARG A N 1
ATOM 2971 C CA . ARG A 1 366 ? 21.386 9.494 -5.667 1.00 93.19 366 ARG A CA 1
ATOM 2972 C C . ARG A 1 366 ? 21.843 10.271 -6.895 1.00 93.19 366 ARG A C 1
ATOM 2974 O O . ARG A 1 366 ? 21.756 11.496 -6.876 1.00 93.19 366 ARG A O 1
ATOM 2981 N N . ALA A 1 367 ? 22.349 9.580 -7.910 1.00 93.44 367 ALA A N 1
ATOM 2982 C CA . ALA A 1 367 ? 22.782 10.183 -9.160 1.00 93.44 367 ALA A CA 1
ATOM 2983 C C . ALA A 1 367 ? 21.593 10.833 -9.884 1.00 93.44 367 ALA A C 1
ATOM 2985 O O . ALA A 1 367 ? 21.663 12.005 -10.221 1.00 93.44 367 ALA A O 1
ATOM 2986 N N . ILE A 1 368 ? 20.465 10.131 -10.015 1.00 92.31 368 ILE A N 1
ATOM 2987 C CA . ILE A 1 368 ? 19.248 10.631 -10.680 1.00 92.31 368 ILE A CA 1
ATOM 2988 C C . ILE A 1 368 ? 18.688 11.874 -9.977 1.00 92.31 368 ILE A C 1
ATOM 2990 O O . ILE A 1 368 ? 18.245 12.810 -10.632 1.00 92.31 368 ILE A O 1
ATOM 2994 N N . HIS A 1 369 ? 18.771 11.935 -8.645 1.00 90.06 369 HIS A N 1
ATOM 2995 C CA . HIS A 1 369 ? 18.409 13.141 -7.887 1.00 90.06 369 HIS A CA 1
ATOM 2996 C C . HIS A 1 369 ? 19.439 14.282 -7.989 1.00 90.06 369 HIS A C 1
ATOM 2998 O O . HIS A 1 369 ? 19.225 15.347 -7.409 1.00 90.06 369 HIS A O 1
ATOM 3004 N N . ASN A 1 370 ? 20.567 14.066 -8.669 1.00 91.31 370 ASN A N 1
ATOM 3005 C CA . ASN A 1 370 ? 21.755 14.919 -8.677 1.00 91.31 370 ASN A CA 1
ATOM 3006 C C . ASN A 1 370 ? 22.240 15.258 -7.252 1.00 91.31 370 ASN A C 1
ATOM 3008 O O . ASN A 1 370 ? 22.332 16.417 -6.849 1.00 91.31 370 ASN A O 1
ATOM 3012 N N . ARG A 1 371 ? 22.448 14.218 -6.429 1.00 90.06 371 ARG A N 1
ATOM 3013 C CA . ARG A 1 371 ? 22.800 14.295 -4.990 1.00 90.06 371 ARG A CA 1
ATOM 3014 C C . ARG A 1 371 ? 24.037 13.475 -4.627 1.00 90.06 371 ARG A C 1
ATOM 3016 O O . ARG A 1 371 ? 24.191 12.971 -3.501 1.00 90.06 371 ARG A O 1
ATOM 3023 N N . LEU A 1 372 ? 24.913 13.303 -5.606 1.00 91.38 372 LEU A N 1
ATOM 3024 C CA . LEU A 1 372 ? 26.274 12.842 -5.382 1.00 91.38 372 LEU A CA 1
ATOM 3025 C C . LEU A 1 372 ? 27.170 14.048 -5.057 1.00 91.38 372 LEU A C 1
ATOM 3027 O O . LEU A 1 372 ? 26.921 15.133 -5.579 1.00 91.38 372 LEU A O 1
ATOM 3031 N N . PRO A 1 373 ? 28.188 13.882 -4.194 1.00 90.50 373 PRO A N 1
ATOM 3032 C CA . PRO A 1 373 ? 29.120 14.947 -3.832 1.00 90.50 373 PRO A CA 1
ATOM 3033 C C . PRO A 1 373 ? 30.145 15.169 -4.955 1.00 90.50 373 PRO A C 1
ATOM 3035 O O . PRO A 1 373 ? 31.332 14.896 -4.786 1.00 90.50 373 PRO A O 1
ATOM 3038 N N . THR A 1 374 ? 29.664 15.588 -6.123 1.00 92.62 374 THR A N 1
ATOM 3039 C CA . THR A 1 374 ? 30.512 16.107 -7.200 1.00 92.62 374 THR A CA 1
ATOM 3040 C C . THR A 1 374 ? 31.020 17.495 -6.811 1.00 92.62 374 THR A C 1
ATOM 3042 O O . THR A 1 374 ? 30.396 18.155 -5.973 1.00 92.62 374 THR A O 1
ATOM 3045 N N . LEU A 1 375 ? 32.144 17.951 -7.375 1.00 92.12 375 LEU A N 1
ATOM 3046 C CA . LEU A 1 375 ? 32.691 19.264 -6.995 1.00 92.12 375 LEU A CA 1
ATOM 3047 C C . LEU A 1 375 ? 31.733 20.407 -7.325 1.00 92.12 375 LEU A C 1
ATOM 3049 O O . LEU A 1 375 ? 31.595 21.307 -6.509 1.00 92.12 375 LEU A O 1
ATOM 3053 N N . ASP A 1 376 ? 30.984 20.315 -8.422 1.00 92.69 376 ASP A N 1
ATOM 3054 C CA . ASP A 1 376 ? 29.946 21.291 -8.768 1.00 92.69 376 ASP A CA 1
ATOM 3055 C C . ASP A 1 376 ? 28.852 21.391 -7.680 1.00 92.69 376 ASP A C 1
ATOM 3057 O O . ASP A 1 376 ? 28.554 22.467 -7.161 1.00 92.69 376 ASP A O 1
ATOM 3061 N N . ASN A 1 377 ? 28.341 20.247 -7.207 1.00 92.44 377 ASN A N 1
ATOM 3062 C CA . ASN A 1 377 ? 27.343 20.186 -6.131 1.00 92.44 377 ASN A CA 1
ATOM 3063 C C . ASN A 1 377 ? 27.895 20.601 -4.751 1.00 92.44 377 ASN A C 1
ATOM 3065 O O . ASN A 1 377 ? 27.131 20.989 -3.862 1.00 92.44 377 ASN A O 1
ATOM 3069 N N . LEU A 1 378 ? 29.199 20.434 -4.520 1.00 91.25 378 LEU A N 1
ATOM 3070 C CA . LEU A 1 378 ? 29.869 20.858 -3.288 1.00 91.25 378 LEU A CA 1
ATOM 3071 C C . LEU A 1 378 ? 30.163 22.363 -3.313 1.00 91.25 378 LEU A C 1
ATOM 3073 O O . LEU A 1 378 ? 29.969 23.031 -2.296 1.00 91.25 378 LEU A O 1
ATOM 3077 N N . PHE A 1 379 ? 30.561 22.892 -4.469 1.00 92.19 379 PHE A N 1
ATOM 3078 C CA . PHE A 1 379 ? 30.800 24.311 -4.712 1.00 92.19 379 PHE A CA 1
ATOM 3079 C C . PHE A 1 379 ? 29.506 25.105 -4.549 1.00 92.19 379 PHE A C 1
ATOM 3081 O O . PHE A 1 379 ? 29.450 26.049 -3.766 1.00 92.19 379 PHE A O 1
ATOM 3088 N N . SER A 1 380 ? 28.407 24.627 -5.145 1.00 90.19 380 SER A N 1
ATOM 3089 C CA . SER A 1 380 ? 27.079 25.238 -4.993 1.00 90.19 380 SER A CA 1
ATOM 3090 C C . SER A 1 380 ? 26.569 25.252 -3.541 1.00 90.19 380 SER A C 1
ATOM 3092 O O . SER A 1 380 ? 25.569 25.898 -3.232 1.00 90.19 380 SER A O 1
ATOM 3094 N N . LYS A 1 381 ? 27.197 24.479 -2.645 1.00 86.81 381 LYS A N 1
ATOM 3095 C CA . LYS A 1 381 ? 26.895 24.413 -1.209 1.00 86.81 381 LYS A CA 1
ATOM 3096 C C . LYS A 1 381 ? 27.937 25.117 -0.337 1.00 86.81 381 LYS A C 1
ATOM 3098 O O . LYS A 1 381 ? 27.827 25.021 0.884 1.00 86.81 381 LYS A O 1
ATOM 3103 N N . GLY A 1 382 ? 28.923 25.786 -0.936 1.00 88.25 382 GLY A N 1
ATOM 3104 C CA . GLY A 1 382 ? 29.994 26.491 -0.228 1.00 88.25 382 GLY A CA 1
ATOM 3105 C C . GLY A 1 382 ? 30.939 25.571 0.547 1.00 88.25 382 GLY A C 1
ATOM 3106 O O . GLY A 1 382 ? 31.500 25.986 1.553 1.00 88.25 382 GLY A O 1
ATOM 3107 N N . VAL A 1 383 ? 31.069 24.302 0.140 1.00 87.56 383 VAL A N 1
ATOM 3108 C CA . VAL A 1 383 ? 31.957 23.326 0.804 1.00 87.56 383 VAL A CA 1
ATOM 3109 C C . VAL A 1 383 ? 33.370 23.373 0.228 1.00 87.56 383 VAL A C 1
ATOM 3111 O O . VAL A 1 383 ? 34.335 23.115 0.939 1.00 87.56 383 VAL A O 1
ATOM 3114 N N . VAL A 1 384 ? 33.483 23.667 -1.067 1.00 89.38 384 VAL A N 1
ATOM 3115 C CA . VAL A 1 384 ? 34.750 23.764 -1.798 1.00 89.38 384 VAL A CA 1
ATOM 3116 C C . VAL A 1 384 ? 34.796 25.079 -2.565 1.00 89.38 384 VAL A C 1
ATOM 3118 O O . VAL A 1 384 ? 33.751 25.609 -2.935 1.00 89.38 384 VAL A O 1
ATOM 3121 N N . ASN A 1 385 ? 36.006 25.567 -2.834 1.00 89.75 385 ASN A N 1
ATOM 3122 C CA . ASN A 1 385 ? 36.237 26.839 -3.528 1.00 89.75 385 ASN A CA 1
ATOM 3123 C C . ASN A 1 385 ? 36.414 26.679 -5.046 1.00 89.75 385 ASN A C 1
ATOM 3125 O O . ASN A 1 385 ? 36.462 27.672 -5.762 1.00 89.75 385 ASN A O 1
ATOM 3129 N N . ASN A 1 386 ? 36.528 25.442 -5.538 1.00 90.31 386 ASN A N 1
ATOM 3130 C CA . ASN A 1 386 ? 36.726 25.141 -6.949 1.00 90.31 386 ASN A CA 1
ATOM 3131 C C . ASN A 1 386 ? 35.819 23.977 -7.376 1.00 90.31 386 ASN A C 1
ATOM 3133 O O . ASN A 1 386 ? 35.732 22.965 -6.678 1.00 90.31 386 ASN A O 1
ATOM 3137 N N . ALA A 1 387 ? 35.154 24.140 -8.519 1.00 92.75 387 ALA A N 1
ATOM 3138 C CA . ALA A 1 387 ? 34.274 23.147 -9.122 1.00 92.75 387 ALA A CA 1
ATOM 3139 C C . ALA A 1 387 ? 34.937 22.335 -10.251 1.00 92.75 387 ALA A C 1
ATOM 3141 O O . ALA A 1 387 ? 34.304 21.405 -10.744 1.00 92.75 387 ALA A O 1
ATOM 3142 N N . LEU A 1 388 ? 36.166 22.658 -10.676 1.00 93.50 388 LEU A N 1
ATOM 3143 C CA . LEU A 1 388 ? 36.837 22.030 -11.822 1.00 93.50 388 LEU A CA 1
ATOM 3144 C C . LEU A 1 388 ? 37.040 20.520 -11.646 1.00 93.50 388 LEU A C 1
ATOM 3146 O O . LEU A 1 388 ? 37.371 20.032 -10.569 1.00 93.50 388 LEU A O 1
ATOM 3150 N N . CYS A 1 389 ? 36.855 19.770 -12.733 1.00 91.00 389 CYS A N 1
ATOM 3151 C CA . CYS A 1 389 ? 37.011 18.322 -12.757 1.00 91.00 389 CYS A CA 1
ATOM 3152 C C . CYS A 1 389 ? 38.453 17.898 -12.418 1.00 91.00 389 CYS A C 1
ATOM 3154 O O . CYS A 1 389 ? 39.368 18.314 -13.127 1.00 91.00 389 CYS A O 1
ATOM 3156 N N . PRO A 1 390 ? 38.669 16.984 -11.446 1.00 87.38 390 PRO A N 1
ATOM 3157 C CA . PRO A 1 390 ? 39.997 16.511 -11.060 1.00 87.38 390 PRO A CA 1
ATOM 3158 C C . PRO A 1 390 ? 40.787 15.893 -12.213 1.00 87.38 390 PRO A C 1
ATOM 3160 O O . PRO A 1 390 ? 42.011 15.959 -12.218 1.00 87.38 390 PRO A O 1
ATOM 3163 N N . ASN A 1 391 ? 40.078 15.296 -13.176 1.00 87.12 391 ASN A N 1
ATOM 3164 C CA . ASN A 1 391 ? 40.686 14.574 -14.285 1.00 87.12 391 ASN A CA 1
ATOM 3165 C C . ASN A 1 391 ? 41.129 15.525 -15.399 1.00 87.12 391 ASN A C 1
ATOM 3167 O O . ASN A 1 391 ? 42.290 15.511 -15.776 1.00 87.12 391 ASN A O 1
ATOM 3171 N N . CYS A 1 392 ? 40.203 16.329 -15.937 1.00 89.50 392 CYS A N 1
ATOM 3172 C CA . CYS A 1 392 ? 40.502 17.162 -17.103 1.00 89.50 392 CYS A CA 1
ATOM 3173 C C . CYS A 1 392 ? 40.931 18.588 -16.746 1.00 89.50 392 CYS A C 1
ATOM 3175 O O . CYS A 1 392 ? 41.587 19.216 -17.559 1.00 89.50 392 CYS A O 1
ATOM 3177 N N . GLN A 1 393 ? 40.530 19.120 -15.584 1.00 88.94 393 GLN A N 1
ATOM 3178 C CA . GLN A 1 393 ? 40.746 20.514 -15.158 1.00 88.94 393 GLN A CA 1
ATOM 3179 C C . GLN A 1 393 ? 40.197 21.598 -16.111 1.00 88.94 393 GLN A C 1
ATOM 3181 O O . GLN A 1 393 ? 40.472 22.777 -15.925 1.00 88.94 393 GLN A O 1
ATOM 3186 N N . LEU A 1 394 ? 39.390 21.222 -17.110 1.00 88.88 394 LEU A N 1
ATOM 3187 C CA . LEU A 1 394 ? 38.867 22.137 -18.135 1.00 88.88 394 LEU A CA 1
ATOM 3188 C C . LEU A 1 394 ? 37.430 22.602 -17.871 1.00 88.88 394 LEU A C 1
ATOM 3190 O O . LEU A 1 394 ? 37.054 23.702 -18.254 1.00 88.88 394 LEU A O 1
ATOM 3194 N N . HIS A 1 395 ? 36.608 21.755 -17.249 1.00 91.62 395 HIS A N 1
ATOM 3195 C CA . HIS A 1 395 ? 35.183 22.014 -17.029 1.00 91.62 395 HIS A CA 1
ATOM 3196 C C . HIS A 1 395 ? 34.805 21.734 -15.577 1.00 91.62 395 HIS A C 1
ATOM 3198 O O . HIS A 1 395 ? 35.456 20.928 -14.905 1.00 91.62 395 HIS A O 1
ATOM 3204 N N . ASN A 1 396 ? 33.708 22.335 -15.111 1.00 93.19 396 ASN A N 1
ATOM 3205 C CA . ASN A 1 396 ? 33.134 22.001 -13.810 1.00 93.19 396 ASN A CA 1
ATOM 3206 C C . ASN A 1 396 ? 32.728 20.520 -13.752 1.00 93.19 396 ASN A C 1
ATOM 3208 O O . ASN A 1 396 ? 32.182 19.955 -14.703 1.00 93.19 396 ASN A O 1
ATOM 3212 N N . GLU A 1 397 ? 32.957 19.889 -12.604 1.00 93.50 397 GLU A N 1
ATOM 3213 C CA . GLU A 1 397 ? 32.610 18.502 -12.326 1.00 93.50 397 GLU A CA 1
ATOM 3214 C C . GLU A 1 397 ? 31.103 18.352 -12.066 1.00 93.50 397 GLU A C 1
ATOM 3216 O O . GLU A 1 397 ? 30.659 18.031 -10.958 1.00 93.50 397 GLU A O 1
ATOM 3221 N N . SER A 1 398 ? 30.291 18.589 -13.093 1.00 94.38 398 SER A N 1
ATOM 3222 C CA . SER A 1 398 ? 28.883 18.207 -13.067 1.00 94.38 398 SER A CA 1
ATOM 3223 C C . SER A 1 398 ? 28.757 16.680 -13.077 1.00 94.38 398 SER A C 1
ATOM 3225 O O . SER A 1 398 ? 29.672 15.959 -13.485 1.00 94.38 398 SER A O 1
ATOM 3227 N N . LEU A 1 399 ? 27.603 16.156 -12.653 1.00 94.19 399 LEU A N 1
ATOM 3228 C CA . LEU A 1 399 ? 27.335 14.714 -12.695 1.00 94.19 399 LEU A CA 1
ATOM 3229 C C . LEU A 1 399 ? 27.525 14.135 -14.104 1.00 94.19 399 LEU A C 1
ATOM 3231 O O . LEU A 1 399 ? 28.138 13.081 -14.263 1.00 94.19 399 LEU A O 1
ATOM 3235 N N . MET A 1 400 ? 27.005 14.836 -15.112 1.00 94.50 400 MET A N 1
ATOM 3236 C CA . MET A 1 400 ? 27.073 14.412 -16.507 1.00 94.50 400 MET A CA 1
ATOM 3237 C C . MET A 1 400 ? 28.497 14.490 -17.051 1.00 94.50 400 MET A C 1
ATOM 3239 O O . MET A 1 400 ? 28.937 13.577 -17.745 1.00 94.50 400 MET A O 1
ATOM 3243 N N . HIS A 1 401 ? 29.252 15.532 -16.687 1.00 94.38 401 HIS A N 1
ATOM 3244 C CA . HIS A 1 401 ? 30.660 15.628 -17.060 1.00 94.38 401 HIS A CA 1
ATOM 3245 C C . HIS A 1 401 ? 31.478 14.493 -16.442 1.00 94.38 401 HIS A C 1
ATOM 3247 O O . HIS A 1 401 ? 32.199 13.790 -17.143 1.00 94.38 401 HIS A O 1
ATOM 3253 N N . MET A 1 402 ? 31.304 14.256 -15.143 1.00 94.19 402 MET A N 1
ATOM 3254 C CA . MET A 1 402 ? 32.027 13.220 -14.408 1.00 94.19 402 MET A CA 1
ATOM 3255 C C . MET A 1 402 ? 31.722 11.804 -14.905 1.00 94.19 402 MET A C 1
ATOM 3257 O O . MET A 1 402 ? 32.625 10.971 -14.930 1.00 94.19 402 MET A O 1
ATOM 3261 N N . LEU A 1 403 ? 30.476 11.520 -15.296 1.00 94.75 403 LEU A N 1
ATOM 3262 C CA . LEU A 1 403 ? 30.086 10.186 -15.752 1.00 94.75 403 LEU A CA 1
ATOM 3263 C C . LEU A 1 403 ? 30.256 9.959 -17.253 1.00 94.75 403 LEU A C 1
ATOM 3265 O O . LEU A 1 403 ? 30.450 8.806 -17.619 1.00 94.75 403 LEU A O 1
ATOM 3269 N N . PHE A 1 404 ? 30.177 10.987 -18.105 1.00 94.19 404 PHE A N 1
ATOM 3270 C CA . PHE A 1 404 ? 30.056 10.793 -19.559 1.00 94.19 404 PHE A CA 1
ATOM 3271 C C . PHE A 1 404 ? 30.932 11.713 -20.415 1.00 94.19 404 PHE A C 1
ATOM 3273 O O . PHE A 1 404 ? 31.510 11.232 -21.383 1.00 94.19 404 PHE A O 1
ATOM 3280 N N . TYR A 1 405 ? 31.024 13.009 -20.094 1.00 94.00 405 TYR A N 1
ATOM 3281 C CA . TYR A 1 405 ? 31.627 14.010 -21.000 1.00 94.00 405 TYR A CA 1
ATOM 3282 C C . TYR A 1 405 ? 33.074 14.398 -20.685 1.00 94.00 405 TYR A C 1
ATOM 3284 O O . TYR A 1 405 ? 33.650 15.253 -21.355 1.00 94.00 405 TYR A O 1
ATOM 3292 N N . CYS A 1 406 ? 33.667 13.834 -19.636 1.00 93.06 406 CYS A N 1
ATOM 3293 C CA . CYS A 1 406 ? 35.081 14.040 -19.368 1.00 93.06 406 CYS A CA 1
ATOM 3294 C C . CYS A 1 406 ? 35.912 13.331 -20.458 1.00 93.06 406 CYS A C 1
ATOM 3296 O O . CYS A 1 406 ? 35.700 12.134 -20.668 1.00 93.06 406 CYS A O 1
ATOM 3298 N N . PRO A 1 407 ? 36.907 13.996 -21.085 1.00 92.31 407 PRO A N 1
ATOM 3299 C CA . PRO A 1 407 ? 37.765 13.379 -22.104 1.00 92.31 407 PRO A CA 1
ATOM 3300 C C . PRO A 1 407 ? 38.441 12.080 -21.646 1.00 92.31 407 PRO A C 1
ATOM 3302 O O . PRO A 1 407 ? 38.665 11.181 -22.444 1.00 92.31 407 PRO A O 1
ATOM 3305 N N . HIS A 1 408 ? 38.726 11.956 -20.346 1.00 90.81 408 HIS A N 1
ATOM 3306 C CA . HIS A 1 408 ? 39.306 10.741 -19.770 1.00 90.81 408 HIS A CA 1
ATOM 3307 C C . HIS A 1 408 ? 38.285 9.607 -19.598 1.00 90.81 408 HIS A C 1
ATOM 3309 O O . HIS A 1 408 ? 38.671 8.447 -19.532 1.00 90.81 408 HIS A O 1
ATOM 3315 N N . VAL A 1 409 ? 36.991 9.925 -19.507 1.00 93.06 409 VAL A N 1
ATOM 3316 C CA . VAL A 1 409 ? 35.896 8.968 -19.279 1.00 93.06 409 VAL A CA 1
ATOM 3317 C C . VAL A 1 409 ? 35.309 8.455 -20.593 1.00 93.06 409 VAL A C 1
ATOM 3319 O O . VAL A 1 409 ? 34.865 7.314 -20.649 1.00 93.06 409 VAL A O 1
ATOM 3322 N N . GLU A 1 410 ? 35.330 9.250 -21.661 1.00 91.25 410 GLU A N 1
ATOM 3323 C CA . GLU A 1 410 ? 34.817 8.855 -22.982 1.00 91.25 410 GLU A CA 1
ATOM 3324 C C . GLU A 1 410 ? 35.376 7.522 -23.516 1.00 91.25 410 GLU A C 1
ATOM 3326 O O . GLU A 1 410 ? 34.566 6.705 -23.965 1.00 91.25 410 GLU A O 1
ATOM 3331 N N . PRO A 1 411 ? 36.689 7.219 -23.391 1.00 92.12 411 PRO A N 1
ATOM 3332 C CA . PRO A 1 411 ? 37.237 5.923 -23.791 1.00 92.12 411 PRO A CA 1
ATOM 3333 C C . PRO A 1 411 ? 36.604 4.727 -23.069 1.00 92.12 411 PRO A C 1
ATOM 3335 O O . PRO A 1 411 ? 36.568 3.636 -23.626 1.00 92.12 411 PRO A O 1
ATOM 3338 N N . ILE A 1 412 ? 36.074 4.912 -21.852 1.00 93.94 412 ILE A N 1
ATOM 3339 C CA . ILE A 1 412 ? 35.381 3.849 -21.106 1.00 93.94 412 ILE A CA 1
ATOM 3340 C C . ILE A 1 412 ? 34.084 3.479 -21.819 1.00 93.94 412 ILE A C 1
ATOM 3342 O O . ILE A 1 412 ? 33.797 2.304 -21.999 1.00 93.94 412 ILE A O 1
ATOM 3346 N N . TRP A 1 413 ? 33.287 4.462 -22.235 1.00 93.38 413 TRP A N 1
ATOM 3347 C CA . TRP A 1 413 ? 32.011 4.188 -22.900 1.00 93.38 413 TRP A CA 1
ATOM 3348 C C . TRP A 1 413 ? 32.213 3.610 -24.295 1.00 93.38 413 TRP A C 1
ATOM 3350 O O . TRP A 1 413 ? 31.573 2.609 -24.622 1.00 93.38 413 TRP A O 1
ATOM 3360 N N . PHE A 1 414 ? 33.164 4.166 -25.050 1.00 89.50 414 PHE A N 1
ATOM 3361 C CA . PHE A 1 414 ? 33.534 3.664 -26.370 1.00 89.50 414 PHE A CA 1
ATOM 3362 C C . PHE A 1 414 ? 34.102 2.239 -26.306 1.00 89.50 414 PHE A C 1
ATOM 3364 O O . PHE A 1 414 ? 33.684 1.379 -27.072 1.00 89.50 414 PHE A O 1
ATOM 3371 N N . GLY A 1 415 ? 35.004 1.966 -25.356 1.00 85.31 415 GLY A N 1
ATOM 3372 C CA . GLY A 1 415 ? 35.622 0.649 -25.165 1.00 85.31 415 GLY A CA 1
ATOM 3373 C C . GLY A 1 415 ? 34.753 -0.370 -24.420 1.00 85.31 415 GLY A C 1
ATOM 3374 O O . GLY A 1 415 ? 35.170 -1.512 -24.231 1.00 85.31 415 GLY A O 1
ATOM 3375 N N . SER A 1 416 ? 33.562 0.017 -23.957 1.00 88.62 416 SER A N 1
ATOM 3376 C CA . SER A 1 416 ? 32.616 -0.910 -23.329 1.00 88.62 416 SER A CA 1
ATOM 3377 C C . SER A 1 416 ? 31.833 -1.708 -24.373 1.00 88.62 416 SER A C 1
ATOM 3379 O O . SER A 1 416 ? 31.688 -1.281 -25.514 1.00 88.62 416 SER A O 1
ATOM 3381 N N . ALA A 1 417 ? 31.209 -2.813 -23.954 1.00 82.00 417 ALA A N 1
ATOM 3382 C CA . ALA A 1 417 ? 30.287 -3.577 -24.803 1.00 82.00 417 ALA A CA 1
ATOM 3383 C C . ALA A 1 417 ? 29.075 -2.758 -25.301 1.00 82.00 417 ALA A C 1
ATOM 3385 O O . ALA A 1 417 ? 28.370 -3.198 -26.204 1.00 82.00 417 ALA A O 1
ATOM 3386 N N . LEU A 1 418 ? 28.827 -1.579 -24.717 1.00 84.81 418 LEU A N 1
ATOM 3387 C CA . LEU A 1 418 ? 27.753 -0.675 -25.122 1.00 84.81 418 LEU A CA 1
ATOM 3388 C C . LEU A 1 418 ? 28.149 0.233 -26.294 1.00 84.81 418 LEU A C 1
ATOM 3390 O O . LEU A 1 418 ? 27.266 0.773 -26.951 1.00 84.81 418 LEU A O 1
ATOM 3394 N N . GLY A 1 419 ? 29.452 0.439 -26.529 1.00 85.75 419 GLY A N 1
ATOM 3395 C CA . GLY A 1 419 ? 29.975 1.218 -27.656 1.00 85.75 419 GLY A CA 1
ATOM 3396 C C . GLY A 1 419 ? 29.490 2.670 -27.739 1.00 85.75 419 GLY A C 1
ATOM 3397 O O . GLY A 1 419 ? 29.543 3.276 -28.808 1.00 85.75 419 GLY A O 1
ATOM 3398 N N . PHE A 1 420 ? 28.977 3.246 -26.647 1.00 89.12 420 PHE A N 1
ATOM 3399 C CA . PHE A 1 420 ? 28.419 4.596 -26.679 1.00 89.12 420 PHE A CA 1
ATOM 3400 C C . PHE A 1 420 ? 29.512 5.648 -26.873 1.00 89.12 420 PHE A C 1
ATOM 3402 O O . PHE A 1 420 ? 30.561 5.598 -26.233 1.00 89.12 420 PHE A O 1
ATOM 3409 N N . ILE A 1 421 ? 29.207 6.669 -27.677 1.00 90.06 421 ILE A N 1
ATOM 3410 C CA . ILE A 1 421 ? 30.022 7.878 -27.832 1.00 90.06 421 ILE A CA 1
ATOM 3411 C C . ILE A 1 421 ? 29.230 9.052 -27.235 1.00 90.06 421 ILE A C 1
ATOM 3413 O O . ILE A 1 421 ? 28.451 9.694 -27.944 1.00 90.06 421 ILE A O 1
ATOM 3417 N N . PRO A 1 422 ? 29.382 9.359 -25.929 1.00 88.94 422 PRO A N 1
ATOM 3418 C CA . PRO A 1 422 ? 28.511 10.317 -25.250 1.00 88.94 422 PRO A CA 1
ATOM 3419 C C . PRO A 1 422 ? 28.429 11.691 -25.919 1.00 88.94 422 PRO A C 1
ATOM 3421 O O . PRO A 1 422 ? 27.341 12.254 -26.022 1.00 88.94 422 PRO A O 1
ATOM 3424 N N . ARG A 1 423 ? 29.549 12.218 -26.436 1.00 86.50 423 ARG A N 1
ATOM 3425 C CA . ARG A 1 423 ? 29.587 13.522 -27.126 1.00 86.50 423 ARG A CA 1
ATOM 3426 C C . ARG A 1 423 ? 28.656 13.614 -28.336 1.00 86.50 423 ARG A C 1
ATOM 3428 O O . ARG A 1 423 ? 28.193 14.709 -28.647 1.00 86.50 423 ARG A O 1
ATOM 3435 N N . GLN A 1 424 ? 28.385 12.496 -29.009 1.00 88.38 424 GLN A N 1
ATOM 3436 C CA . GLN A 1 424 ? 27.456 12.452 -30.140 1.00 88.38 424 GLN A CA 1
ATOM 3437 C C . GLN A 1 424 ? 25.997 12.421 -29.670 1.00 88.38 424 GLN A C 1
ATOM 3439 O O . GLN A 1 424 ? 25.143 13.022 -30.312 1.00 88.38 424 GLN A O 1
ATOM 3444 N N . LEU A 1 425 ? 25.723 11.789 -28.524 1.00 87.81 425 LEU A N 1
ATOM 3445 C CA . LEU A 1 425 ? 24.373 11.656 -27.967 1.00 87.81 425 LEU A CA 1
ATOM 3446 C C . LEU A 1 425 ? 23.839 12.963 -27.351 1.00 87.81 425 LEU A C 1
ATOM 3448 O O . LEU A 1 425 ? 22.635 13.187 -27.361 1.00 87.81 425 LEU A O 1
ATOM 3452 N N . ARG A 1 426 ? 24.718 13.829 -26.816 1.00 86.50 426 ARG A N 1
ATOM 3453 C CA . ARG A 1 426 ? 24.388 15.167 -26.260 1.00 86.50 426 ARG A CA 1
ATOM 3454 C C . ARG A 1 426 ? 23.261 15.195 -25.204 1.00 86.50 426 ARG A C 1
ATOM 3456 O O . ARG A 1 426 ? 22.598 16.217 -25.027 1.00 86.50 426 ARG A O 1
ATOM 3463 N N . LEU A 1 427 ? 23.082 14.102 -24.465 1.00 90.88 427 LEU A N 1
ATOM 3464 C CA . LEU A 1 427 ? 22.062 13.958 -23.419 1.00 90.88 427 LEU A CA 1
ATOM 3465 C C . LEU A 1 427 ? 22.349 14.848 -22.197 1.00 90.88 427 LEU A C 1
ATOM 3467 O O . LEU A 1 427 ? 23.469 14.891 -21.685 1.00 90.88 427 LEU A O 1
ATOM 3471 N N . GLN A 1 428 ? 21.342 15.530 -21.668 1.00 88.94 428 GLN A N 1
ATOM 3472 C CA . GLN A 1 428 ? 21.516 16.541 -20.619 1.00 88.94 428 GLN A CA 1
ATOM 3473 C C . GLN A 1 428 ? 21.436 15.975 -19.201 1.00 88.94 428 GLN A C 1
ATOM 3475 O O . GLN A 1 428 ? 21.920 16.588 -18.249 1.00 88.94 428 GLN A O 1
ATOM 3480 N N . ASN A 1 429 ? 20.817 14.810 -19.021 1.00 90.12 429 ASN A N 1
ATOM 3481 C CA . ASN A 1 429 ? 20.577 14.234 -17.702 1.00 90.12 429 ASN A CA 1
ATOM 3482 C C . ASN A 1 429 ? 20.448 12.703 -17.758 1.00 90.12 429 ASN A C 1
ATOM 3484 O O . ASN A 1 429 ? 20.395 12.087 -18.819 1.00 90.12 429 ASN A O 1
ATOM 3488 N N . LEU A 1 430 ? 20.390 12.075 -16.581 1.00 91.31 430 LEU A N 1
ATOM 3489 C CA . LEU A 1 430 ? 20.251 10.621 -16.470 1.00 91.31 430 LEU A CA 1
ATOM 3490 C C . LEU A 1 430 ? 18.872 10.089 -16.884 1.00 91.31 430 LEU A C 1
ATOM 3492 O O . LEU A 1 430 ? 18.759 8.889 -17.106 1.00 91.31 430 LEU A O 1
ATOM 3496 N N . ALA A 1 431 ? 17.837 10.932 -16.965 1.00 89.69 431 ALA A N 1
ATOM 3497 C CA . ALA A 1 431 ? 16.521 10.500 -17.431 1.00 89.69 431 ALA A CA 1
ATOM 3498 C C . ALA A 1 431 ? 16.517 10.285 -18.947 1.00 89.69 431 ALA A C 1
ATOM 3500 O O . ALA A 1 431 ? 16.036 9.262 -19.414 1.00 89.69 431 ALA A O 1
ATOM 3501 N N . GLU A 1 432 ? 17.164 11.171 -19.702 1.00 90.88 432 GLU A N 1
ATOM 3502 C CA . GLU A 1 432 ? 17.376 10.992 -21.142 1.00 90.88 432 GLU A CA 1
ATOM 3503 C C . GLU A 1 432 ? 18.212 9.740 -21.450 1.00 90.88 432 GLU A C 1
ATOM 3505 O O . GLU A 1 432 ? 17.860 8.968 -22.340 1.00 90.88 432 GLU A O 1
ATOM 3510 N N . TRP A 1 433 ? 19.258 9.467 -20.656 1.00 92.00 433 TRP A N 1
ATOM 3511 C CA . TRP A 1 433 ? 19.982 8.189 -20.734 1.00 92.00 433 TRP A CA 1
ATOM 3512 C C . TRP A 1 433 ? 19.070 6.993 -20.466 1.00 92.00 433 TRP A C 1
ATOM 3514 O O . TRP A 1 433 ? 19.176 5.972 -21.138 1.00 92.00 433 TRP A O 1
ATOM 3524 N N . TRP A 1 434 ? 18.169 7.108 -19.492 1.00 92.12 434 TRP A N 1
ATOM 3525 C CA . TRP A 1 434 ? 17.224 6.045 -19.169 1.00 92.12 434 TRP A CA 1
ATOM 3526 C C . TRP A 1 434 ? 16.257 5.760 -20.324 1.00 92.12 434 TRP A C 1
ATOM 3528 O O . TRP A 1 434 ? 15.998 4.593 -20.629 1.00 92.12 434 TRP A O 1
ATOM 3538 N N . CYS A 1 435 ? 15.755 6.808 -20.985 1.00 90.88 435 CYS A N 1
ATOM 3539 C CA . CYS A 1 435 ? 14.918 6.690 -22.178 1.00 90.88 435 CYS A CA 1
ATOM 3540 C C . CYS A 1 435 ? 15.668 5.983 -23.311 1.00 90.88 435 CYS A C 1
ATOM 3542 O O . CYS A 1 435 ? 15.173 4.974 -23.812 1.00 90.88 435 CYS A O 1
ATOM 3544 N N . LEU A 1 436 ? 16.893 6.426 -23.623 1.00 91.06 436 LEU A N 1
ATOM 3545 C CA . LEU A 1 436 ? 17.733 5.804 -24.650 1.00 91.06 436 LEU A CA 1
ATOM 3546 C C . LEU A 1 436 ? 17.949 4.309 -24.377 1.00 91.06 436 LEU A C 1
ATOM 3548 O O . LEU A 1 436 ? 17.721 3.480 -25.249 1.00 91.06 436 LEU A O 1
ATOM 3552 N N . LEU A 1 437 ? 18.329 3.939 -23.149 1.00 91.00 437 LEU A N 1
ATOM 3553 C CA . LEU A 1 437 ? 18.539 2.532 -22.783 1.00 91.00 437 LEU A CA 1
ATOM 3554 C C . LEU A 1 437 ? 17.256 1.701 -22.921 1.00 91.00 437 LEU A C 1
ATOM 3556 O O . LEU A 1 437 ? 17.313 0.545 -23.335 1.00 91.00 437 LEU A O 1
ATOM 3560 N N . THR A 1 438 ? 16.099 2.289 -22.607 1.00 90.31 438 THR A N 1
ATOM 3561 C CA . THR A 1 438 ? 14.797 1.624 -22.746 1.00 90.31 438 THR A CA 1
ATOM 3562 C C . THR A 1 438 ? 14.459 1.359 -24.216 1.00 90.31 438 THR A C 1
ATOM 3564 O O . THR A 1 438 ? 13.899 0.314 -24.543 1.00 90.31 438 THR A O 1
ATOM 3567 N N . GLU A 1 439 ? 14.770 2.298 -25.109 1.00 88.06 439 GLU A N 1
ATOM 3568 C CA . GLU A 1 439 ? 14.565 2.146 -26.553 1.00 88.06 439 GLU A CA 1
ATOM 3569 C C . GLU A 1 439 ? 15.522 1.108 -27.145 1.00 88.06 439 GLU A C 1
ATOM 3571 O O . GLU A 1 439 ? 15.078 0.203 -27.854 1.00 88.06 439 GLU A O 1
ATOM 3576 N N . THR A 1 440 ? 16.801 1.160 -26.770 1.00 86.06 440 THR A N 1
ATOM 3577 C CA . THR A 1 440 ? 17.814 0.197 -27.215 1.00 86.06 440 THR A CA 1
ATOM 3578 C C . THR A 1 440 ? 17.496 -1.226 -26.755 1.00 86.06 440 THR A C 1
ATOM 3580 O O . THR A 1 440 ? 17.616 -2.162 -27.544 1.00 86.06 440 THR A O 1
ATOM 3583 N N . GLU A 1 441 ? 17.043 -1.420 -25.510 1.00 85.69 441 GLU A N 1
ATOM 3584 C CA . GLU A 1 441 ? 16.633 -2.743 -25.011 1.00 85.69 441 GLU A CA 1
ATOM 3585 C C . GLU A 1 441 ? 15.471 -3.319 -25.838 1.00 85.69 441 GLU A C 1
ATOM 3587 O O . GLU A 1 441 ? 15.479 -4.504 -26.168 1.00 85.69 441 GLU A O 1
ATOM 3592 N N . LYS A 1 442 ? 14.499 -2.482 -26.230 1.00 85.88 442 LYS A N 1
ATOM 3593 C CA . LYS A 1 442 ? 13.353 -2.903 -27.055 1.00 85.88 442 LYS A CA 1
ATOM 3594 C C . LYS A 1 442 ? 13.743 -3.258 -28.487 1.00 85.88 442 LYS A C 1
ATOM 3596 O O . LYS A 1 442 ? 13.168 -4.187 -29.041 1.00 85.88 442 LYS A O 1
ATOM 3601 N N . GLN A 1 443 ? 14.662 -2.504 -29.088 1.00 83.31 443 GLN A N 1
ATOM 3602 C CA . GLN A 1 443 ? 15.070 -2.702 -30.481 1.00 83.31 443 GLN A CA 1
ATOM 3603 C C . GLN A 1 443 ? 16.042 -3.874 -30.636 1.00 83.31 443 GLN A C 1
ATOM 3605 O O . GLN A 1 443 ? 15.884 -4.691 -31.536 1.00 83.31 443 GLN A O 1
ATOM 3610 N N . MET A 1 444 ? 17.041 -3.953 -29.757 1.00 76.94 444 MET A N 1
ATOM 3611 C CA . MET A 1 444 ? 18.185 -4.854 -29.916 1.00 76.94 444 MET A CA 1
ATOM 3612 C C . MET A 1 444 ? 18.103 -6.097 -29.022 1.00 76.94 444 MET A C 1
ATOM 3614 O O . MET A 1 444 ? 18.884 -7.027 -29.198 1.00 76.94 444 MET A O 1
ATOM 3618 N N . GLY A 1 445 ? 17.201 -6.122 -28.031 1.00 76.12 445 GLY A N 1
ATOM 3619 C CA . GLY A 1 445 ? 17.021 -7.266 -27.130 1.00 76.12 445 GLY A CA 1
ATOM 3620 C C . GLY A 1 445 ? 18.253 -7.607 -26.284 1.00 76.12 445 GLY A C 1
ATOM 3621 O O . GLY A 1 445 ? 18.377 -8.740 -25.818 1.00 76.12 445 GLY A O 1
ATOM 3622 N N . VAL A 1 446 ? 19.181 -6.659 -26.101 1.00 73.31 446 VAL A N 1
ATOM 3623 C CA . VAL A 1 446 ? 20.461 -6.901 -25.420 1.00 73.31 446 VAL A CA 1
ATOM 3624 C C . VAL A 1 446 ? 20.213 -7.183 -23.935 1.00 73.31 446 VAL A C 1
ATOM 3626 O O . VAL A 1 446 ? 19.748 -6.296 -23.211 1.00 73.31 446 VAL A O 1
ATOM 3629 N N . PRO A 1 447 ? 20.543 -8.386 -23.433 1.00 74.44 447 PRO A N 1
ATOM 3630 C CA . PRO A 1 447 ? 20.335 -8.707 -22.033 1.00 74.44 447 PRO A CA 1
ATOM 3631 C C . PRO A 1 447 ? 21.314 -7.919 -21.155 1.00 74.44 447 PRO A C 1
ATOM 3633 O O . PRO A 1 447 ? 22.487 -7.761 -21.488 1.00 74.44 447 PRO A O 1
ATOM 3636 N N . TYR A 1 448 ? 20.845 -7.484 -19.985 1.00 82.44 448 TYR A N 1
ATOM 3637 C CA . TYR A 1 448 ? 21.651 -6.800 -18.963 1.00 82.44 448 TYR A CA 1
ATOM 3638 C C . TYR A 1 448 ? 22.201 -5.417 -19.359 1.00 82.44 448 TYR A C 1
ATOM 3640 O O . TYR A 1 448 ? 23.141 -4.928 -18.729 1.00 82.44 448 TYR A O 1
ATOM 3648 N N . LEU A 1 449 ? 21.618 -4.767 -20.370 1.00 88.69 449 LEU A N 1
ATOM 3649 C CA . LEU A 1 449 ? 22.016 -3.434 -20.834 1.00 88.69 449 LEU A CA 1
ATOM 3650 C C . LEU A 1 449 ? 22.055 -2.401 -19.688 1.00 88.69 449 LEU A C 1
ATOM 3652 O O . LEU A 1 449 ? 23.060 -1.714 -19.481 1.00 88.69 449 LEU A O 1
ATOM 3656 N N . PHE A 1 450 ? 20.984 -2.327 -18.893 1.00 91.56 450 PHE A N 1
ATOM 3657 C CA . PHE A 1 450 ? 20.899 -1.416 -17.749 1.00 91.56 450 PHE A CA 1
ATOM 3658 C C . PHE A 1 450 ? 21.899 -1.765 -16.645 1.00 91.56 450 PHE A C 1
ATOM 3660 O O . PHE A 1 450 ? 22.479 -0.872 -16.023 1.00 91.56 450 PHE A O 1
ATOM 3667 N N . GLU A 1 451 ? 22.108 -3.054 -16.378 1.00 90.75 451 GLU A N 1
ATOM 3668 C CA . GLU A 1 451 ? 23.075 -3.528 -15.396 1.00 90.75 451 GLU A CA 1
ATOM 3669 C C . GLU A 1 451 ? 24.506 -3.143 -15.785 1.00 90.75 451 GLU A C 1
ATOM 3671 O O . GLU A 1 451 ? 25.244 -2.624 -14.945 1.00 90.75 451 GLU A O 1
ATOM 3676 N N . GLN A 1 452 ? 24.882 -3.340 -17.051 1.00 90.25 452 GLN A N 1
ATOM 3677 C CA . GLN A 1 452 ? 26.186 -2.948 -17.587 1.00 90.25 452 GLN A CA 1
ATOM 3678 C C . GLN A 1 452 ? 26.416 -1.444 -17.440 1.00 90.25 452 GLN A C 1
ATOM 3680 O O . GLN A 1 452 ? 27.400 -1.026 -16.824 1.00 90.25 452 GLN A O 1
ATOM 3685 N N . TRP A 1 453 ? 25.468 -0.633 -17.918 1.00 93.94 453 TRP A N 1
ATOM 3686 C CA . TRP A 1 453 ? 25.528 0.824 -17.805 1.00 93.94 453 TRP A CA 1
ATOM 3687 C C . TRP A 1 453 ? 25.687 1.277 -16.345 1.00 93.94 453 TRP A C 1
ATOM 3689 O O . TRP A 1 453 ? 26.571 2.070 -16.012 1.00 93.94 453 TRP A O 1
ATOM 3699 N N . ALA A 1 454 ? 24.897 0.701 -15.436 1.00 94.88 454 ALA A N 1
ATOM 3700 C CA . ALA A 1 454 ? 24.939 1.017 -14.013 1.00 94.88 454 ALA A CA 1
ATOM 3701 C C . ALA A 1 454 ? 26.284 0.679 -13.351 1.00 94.88 454 ALA A C 1
ATOM 3703 O O . ALA A 1 454 ? 26.778 1.438 -12.508 1.00 94.88 454 ALA A O 1
ATOM 3704 N N . ILE A 1 455 ? 26.862 -0.475 -13.697 1.00 94.25 455 ILE A N 1
ATOM 3705 C CA . ILE A 1 455 ? 28.141 -0.944 -13.157 1.00 94.25 455 ILE A CA 1
ATOM 3706 C C . ILE A 1 455 ? 29.291 -0.075 -13.674 1.00 94.25 455 ILE A C 1
ATOM 3708 O O . ILE A 1 455 ? 30.183 0.261 -12.888 1.00 94.25 455 ILE A O 1
ATOM 3712 N N . ILE A 1 456 ? 29.261 0.340 -14.944 1.00 95.00 456 ILE A N 1
ATOM 3713 C CA . ILE A 1 456 ? 30.243 1.279 -15.503 1.00 95.00 456 ILE A CA 1
ATOM 3714 C C . ILE A 1 456 ? 30.165 2.612 -14.753 1.00 95.00 456 ILE A C 1
ATOM 3716 O O . ILE A 1 456 ? 31.167 3.033 -14.174 1.00 95.00 456 ILE A O 1
ATOM 3720 N N . CYS A 1 457 ? 28.976 3.220 -14.627 1.00 95.75 457 CYS A N 1
ATOM 3721 C CA . CYS A 1 457 ? 28.803 4.461 -13.860 1.00 95.75 457 CYS A CA 1
ATOM 3722 C C . CYS A 1 457 ? 29.342 4.344 -12.422 1.00 95.75 457 CYS A C 1
ATOM 3724 O O . CYS A 1 457 ? 29.994 5.259 -11.912 1.00 95.75 457 CYS A O 1
ATOM 3726 N N . TRP A 1 458 ? 29.081 3.218 -11.752 1.00 95.81 458 TRP A N 1
ATOM 3727 C CA . TRP A 1 458 ? 29.564 2.968 -10.394 1.00 95.81 458 TRP A CA 1
ATOM 3728 C C . TRP A 1 458 ? 31.093 2.878 -10.312 1.00 95.81 458 TRP A C 1
ATOM 3730 O O . TRP A 1 458 ? 31.692 3.457 -9.399 1.00 95.81 458 TRP A O 1
ATOM 3740 N N . ASN A 1 459 ? 31.738 2.165 -11.239 1.00 95.25 459 ASN A N 1
ATOM 3741 C CA . ASN A 1 459 ? 33.194 2.027 -11.245 1.00 95.25 459 ASN A CA 1
ATOM 3742 C C . ASN A 1 459 ? 33.891 3.334 -11.645 1.00 95.25 459 ASN A C 1
ATOM 3744 O O . ASN A 1 459 ? 34.881 3.691 -11.005 1.00 95.25 459 ASN A O 1
ATOM 3748 N N . THR A 1 460 ? 33.328 4.106 -12.579 1.00 94.75 460 THR A N 1
ATOM 3749 C CA . THR A 1 460 ? 33.796 5.462 -12.909 1.00 94.75 460 THR A CA 1
ATOM 3750 C C . THR A 1 460 ? 33.735 6.379 -11.686 1.00 94.75 460 THR A C 1
ATOM 3752 O O . THR A 1 460 ? 34.731 7.008 -11.326 1.00 94.75 460 THR A O 1
ATOM 3755 N N . TRP A 1 461 ? 32.616 6.376 -10.952 1.00 94.50 461 TRP A N 1
ATOM 3756 C CA . TRP A 1 461 ? 32.489 7.116 -9.691 1.00 94.50 461 TRP A CA 1
ATOM 3757 C C . TRP A 1 461 ? 33.524 6.683 -8.641 1.00 94.50 461 TRP A C 1
ATOM 3759 O O . TRP A 1 461 ? 34.100 7.509 -7.927 1.00 94.50 461 TRP A O 1
ATOM 3769 N N . LYS A 1 462 ? 33.780 5.377 -8.519 1.00 93.12 462 LYS A N 1
ATOM 3770 C CA . LYS A 1 462 ? 34.790 4.840 -7.596 1.00 93.12 462 LYS A CA 1
ATOM 3771 C C . LYS A 1 462 ? 36.206 5.251 -7.989 1.00 93.12 462 LYS A C 1
ATOM 3773 O O . LYS A 1 462 ? 36.967 5.605 -7.091 1.00 93.12 462 LYS A O 1
ATOM 3778 N N . ALA A 1 463 ? 36.541 5.221 -9.275 1.00 91.75 463 ALA A N 1
ATOM 3779 C CA . ALA A 1 463 ? 37.833 5.665 -9.782 1.00 91.75 463 ALA A CA 1
ATOM 3780 C C . ALA A 1 463 ? 38.042 7.160 -9.526 1.00 91.75 463 ALA A C 1
ATOM 3782 O O . ALA A 1 463 ? 39.036 7.528 -8.910 1.00 91.75 463 ALA A O 1
ATOM 3783 N N . ARG A 1 464 ? 37.051 8.002 -9.846 1.00 90.94 464 ARG A N 1
ATOM 3784 C CA . ARG A 1 464 ? 37.086 9.439 -9.531 1.00 90.94 464 ARG A CA 1
ATOM 3785 C C . ARG A 1 464 ? 37.339 9.702 -8.045 1.00 90.94 464 ARG A C 1
ATOM 3787 O O . ARG A 1 464 ? 38.144 10.556 -7.694 1.00 90.94 464 ARG A O 1
ATOM 3794 N N . ASN A 1 465 ? 36.686 8.961 -7.147 1.00 89.94 465 ASN A N 1
ATOM 3795 C CA . ASN A 1 465 ? 36.923 9.138 -5.710 1.00 89.94 465 ASN A CA 1
ATOM 3796 C C . ASN A 1 465 ? 38.330 8.703 -5.277 1.00 89.94 465 ASN A C 1
ATOM 3798 O O . ASN A 1 465 ? 38.894 9.328 -4.388 1.00 89.94 465 ASN A O 1
ATOM 3802 N N . LYS A 1 466 ? 38.914 7.668 -5.895 1.00 89.44 466 LYS A N 1
ATOM 3803 C CA . LYS A 1 466 ? 40.311 7.286 -5.630 1.00 89.44 466 LYS A CA 1
ATOM 3804 C C . LYS A 1 466 ? 41.287 8.379 -6.052 1.00 89.44 466 LYS A C 1
ATOM 3806 O O . LYS A 1 466 ? 42.250 8.620 -5.349 1.00 89.44 466 LYS A O 1
ATOM 3811 N N . ILE A 1 467 ? 41.017 9.082 -7.144 1.00 86.69 467 ILE A N 1
ATOM 3812 C CA . ILE A 1 467 ? 41.849 10.220 -7.563 1.00 86.69 467 ILE A CA 1
ATOM 3813 C C . ILE A 1 467 ? 41.794 11.322 -6.515 1.00 86.69 467 ILE A C 1
ATOM 3815 O O . ILE A 1 467 ? 42.821 11.797 -6.050 1.00 86.69 467 ILE A O 1
ATOM 3819 N N . HIS A 1 468 ? 40.584 11.671 -6.082 1.00 83.12 468 HIS A N 1
ATOM 3820 C CA . HIS A 1 468 ? 40.394 12.744 -5.116 1.00 83.12 468 HIS A CA 1
ATOM 3821 C C . HIS A 1 468 ? 40.991 12.435 -3.729 1.00 83.12 468 HIS A C 1
ATOM 3823 O O . HIS A 1 468 ? 41.503 13.337 -3.077 1.00 83.12 468 HIS A O 1
ATOM 3829 N N . PHE A 1 469 ? 40.891 11.194 -3.238 1.00 85.25 469 PHE A N 1
ATOM 3830 C CA . PHE A 1 469 ? 41.306 10.846 -1.867 1.00 85.25 469 PHE A CA 1
ATOM 3831 C C . PHE A 1 469 ? 42.656 10.131 -1.766 1.00 85.25 469 PHE A C 1
ATOM 3833 O O . PHE A 1 469 ? 43.310 10.236 -0.736 1.00 85.25 469 PHE A O 1
ATOM 3840 N N . GLU A 1 470 ? 43.056 9.388 -2.796 1.00 88.25 470 GLU A N 1
ATOM 3841 C CA . GLU A 1 470 ? 44.262 8.546 -2.808 1.00 88.25 470 GLU A CA 1
ATOM 3842 C C . GLU A 1 470 ? 45.289 9.021 -3.855 1.00 88.25 470 GLU A C 1
ATOM 3844 O O . GLU A 1 470 ? 46.302 8.356 -4.033 1.00 88.25 470 GLU A O 1
ATOM 3849 N N . GLN A 1 471 ? 45.027 10.123 -4.578 1.00 82.75 471 GLN A N 1
ATOM 3850 C CA . GLN A 1 471 ? 45.876 10.636 -5.672 1.00 82.75 471 GLN A CA 1
ATOM 3851 C C . GLN A 1 471 ? 46.220 9.573 -6.735 1.00 82.75 471 GLN A C 1
ATOM 3853 O O . GLN A 1 471 ? 47.274 9.604 -7.365 1.00 82.75 471 GLN A O 1
ATOM 3858 N N . ALA A 1 472 ? 45.318 8.608 -6.936 1.00 86.12 472 ALA A N 1
ATOM 3859 C CA . ALA A 1 472 ? 45.498 7.545 -7.917 1.00 86.12 472 ALA A CA 1
ATOM 3860 C C . ALA A 1 472 ? 45.477 8.081 -9.362 1.00 86.12 472 ALA A C 1
ATOM 3862 O O . ALA A 1 472 ? 44.999 9.182 -9.626 1.00 86.12 472 ALA A O 1
ATOM 3863 N N . THR A 1 473 ? 45.923 7.269 -10.321 1.00 84.19 473 THR A N 1
ATOM 3864 C CA . THR A 1 473 ? 45.808 7.573 -11.755 1.00 84.19 473 THR A CA 1
ATOM 3865 C C . THR A 1 473 ? 44.461 7.107 -12.324 1.00 84.19 473 THR A C 1
ATOM 3867 O O . THR A 1 473 ? 43.921 6.065 -11.935 1.00 84.19 473 THR A O 1
ATOM 3870 N N . PHE A 1 474 ? 43.888 7.878 -13.258 1.00 87.44 474 PHE A N 1
ATOM 3871 C CA . PHE A 1 474 ? 42.682 7.469 -13.987 1.00 87.44 474 PHE A CA 1
ATOM 3872 C C . PHE A 1 474 ? 43.067 6.524 -15.132 1.00 87.44 474 PHE A C 1
ATOM 3874 O O . PHE A 1 474 ? 43.656 6.964 -16.114 1.00 87.44 474 PHE A O 1
ATOM 3881 N N . ASN A 1 475 ? 42.727 5.237 -15.026 1.00 89.88 475 ASN A N 1
ATOM 3882 C CA . ASN A 1 475 ? 42.977 4.249 -16.082 1.00 89.88 475 ASN A CA 1
ATOM 3883 C C . ASN A 1 475 ? 41.641 3.659 -16.596 1.00 89.88 475 ASN A C 1
ATOM 3885 O O . ASN A 1 475 ? 41.012 2.883 -15.864 1.00 89.88 475 ASN A O 1
ATOM 3889 N N . PRO A 1 476 ? 41.206 4.007 -17.826 1.00 90.94 476 PRO A N 1
ATOM 3890 C CA . PRO A 1 476 ? 39.977 3.497 -18.442 1.00 90.94 476 PRO A CA 1
ATOM 3891 C C . PRO A 1 476 ? 39.898 1.968 -18.555 1.00 90.94 476 PRO A C 1
ATOM 3893 O O . PRO A 1 476 ? 38.866 1.385 -18.218 1.00 90.94 476 PRO A O 1
ATOM 3896 N N . GLU A 1 477 ? 40.982 1.305 -18.964 1.00 90.44 477 GLU A N 1
ATOM 3897 C CA . GLU A 1 477 ? 41.023 -0.152 -19.161 1.00 90.44 477 GLU A CA 1
ATOM 3898 C C . GLU A 1 477 ? 40.804 -0.895 -17.845 1.00 90.44 477 GLU A C 1
ATOM 3900 O O . GLU A 1 477 ? 40.008 -1.828 -17.759 1.00 90.44 477 GLU A O 1
ATOM 3905 N N . HIS A 1 478 ? 41.443 -0.427 -16.773 1.00 90.88 478 HIS A N 1
ATOM 3906 C CA . HIS A 1 478 ? 41.277 -1.013 -15.448 1.00 90.88 478 HIS A CA 1
ATOM 3907 C C . HIS A 1 478 ? 39.852 -0.825 -14.896 1.00 90.88 478 HIS A C 1
ATOM 3909 O O . HIS A 1 478 ? 39.346 -1.686 -14.169 1.00 90.88 478 HIS A O 1
ATOM 3915 N N . ILE A 1 479 ? 39.182 0.283 -15.238 1.00 91.88 479 ILE A N 1
ATOM 3916 C CA . ILE A 1 479 ? 37.776 0.522 -14.879 1.00 91.88 479 ILE A CA 1
ATOM 3917 C C . ILE A 1 479 ? 36.863 -0.451 -15.629 1.00 91.88 479 ILE A C 1
ATOM 3919 O O . ILE A 1 479 ? 35.988 -1.054 -15.003 1.00 91.88 479 ILE A O 1
ATOM 3923 N N . LEU A 1 480 ? 37.092 -0.643 -16.932 1.00 91.69 480 LEU A N 1
ATOM 3924 C CA . LEU A 1 480 ? 36.350 -1.597 -17.757 1.00 91.69 480 LEU A CA 1
ATOM 3925 C C . LEU A 1 480 ? 36.555 -3.039 -17.300 1.00 91.69 480 LEU A C 1
ATOM 3927 O O . LEU A 1 480 ? 35.578 -3.761 -17.115 1.00 91.69 480 LEU A O 1
ATOM 3931 N N . PHE A 1 481 ? 37.797 -3.435 -17.020 1.00 91.69 481 PHE A N 1
ATOM 3932 C CA . PHE A 1 481 ? 38.113 -4.751 -16.470 1.00 91.69 481 PHE A CA 1
ATOM 3933 C C . PHE A 1 481 ? 37.339 -5.010 -15.172 1.00 91.69 481 PHE A C 1
ATOM 3935 O O . PHE A 1 481 ? 36.673 -6.035 -15.032 1.00 91.69 481 PHE A O 1
ATOM 3942 N N . LYS A 1 482 ? 37.334 -4.044 -14.241 1.00 92.00 482 LYS A N 1
ATOM 3943 C CA . LYS A 1 482 ? 36.566 -4.144 -12.989 1.00 92.00 482 LYS A CA 1
ATOM 3944 C C . LYS A 1 482 ? 35.058 -4.183 -13.204 1.00 92.00 482 LYS A C 1
ATOM 3946 O O . LYS A 1 482 ? 34.366 -4.897 -12.479 1.00 92.00 482 LYS A O 1
ATOM 3951 N N . ALA A 1 483 ? 34.539 -3.408 -14.153 1.00 90.94 483 ALA A N 1
ATOM 3952 C CA . ALA A 1 483 ? 33.121 -3.408 -14.485 1.00 90.94 483 ALA A CA 1
ATOM 3953 C C . ALA A 1 483 ? 32.685 -4.768 -15.051 1.00 90.94 483 ALA A C 1
ATOM 3955 O O . ALA A 1 483 ? 31.709 -5.344 -14.569 1.00 90.94 483 ALA A O 1
ATOM 3956 N N . ASN A 1 484 ? 33.455 -5.317 -15.991 1.00 89.38 484 ASN A N 1
ATOM 3957 C CA . ASN A 1 484 ? 33.198 -6.620 -16.597 1.00 89.38 484 ASN A CA 1
ATOM 3958 C C . ASN A 1 484 ? 33.331 -7.757 -15.582 1.00 89.38 484 ASN A C 1
ATOM 3960 O O . ASN A 1 484 ? 32.432 -8.587 -15.495 1.00 89.38 484 ASN A O 1
ATOM 3964 N N . ALA A 1 485 ? 34.379 -7.751 -14.752 1.00 89.81 485 ALA A N 1
ATOM 3965 C CA . ALA A 1 485 ? 34.546 -8.729 -13.679 1.00 89.81 485 ALA A CA 1
ATOM 3966 C C . ALA A 1 485 ? 33.363 -8.701 -12.697 1.00 89.81 485 ALA A C 1
ATOM 3968 O O . ALA A 1 485 ? 32.825 -9.747 -12.349 1.00 89.81 485 ALA A O 1
ATOM 3969 N N . MET A 1 486 ? 32.891 -7.510 -12.305 1.00 89.12 486 MET A N 1
ATOM 3970 C CA . MET A 1 486 ? 31.737 -7.366 -11.409 1.00 89.12 486 MET A CA 1
ATOM 3971 C C . MET A 1 486 ? 30.432 -7.854 -12.049 1.00 89.12 486 MET A C 1
ATOM 3973 O O . MET A 1 486 ? 29.601 -8.455 -11.367 1.00 89.12 486 MET A O 1
ATOM 3977 N N . LEU A 1 487 ? 30.236 -7.594 -13.345 1.00 84.75 487 LEU A N 1
ATOM 3978 C CA . LEU A 1 487 ? 29.087 -8.108 -14.084 1.00 84.75 487 LEU A CA 1
ATOM 3979 C C . LEU A 1 487 ? 29.150 -9.633 -14.194 1.00 84.75 487 LEU A C 1
ATOM 3981 O O . LEU A 1 487 ? 28.148 -10.289 -13.941 1.00 84.75 487 LEU A O 1
ATOM 3985 N N . GLN A 1 488 ? 30.311 -10.196 -14.529 1.00 84.00 488 GLN A N 1
ATOM 3986 C CA . GLN A 1 488 ? 30.513 -11.639 -14.648 1.00 84.00 488 GLN A CA 1
ATOM 3987 C C . GLN A 1 488 ? 30.321 -12.352 -13.311 1.00 84.00 488 GLN A C 1
ATOM 3989 O O . GLN A 1 488 ? 29.579 -13.328 -13.258 1.00 84.00 488 GLN A O 1
ATOM 3994 N N . GLU A 1 489 ? 30.912 -11.848 -12.226 1.00 83.62 489 GLU A N 1
ATOM 3995 C CA . GLU A 1 489 ? 30.727 -12.376 -10.869 1.00 83.62 489 GLU A CA 1
ATOM 3996 C C . GLU A 1 489 ? 29.235 -12.405 -10.507 1.00 83.62 489 GLU A C 1
ATOM 3998 O O . GLU A 1 489 ? 28.693 -13.427 -10.074 1.00 83.62 489 GLU A O 1
ATOM 4003 N N . PHE A 1 490 ? 28.530 -11.305 -10.779 1.00 75.31 490 PHE A N 1
ATOM 4004 C CA . PHE A 1 490 ? 27.097 -11.211 -10.542 1.00 75.31 490 PHE A CA 1
ATOM 4005 C C . PHE A 1 490 ? 26.286 -12.171 -11.437 1.00 75.31 490 PHE A C 1
ATOM 4007 O O . PHE A 1 490 ? 25.378 -12.858 -10.964 1.00 75.31 490 PHE A O 1
ATOM 4014 N N . CYS A 1 491 ? 26.643 -12.268 -12.718 1.00 73.44 491 CYS A N 1
ATOM 4015 C CA . CYS A 1 491 ? 26.053 -13.171 -13.703 1.00 73.44 491 CYS A CA 1
ATOM 4016 C C . CYS A 1 491 ? 26.462 -14.637 -13.529 1.00 73.44 491 CYS A C 1
ATOM 4018 O O . CYS A 1 491 ? 25.939 -15.466 -14.267 1.00 73.44 491 CYS A O 1
ATOM 4020 N N . SER A 1 492 ? 27.341 -14.975 -12.586 1.00 74.25 492 SER A N 1
ATOM 4021 C CA . SER A 1 492 ? 27.790 -16.352 -12.322 1.00 74.25 492 SER A CA 1
ATOM 4022 C C . SER A 1 492 ? 27.243 -16.908 -11.005 1.00 74.25 492 SER A C 1
ATOM 4024 O O . SER A 1 492 ? 27.222 -18.118 -10.812 1.00 74.25 492 SER A O 1
ATOM 4026 N N . CYS A 1 493 ? 26.726 -16.058 -10.111 1.00 69.25 493 CYS A N 1
ATOM 4027 C CA . CYS A 1 493 ? 26.255 -16.483 -8.793 1.00 69.25 493 CYS A CA 1
ATOM 4028 C C . CYS A 1 493 ? 24.977 -17.364 -8.881 1.00 69.25 493 CYS A C 1
ATOM 4030 O O . CYS A 1 493 ? 23.971 -16.917 -9.458 1.00 69.25 493 CYS A O 1
ATOM 4032 N N . PRO A 1 494 ? 24.971 -18.598 -8.332 1.00 48.84 494 PRO A N 1
ATOM 4033 C CA . PRO A 1 494 ? 23.772 -19.434 -8.197 1.00 48.84 494 PRO A CA 1
ATOM 4034 C C . PRO A 1 494 ? 22.849 -18.889 -7.088 1.00 48.84 494 PRO A C 1
ATOM 4036 O O . PRO A 1 494 ? 23.326 -18.490 -6.032 1.00 48.84 494 PRO A O 1
ATOM 4039 N N . GLY A 1 495 ? 21.524 -18.869 -7.298 1.00 53.53 495 GLY A N 1
ATOM 4040 C CA . GLY A 1 495 ? 20.552 -18.387 -6.290 1.00 53.53 495 GLY A CA 1
ATOM 4041 C C . GLY A 1 495 ? 19.956 -16.992 -6.537 1.00 53.53 495 GLY A C 1
ATOM 4042 O O . GLY A 1 495 ? 19.402 -16.378 -5.625 1.00 53.53 495 GLY A O 1
ATOM 4043 N N . ARG A 1 496 ? 20.019 -16.493 -7.777 1.00 56.19 496 ARG A N 1
ATOM 4044 C CA . ARG A 1 496 ? 19.517 -15.164 -8.202 1.00 56.19 496 ARG A CA 1
ATOM 4045 C C . ARG A 1 496 ? 18.035 -14.931 -7.887 1.00 56.19 496 ARG A C 1
ATOM 4047 O O . ARG A 1 496 ? 17.632 -13.788 -7.676 1.00 56.19 496 ARG A O 1
ATOM 4054 N N . ASP A 1 497 ? 17.259 -16.008 -7.798 1.00 48.16 497 ASP A N 1
ATOM 4055 C CA . ASP A 1 497 ? 15.821 -15.980 -7.524 1.00 48.16 497 ASP A CA 1
ATOM 4056 C C . ASP A 1 497 ? 15.467 -15.995 -6.025 1.00 48.16 497 ASP A C 1
ATOM 4058 O O . ASP A 1 497 ? 14.330 -15.695 -5.669 1.00 48.16 497 ASP A O 1
ATOM 4062 N N . LEU A 1 498 ? 16.427 -16.244 -5.122 1.00 46.25 498 LEU A N 1
ATOM 4063 C CA . LEU A 1 498 ? 16.187 -16.276 -3.666 1.00 46.25 498 LEU A CA 1
ATOM 4064 C C . LEU A 1 498 ? 16.070 -14.877 -3.025 1.00 46.25 498 LEU A C 1
ATOM 4066 O O . LEU A 1 498 ? 15.644 -14.753 -1.878 1.00 46.25 498 LEU A O 1
ATOM 4070 N N . LEU A 1 499 ? 16.428 -13.808 -3.748 1.00 43.62 499 LEU A N 1
ATOM 4071 C CA . LEU A 1 499 ? 16.285 -12.414 -3.291 1.00 43.62 499 LEU A CA 1
ATOM 4072 C C . LEU A 1 499 ? 14.939 -11.776 -3.684 1.00 43.62 499 LEU A C 1
ATOM 4074 O O . LEU A 1 499 ? 14.662 -10.629 -3.319 1.00 43.62 499 LEU A O 1
ATOM 4078 N N . LEU A 1 500 ? 14.093 -12.508 -4.410 1.00 39.00 500 LEU A N 1
ATOM 4079 C CA . LEU A 1 500 ? 12.700 -12.161 -4.670 1.00 39.00 500 LEU A CA 1
ATOM 4080 C C . LEU A 1 500 ? 11.806 -13.087 -3.829 1.00 39.00 500 LEU A C 1
ATOM 4082 O O . LEU A 1 500 ? 12.148 -14.251 -3.642 1.00 39.00 500 LEU A O 1
ATOM 4086 N N . PRO A 1 501 ? 10.659 -12.609 -3.304 1.00 32.44 501 PRO A N 1
ATOM 4087 C CA . PRO A 1 501 ? 9.692 -13.525 -2.716 1.00 32.44 501 PRO A CA 1
ATOM 4088 C C . PRO A 1 501 ? 9.314 -14.563 -3.781 1.00 32.44 501 PRO A C 1
ATOM 4090 O O . PRO A 1 501 ? 9.123 -14.164 -4.937 1.00 32.44 501 PRO A O 1
ATOM 4093 N N . PRO A 1 502 ? 9.215 -15.855 -3.421 1.00 29.47 502 PRO A N 1
ATOM 4094 C CA . PRO A 1 502 ? 8.952 -16.910 -4.382 1.00 29.47 502 PRO A CA 1
ATOM 4095 C C . PRO A 1 502 ? 7.648 -16.582 -5.099 1.00 29.47 502 PRO A C 1
ATOM 4097 O O . PRO A 1 502 ? 6.570 -16.570 -4.502 1.00 29.47 502 PRO A O 1
ATOM 4100 N N . LYS A 1 503 ? 7.739 -16.275 -6.393 1.00 35.75 503 LYS A N 1
ATOM 4101 C CA . LYS A 1 503 ? 6.576 -16.420 -7.251 1.00 35.75 503 LYS A CA 1
ATOM 4102 C C . LYS A 1 503 ? 6.388 -17.919 -7.378 1.00 35.75 503 LYS A C 1
ATOM 4104 O O . LYS A 1 503 ? 7.212 -18.589 -7.990 1.00 35.75 503 LYS A O 1
ATOM 4109 N N . GLN A 1 504 ? 5.330 -18.432 -6.763 1.00 30.25 504 GLN A N 1
ATOM 4110 C CA . GLN A 1 504 ? 4.771 -19.717 -7.147 1.00 30.25 504 GLN A CA 1
ATOM 4111 C C . GLN A 1 504 ? 4.339 -19.589 -8.610 1.00 30.25 504 GLN A C 1
ATOM 4113 O O . GLN A 1 504 ? 3.212 -19.215 -8.917 1.00 30.25 504 GLN A O 1
ATOM 4118 N N . THR A 1 505 ? 5.265 -19.817 -9.532 1.00 32.44 505 THR A N 1
ATOM 4119 C CA . THR A 1 505 ? 4.922 -20.181 -10.898 1.00 32.44 505 THR A CA 1
ATOM 4120 C C . THR A 1 505 ? 4.437 -21.617 -10.795 1.00 32.44 505 THR A C 1
ATOM 4122 O O . THR A 1 505 ? 5.229 -22.553 -10.850 1.00 32.44 505 THR A O 1
ATOM 4125 N N . MET A 1 506 ? 3.133 -21.790 -10.547 1.00 32.50 506 MET A N 1
ATOM 4126 C CA . MET A 1 506 ? 2.482 -23.050 -10.886 1.00 32.50 506 MET A CA 1
ATOM 4127 C C . MET A 1 506 ? 2.810 -23.313 -12.353 1.00 32.50 506 MET A C 1
ATOM 4129 O O . MET A 1 506 ? 2.618 -22.435 -13.198 1.00 32.50 506 MET A O 1
ATOM 4133 N N . GLN A 1 507 ? 3.356 -24.493 -12.634 1.00 30.52 507 GLN A N 1
ATOM 4134 C CA . GLN A 1 507 ? 3.453 -25.007 -13.991 1.00 30.52 507 GLN A CA 1
ATOM 4135 C C . GLN A 1 507 ? 2.057 -24.891 -14.610 1.00 30.52 507 GLN A C 1
ATOM 4137 O O . GLN A 1 507 ? 1.116 -25.543 -14.153 1.00 30.52 507 GLN A O 1
ATOM 4142 N N . ARG A 1 508 ? 1.896 -23.999 -15.594 1.00 37.25 508 ARG A N 1
ATOM 4143 C CA . ARG A 1 508 ? 0.671 -23.934 -16.387 1.00 37.25 508 ARG A CA 1
ATOM 4144 C C . ARG A 1 508 ? 0.535 -25.293 -17.060 1.00 37.25 508 ARG A C 1
ATOM 4146 O O . ARG A 1 508 ? 1.381 -25.651 -17.877 1.00 37.25 508 ARG A O 1
ATOM 4153 N N . LYS A 1 509 ? -0.505 -26.051 -16.701 1.00 37.09 509 LYS A N 1
ATOM 4154 C CA . LYS A 1 509 ? -0.966 -27.167 -17.529 1.00 37.09 509 LYS A CA 1
ATOM 4155 C C . LYS A 1 509 ? -1.121 -26.624 -18.952 1.00 37.09 509 LYS A C 1
ATOM 4157 O O . LYS A 1 509 ? -1.633 -25.517 -19.116 1.00 37.09 509 LYS A O 1
ATOM 4162 N N . HIS A 1 510 ? -0.647 -27.364 -19.951 1.00 38.12 510 HIS A N 1
ATOM 4163 C CA . HIS A 1 510 ? -0.961 -27.090 -21.350 1.00 38.12 510 HIS A CA 1
ATOM 4164 C C . HIS A 1 510 ? -2.485 -27.185 -21.510 1.00 38.12 510 HIS A C 1
ATOM 4166 O O . HIS A 1 510 ? -3.029 -28.269 -21.688 1.00 38.12 510 HIS A O 1
ATOM 4172 N N . VAL A 1 511 ? -3.183 -26.062 -21.347 1.00 51.88 511 VAL A N 1
ATOM 4173 C CA . VAL A 1 511 ? -4.593 -25.940 -21.709 1.00 51.88 511 VAL A CA 1
ATOM 4174 C C . VAL A 1 511 ? -4.608 -25.754 -23.219 1.00 51.88 511 VAL A C 1
ATOM 4176 O O . VAL A 1 511 ? -3.913 -24.879 -23.738 1.00 51.88 511 VAL A O 1
ATOM 4179 N N . THR A 1 512 ? -5.333 -26.616 -23.924 1.00 53.53 512 THR A N 1
ATOM 4180 C CA . THR A 1 512 ? -5.563 -26.489 -25.365 1.00 53.53 512 THR A CA 1
ATOM 4181 C C . THR A 1 512 ? -6.104 -25.093 -25.666 1.00 53.53 512 THR A C 1
ATOM 4183 O O . THR A 1 512 ? -7.045 -24.635 -25.024 1.00 53.53 512 THR A O 1
ATOM 4186 N N . SER A 1 513 ? -5.495 -24.399 -26.627 1.00 62.59 513 SER A N 1
ATOM 4187 C CA . SER A 1 513 ? -5.848 -23.022 -27.002 1.00 62.59 513 SER A CA 1
ATOM 4188 C C . SER A 1 513 ? -7.168 -22.907 -27.773 1.00 62.59 513 SER A C 1
ATOM 4190 O O . SER A 1 513 ? -7.577 -21.795 -28.093 1.00 62.59 513 SER A O 1
ATOM 4192 N N . ALA A 1 514 ? -7.811 -24.032 -28.094 1.00 73.00 514 ALA A N 1
ATOM 4193 C CA . ALA A 1 514 ? -9.026 -24.105 -28.894 1.00 73.00 514 ALA A CA 1
ATOM 4194 C C . ALA A 1 514 ? -10.234 -24.555 -28.056 1.00 73.00 514 ALA A C 1
ATOM 4196 O O . ALA A 1 514 ? -10.090 -25.296 -27.076 1.00 73.00 514 ALA A O 1
ATOM 4197 N N . TRP A 1 515 ? -11.420 -24.081 -28.439 1.00 83.75 515 TRP A N 1
ATOM 4198 C CA . TRP A 1 515 ? -12.688 -24.438 -27.805 1.00 83.75 515 TRP A CA 1
ATOM 4199 C C . TRP A 1 515 ? -13.032 -25.913 -28.039 1.00 83.75 515 TRP A C 1
ATOM 4201 O O . TRP A 1 515 ? -12.776 -26.457 -29.106 1.00 83.75 515 TRP A O 1
ATOM 4211 N N . THR A 1 516 ? -13.640 -26.568 -27.046 1.00 85.44 516 THR A N 1
ATOM 4212 C CA . THR A 1 516 ? -14.026 -27.988 -27.129 1.00 85.44 516 THR A CA 1
ATOM 4213 C C . THR A 1 516 ? -15.528 -28.171 -26.947 1.00 85.44 516 THR A C 1
ATOM 4215 O O . THR A 1 516 ? -16.164 -27.466 -26.156 1.00 85.44 516 THR A O 1
ATOM 4218 N N . ARG A 1 517 ? -16.109 -29.151 -27.647 1.00 87.88 517 ARG A N 1
ATOM 4219 C CA . ARG A 1 517 ? -17.547 -29.461 -27.570 1.00 87.88 517 ARG A CA 1
ATOM 4220 C C . ARG A 1 517 ? -17.931 -29.998 -26.180 1.00 87.88 517 ARG A C 1
ATOM 4222 O O . ARG A 1 517 ? -17.136 -30.722 -25.576 1.00 87.88 517 ARG A O 1
ATOM 4229 N N . PRO A 1 518 ? -19.114 -29.648 -25.637 1.00 88.69 518 PRO A N 1
ATOM 4230 C CA . PRO A 1 518 ? -19.604 -30.244 -24.395 1.00 88.69 518 PRO A CA 1
ATOM 4231 C C . PRO A 1 518 ? -20.025 -31.715 -24.588 1.00 88.69 518 PRO A C 1
ATOM 4233 O O . PRO A 1 518 ? -20.312 -32.125 -25.716 1.00 88.69 518 PRO A O 1
ATOM 4236 N N . PRO A 1 519 ? -20.106 -32.508 -23.501 1.00 89.81 519 PRO A N 1
ATOM 4237 C CA . PRO A 1 519 ? -20.663 -33.860 -23.546 1.00 89.81 519 PRO A CA 1
ATOM 4238 C C . PRO A 1 519 ? -22.109 -33.886 -24.081 1.00 89.81 519 PRO A C 1
ATOM 4240 O O . PRO A 1 519 ? -22.827 -32.894 -23.931 1.00 89.81 519 PRO A O 1
ATOM 4243 N N . PRO A 1 520 ? -22.577 -35.012 -24.656 1.00 88.19 520 PRO A N 1
ATOM 4244 C CA . PRO A 1 520 ? -23.972 -35.164 -25.073 1.00 88.19 520 PRO A CA 1
ATOM 4245 C C . PRO A 1 520 ? -24.952 -34.830 -23.940 1.00 88.19 520 PRO A C 1
ATOM 4247 O O . PRO A 1 520 ? -24.760 -35.266 -22.807 1.00 88.19 520 PRO A O 1
ATOM 4250 N N . GLY A 1 521 ? -25.990 -34.046 -24.245 1.00 86.88 521 GLY A N 1
ATOM 4251 C CA . GLY A 1 521 ? -26.983 -33.572 -23.268 1.00 86.88 521 GLY A CA 1
ATOM 4252 C C . GLY A 1 521 ? -26.638 -32.239 -22.593 1.00 86.88 521 GLY A C 1
ATOM 4253 O O . GLY A 1 521 ? -27.541 -31.541 -22.140 1.00 86.88 521 GLY A O 1
ATOM 4254 N N . PHE A 1 522 ? -25.367 -31.822 -22.609 1.00 91.81 522 PHE A N 1
ATOM 4255 C CA . PHE A 1 522 ? -24.946 -30.542 -22.043 1.00 91.81 522 PHE A CA 1
ATOM 4256 C C . PHE A 1 522 ? -24.952 -29.420 -23.078 1.00 91.81 522 PHE A C 1
ATOM 4258 O O . PHE A 1 522 ? -24.490 -29.574 -24.211 1.00 91.81 522 PHE A O 1
ATOM 4265 N N . LEU A 1 523 ? -25.387 -28.240 -22.638 1.00 93.25 523 LEU A N 1
ATOM 4266 C CA . LEU A 1 523 ? -25.147 -26.989 -23.346 1.00 93.25 523 LEU A CA 1
ATOM 4267 C C . LEU A 1 523 ? -23.933 -26.277 -22.762 1.00 93.25 523 LEU A C 1
ATOM 4269 O O . LEU A 1 523 ? -23.687 -26.313 -21.557 1.00 93.25 523 LEU A O 1
ATOM 4273 N N . LYS A 1 524 ? -23.182 -25.588 -23.615 1.00 93.62 524 LYS A N 1
ATOM 4274 C CA . LYS A 1 524 ? -22.017 -24.804 -23.210 1.00 93.62 524 LYS A CA 1
ATOM 4275 C C . LYS A 1 524 ? -22.265 -23.326 -23.456 1.00 93.62 524 LYS A C 1
ATOM 4277 O O . LYS A 1 524 ? -22.625 -22.928 -24.564 1.00 93.62 524 LYS A O 1
ATOM 4282 N N . PHE A 1 525 ? -22.139 -22.532 -22.401 1.00 95.50 525 PHE A N 1
ATOM 4283 C CA . PHE A 1 525 ? -22.370 -21.094 -22.388 1.00 95.50 525 PHE A CA 1
ATOM 4284 C C . PHE A 1 525 ? -21.026 -20.385 -22.250 1.00 95.50 525 PHE A C 1
ATOM 4286 O O . PHE A 1 525 ? -20.460 -20.348 -21.161 1.00 95.50 525 PHE A O 1
ATOM 4293 N N . ASN A 1 526 ? -20.530 -19.800 -23.334 1.00 94.88 526 ASN A N 1
ATOM 4294 C CA . ASN A 1 526 ? -19.337 -18.960 -23.305 1.00 94.88 526 ASN A CA 1
ATOM 4295 C C . ASN A 1 526 ? -19.749 -17.521 -22.991 1.00 94.88 526 ASN A C 1
ATOM 4297 O O . ASN A 1 526 ? -20.632 -16.969 -23.658 1.00 94.88 526 ASN A O 1
ATOM 4301 N N . VAL A 1 527 ? -19.131 -16.934 -21.967 1.00 95.81 527 VAL A N 1
ATOM 4302 C CA . VAL A 1 527 ? -19.430 -15.577 -21.498 1.00 95.81 527 VAL A CA 1
ATOM 4303 C C . VAL A 1 527 ? -18.226 -14.667 -21.651 1.00 95.81 527 VAL A C 1
ATOM 4305 O O . VAL A 1 527 ? -17.086 -15.097 -21.479 1.00 95.81 527 VAL A O 1
ATOM 4308 N N . ASP A 1 528 ? -18.496 -13.401 -21.952 1.00 94.19 528 ASP A N 1
ATOM 4309 C CA . ASP A 1 528 ? -17.498 -12.338 -21.883 1.00 94.19 528 ASP A CA 1
ATOM 4310 C C . ASP A 1 528 ? -18.168 -10.976 -21.647 1.00 94.19 528 ASP A C 1
ATOM 4312 O O . ASP A 1 528 ? -19.390 -10.834 -21.778 1.00 94.19 528 ASP A O 1
ATOM 4316 N N . ALA A 1 529 ? -17.381 -9.965 -21.289 1.00 93.38 529 ALA A N 1
ATOM 4317 C CA . ALA A 1 529 ? -17.847 -8.603 -21.107 1.00 93.38 529 ALA A CA 1
ATOM 4318 C C . ALA A 1 529 ? -16.909 -7.572 -21.745 1.00 93.38 529 ALA A C 1
ATOM 4320 O O . ALA A 1 529 ? -15.688 -7.640 -21.644 1.00 93.38 529 ALA A O 1
ATOM 4321 N N . SER A 1 530 ? -17.496 -6.537 -22.346 1.00 91.50 530 SER A N 1
ATOM 4322 C CA . SER A 1 530 ? -16.766 -5.387 -22.869 1.00 91.50 530 SER A CA 1
ATOM 4323 C C . SER A 1 530 ? -16.996 -4.182 -21.967 1.00 91.50 530 SER A C 1
ATOM 4325 O O . SER A 1 530 ? -18.092 -3.618 -21.923 1.00 91.50 530 SER A O 1
ATOM 4327 N N . PHE A 1 531 ? -15.945 -3.805 -21.239 1.00 87.69 531 PHE A N 1
ATOM 4328 C CA . PHE A 1 531 ? -15.913 -2.639 -20.363 1.00 87.69 531 PHE A CA 1
ATOM 4329 C C . PHE A 1 531 ? -15.034 -1.539 -20.965 1.00 87.69 531 PHE A C 1
ATOM 4331 O O . PHE A 1 531 ? -13.866 -1.772 -21.289 1.00 87.69 531 PHE A O 1
ATOM 4338 N N . MET A 1 532 ? -15.572 -0.323 -21.054 1.00 82.81 532 MET A N 1
ATOM 4339 C CA . MET A 1 532 ? -14.826 0.873 -21.441 1.00 82.81 532 MET A CA 1
ATOM 4340 C C . MET A 1 532 ? -14.845 1.877 -20.279 1.00 82.81 532 MET A C 1
ATOM 4342 O O . MET A 1 532 ? -15.927 2.321 -19.913 1.00 82.81 532 MET A O 1
ATOM 4346 N N . PRO A 1 533 ? -13.686 2.286 -19.720 1.00 71.81 533 PRO A N 1
ATOM 4347 C CA . PRO A 1 533 ? -13.622 3.140 -18.525 1.00 71.81 533 PRO A CA 1
ATOM 4348 C C . PRO A 1 533 ? -14.376 4.476 -18.607 1.00 71.81 533 PRO A C 1
ATOM 4350 O O . PRO A 1 533 ? -14.737 5.022 -17.572 1.00 71.81 533 PRO A O 1
ATOM 4353 N N . ASN A 1 534 ? -14.595 4.992 -19.821 1.00 71.06 534 ASN A N 1
ATOM 4354 C CA . ASN A 1 534 ? -15.261 6.274 -20.073 1.00 71.06 534 ASN A CA 1
ATOM 4355 C C . ASN A 1 534 ? -16.684 6.110 -20.635 1.00 71.06 534 ASN A C 1
ATOM 4357 O O . ASN A 1 534 ? -17.299 7.098 -21.020 1.00 71.06 534 ASN A O 1
ATOM 4361 N N . SER A 1 535 ? -17.181 4.877 -20.755 1.00 73.12 535 SER A N 1
ATOM 4362 C CA . SER A 1 535 ? -18.549 4.613 -21.196 1.00 73.12 535 SER A CA 1
ATOM 4363 C C . SER A 1 535 ? -19.430 4.348 -19.982 1.00 73.12 535 SER A C 1
ATOM 4365 O O . SER A 1 535 ? -19.031 3.630 -19.068 1.00 73.12 535 SER A O 1
ATOM 4367 N N . GLU A 1 536 ? -20.643 4.895 -19.984 1.00 71.44 536 GLU A N 1
ATOM 4368 C CA . GLU A 1 536 ? -21.656 4.596 -18.962 1.00 71.44 536 GLU A CA 1
ATOM 4369 C C . GLU A 1 536 ? -22.183 3.156 -19.060 1.00 71.44 536 GLU A C 1
ATOM 4371 O O . GLU A 1 536 ? -22.754 2.624 -18.101 1.00 71.44 536 GLU A O 1
ATOM 4376 N N . LEU A 1 537 ? -21.977 2.521 -20.220 1.00 83.62 537 LEU A N 1
ATOM 4377 C CA . LEU A 1 537 ? -22.536 1.227 -20.569 1.00 83.62 537 LEU A CA 1
ATOM 4378 C C . LEU A 1 537 ? -21.441 0.181 -20.770 1.00 83.62 537 LEU A C 1
ATOM 4380 O O . LEU A 1 537 ? -20.508 0.332 -21.558 1.00 83.62 537 LEU A O 1
ATOM 4384 N N . THR A 1 538 ? -21.630 -0.938 -20.090 1.00 89.88 538 THR A N 1
ATOM 4385 C CA . THR A 1 538 ? -20.883 -2.178 -20.253 1.00 89.88 538 THR A CA 1
ATOM 4386 C C . THR A 1 538 ? -21.751 -3.161 -21.019 1.00 89.88 538 THR A C 1
ATOM 4388 O O . THR A 1 538 ? -22.932 -3.330 -20.708 1.00 89.88 538 THR A O 1
ATOM 4391 N N . THR A 1 539 ? -21.160 -3.844 -21.998 1.00 92.19 539 THR A N 1
ATOM 4392 C CA . THR A 1 539 ? -21.840 -4.948 -22.683 1.00 92.19 539 THR A CA 1
ATOM 4393 C C . THR A 1 539 ? -21.466 -6.264 -22.040 1.00 92.19 539 THR A C 1
ATOM 4395 O O . THR A 1 539 ? -20.287 -6.584 -21.913 1.00 92.19 539 THR A O 1
ATOM 4398 N N . LEU A 1 540 ? -22.474 -7.045 -21.685 1.00 94.56 540 LEU A N 1
ATOM 4399 C CA . LEU A 1 540 ? -22.342 -8.428 -21.256 1.00 94.56 540 LEU A CA 1
ATOM 4400 C C . LEU A 1 540 ? -22.765 -9.320 -22.414 1.00 94.56 540 LEU A C 1
ATOM 4402 O O . LEU A 1 540 ? -23.804 -9.061 -23.018 1.00 94.56 540 LEU A O 1
ATOM 4406 N N . ALA A 1 541 ? -22.009 -10.368 -22.710 1.00 93.69 541 ALA A N 1
ATOM 4407 C CA . ALA A 1 541 ? -22.311 -11.286 -23.795 1.00 93.69 541 ALA A CA 1
ATOM 4408 C C . ALA A 1 541 ? -22.340 -12.733 -23.318 1.00 93.69 541 ALA A C 1
ATOM 4410 O O . ALA A 1 541 ? -21.552 -13.156 -22.472 1.00 93.69 541 ALA A O 1
ATOM 4411 N N . ARG A 1 542 ? -23.245 -13.505 -23.920 1.00 94.75 542 ARG A N 1
ATOM 4412 C CA . ARG A 1 542 ? -23.311 -14.954 -23.775 1.00 94.75 542 ARG A CA 1
ATOM 4413 C C . ARG A 1 542 ? -23.679 -15.595 -25.106 1.00 94.75 542 ARG A C 1
ATOM 4415 O O . ARG A 1 542 ? -24.732 -15.290 -25.671 1.00 94.75 542 ARG A O 1
ATOM 4422 N N . VAL A 1 543 ? -22.879 -16.563 -25.536 1.00 93.00 543 VAL A N 1
ATOM 4423 C CA . VAL A 1 543 ? -23.199 -17.476 -26.640 1.00 93.00 543 VAL A CA 1
ATOM 4424 C C . VAL A 1 543 ? -23.414 -18.888 -26.104 1.00 93.00 543 VAL A C 1
ATOM 4426 O O . VAL A 1 543 ? -22.729 -19.317 -25.181 1.00 93.00 543 VAL A O 1
ATOM 4429 N N . SER A 1 544 ? -24.386 -19.601 -26.666 1.00 92.81 544 SER A N 1
ATOM 4430 C CA . SER A 1 544 ? -24.746 -20.969 -26.276 1.00 92.81 544 SER A CA 1
ATOM 4431 C C . SER A 1 544 ? -24.543 -21.940 -27.435 1.00 92.81 544 SER A C 1
ATOM 4433 O O . SER A 1 544 ? -24.965 -21.659 -28.559 1.00 92.81 544 SER A O 1
ATOM 4435 N N . ARG A 1 545 ? -23.900 -23.076 -27.161 1.00 91.25 545 ARG A N 1
ATOM 4436 C CA . ARG A 1 545 ? -23.594 -24.132 -28.136 1.00 91.25 54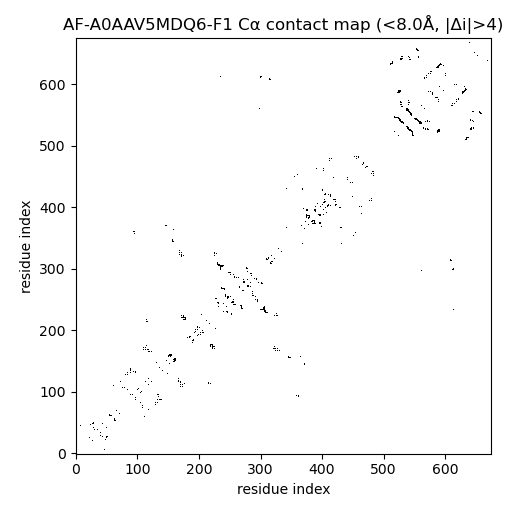5 ARG A CA 1
ATOM 4437 C C . ARG A 1 545 ? -23.994 -25.504 -27.597 1.00 91.25 545 ARG A C 1
ATOM 4439 O O . ARG A 1 545 ? -23.915 -25.728 -26.389 1.00 91.25 545 ARG A O 1
ATOM 4446 N N . ASP A 1 546 ? -24.414 -26.400 -28.484 1.00 90.25 546 ASP A N 1
ATOM 4447 C CA . ASP A 1 546 ? -24.745 -27.791 -28.151 1.00 90.25 546 ASP A CA 1
ATOM 4448 C C . ASP A 1 546 ? -23.534 -28.741 -28.255 1.00 90.25 546 ASP A C 1
ATOM 4450 O O . ASP A 1 546 ? -22.414 -28.330 -28.575 1.00 90.25 546 ASP A O 1
ATOM 4454 N N . SER A 1 547 ? -23.763 -30.032 -27.995 1.00 89.12 547 SER A N 1
ATOM 4455 C CA . SER A 1 547 ? -22.753 -31.098 -28.090 1.00 89.12 547 SER A CA 1
ATOM 4456 C C . SER A 1 547 ? -22.253 -31.369 -29.513 1.00 89.12 547 SER A C 1
ATOM 4458 O O . SER A 1 547 ? -21.189 -31.962 -29.688 1.00 89.12 547 SER A O 1
ATOM 4460 N N . TYR A 1 548 ? -22.973 -30.915 -30.542 1.00 85.56 548 TYR A N 1
ATOM 4461 C CA . TYR A 1 548 ? -22.525 -30.975 -31.934 1.00 85.56 548 TYR A CA 1
ATOM 4462 C C . TYR A 1 548 ? -21.663 -29.762 -32.318 1.00 85.56 548 TYR A C 1
ATOM 4464 O O . TYR A 1 548 ? -21.107 -29.732 -33.413 1.00 85.56 548 TYR A O 1
ATOM 4472 N N . GLY A 1 549 ? -21.511 -28.782 -31.419 1.00 82.00 549 GLY A N 1
ATOM 4473 C CA . GLY A 1 549 ? -20.836 -27.514 -31.692 1.00 82.00 549 GLY A CA 1
ATOM 4474 C C . GLY A 1 549 ? -21.718 -26.505 -32.431 1.00 82.00 549 GLY A C 1
ATOM 4475 O O . GLY A 1 549 ? -21.236 -25.436 -32.805 1.00 82.00 549 GLY A O 1
ATOM 4476 N N . LYS A 1 550 ? -23.010 -26.804 -32.626 1.00 84.75 550 LYS A N 1
ATOM 4477 C CA . LYS A 1 550 ? -23.957 -25.894 -33.265 1.00 84.75 550 LYS A CA 1
ATOM 4478 C C . LYS A 1 550 ? -24.301 -24.772 -32.296 1.00 84.75 550 LYS A C 1
ATOM 4480 O O . LYS A 1 550 ? -24.615 -25.008 -31.128 1.00 84.75 550 LYS A O 1
ATOM 4485 N N . ILE A 1 551 ? -24.277 -23.535 -32.783 1.00 86.56 551 ILE A N 1
ATOM 4486 C CA . ILE A 1 551 ? -24.750 -22.407 -31.986 1.00 86.56 551 ILE A CA 1
ATOM 4487 C C . ILE A 1 551 ? -26.269 -22.412 -31.932 1.00 86.56 551 ILE A C 1
ATOM 4489 O O . ILE A 1 551 ? -26.951 -22.496 -32.954 1.00 86.56 551 ILE A O 1
ATOM 4493 N N . LEU A 1 552 ? -26.785 -22.254 -30.722 1.00 88.31 552 LEU A N 1
ATOM 4494 C CA . LEU A 1 552 ? -28.211 -22.160 -30.469 1.00 88.31 552 LEU A CA 1
ATOM 4495 C C . LEU A 1 552 ? -28.644 -20.703 -30.371 1.00 88.31 552 LEU A C 1
ATOM 4497 O O . LEU A 1 552 ? -29.482 -20.262 -31.147 1.00 88.31 552 LEU A O 1
ATOM 4501 N N . THR A 1 553 ? -28.058 -19.941 -29.447 1.00 90.56 553 THR A N 1
ATOM 4502 C CA . THR A 1 553 ? -28.424 -18.535 -29.226 1.00 90.56 553 THR A CA 1
ATOM 4503 C C . THR A 1 553 ? -27.222 -17.679 -28.848 1.00 90.56 553 THR A C 1
ATOM 4505 O O . THR A 1 553 ? -26.331 -18.132 -28.122 1.00 90.56 553 THR A O 1
ATOM 4508 N N . GLY A 1 554 ? -27.240 -16.420 -29.278 1.00 91.12 554 GLY A N 1
ATOM 4509 C CA . GLY A 1 554 ? -26.392 -15.349 -28.762 1.00 91.12 554 GLY A CA 1
ATOM 4510 C C . GLY A 1 554 ? -27.255 -14.272 -28.120 1.00 91.12 554 GLY A C 1
ATOM 4511 O O . GLY A 1 554 ? -28.326 -13.937 -28.625 1.00 91.12 554 GLY A O 1
ATOM 4512 N N . ARG A 1 555 ? -26.827 -13.765 -26.964 1.00 92.75 555 ARG A N 1
ATOM 4513 C CA . ARG A 1 555 ? -27.537 -12.705 -26.247 1.00 92.75 555 ARG A CA 1
ATOM 4514 C C . ARG A 1 555 ? -26.556 -11.729 -25.631 1.00 92.75 555 ARG A C 1
ATOM 4516 O O . ARG A 1 555 ? -25.540 -12.152 -25.075 1.00 92.75 555 ARG A O 1
ATOM 4523 N N . THR A 1 556 ? -26.891 -10.449 -25.701 1.00 92.94 556 THR A N 1
ATOM 4524 C CA . THR A 1 556 ? -26.190 -9.394 -24.986 1.00 92.94 556 THR A CA 1
ATOM 4525 C C . THR A 1 556 ? -27.119 -8.610 -24.077 1.00 92.94 556 THR A C 1
ATOM 4527 O O . THR A 1 556 ? -28.332 -8.542 -24.282 1.00 92.94 556 THR A O 1
ATOM 4530 N N . TRP A 1 557 ? -26.530 -8.038 -23.034 1.00 92.44 557 TRP A N 1
ATOM 4531 C CA . TRP A 1 557 ? -27.191 -7.125 -22.115 1.00 92.44 557 TRP A CA 1
ATOM 4532 C C . TRP A 1 557 ? -26.336 -5.878 -21.950 1.00 92.44 557 TRP A C 1
ATOM 4534 O O . TRP A 1 557 ? -25.107 -5.959 -21.960 1.00 92.44 557 TRP A O 1
ATOM 4544 N N . LEU A 1 558 ? -26.996 -4.742 -21.755 1.00 90.38 558 LEU A N 1
ATOM 4545 C CA . LEU A 1 558 ? -26.350 -3.497 -21.364 1.00 90.38 558 LEU A CA 1
ATOM 4546 C C . LEU A 1 558 ? -26.586 -3.265 -19.877 1.00 90.38 558 LEU A C 1
ATOM 4548 O O . LEU A 1 558 ? -27.703 -3.422 -19.384 1.00 90.38 558 LEU A O 1
ATOM 4552 N N . CYS A 1 559 ? -25.530 -2.907 -19.160 1.00 87.25 559 CYS A N 1
ATOM 4553 C CA . CYS A 1 559 ? -25.615 -2.514 -17.759 1.00 87.25 559 CYS A CA 1
ATOM 4554 C C . CYS A 1 559 ? -24.484 -1.555 -17.403 1.00 87.25 559 CYS A C 1
ATOM 4556 O O . CYS A 1 559 ? -23.451 -1.539 -18.067 1.00 87.25 559 CYS A O 1
ATOM 4558 N N . SER A 1 560 ? -24.630 -0.823 -16.307 1.00 85.69 560 SER A N 1
ATOM 4559 C CA . SER A 1 560 ? -23.541 -0.022 -15.754 1.00 85.69 560 SER A CA 1
ATOM 4560 C C . SER A 1 560 ? -22.761 -0.842 -14.727 1.00 85.69 560 SER A C 1
ATOM 4562 O O . SER A 1 560 ? -23.337 -1.444 -13.825 1.00 85.69 560 SER A O 1
ATOM 4564 N N . THR A 1 561 ? -21.434 -0.875 -14.849 1.00 87.06 561 THR A N 1
ATOM 4565 C CA . THR A 1 561 ? -20.547 -1.577 -13.905 1.00 87.06 561 THR A CA 1
ATOM 4566 C C . THR A 1 561 ? -19.366 -0.700 -13.529 1.00 87.06 561 THR A C 1
ATOM 4568 O O . THR A 1 561 ? -18.896 0.080 -14.350 1.00 87.06 561 THR A O 1
ATOM 4571 N N . ALA A 1 562 ? -18.826 -0.868 -12.324 1.00 86.25 562 ALA A N 1
ATOM 4572 C CA . ALA A 1 562 ? -17.716 -0.047 -11.839 1.00 86.25 562 ALA A CA 1
ATOM 4573 C C . ALA A 1 562 ? -16.316 -0.554 -12.246 1.00 86.25 562 ALA A C 1
ATOM 4575 O O . ALA A 1 562 ? -15.346 0.199 -12.159 1.00 86.25 562 ALA A O 1
ATOM 4576 N N . SER A 1 563 ? -16.171 -1.821 -12.654 1.00 90.19 563 SER A N 1
ATOM 4577 C CA . SER A 1 563 ? -14.864 -2.402 -12.987 1.00 90.19 563 SER A CA 1
ATOM 4578 C C . SER A 1 563 ? -14.956 -3.523 -14.033 1.00 90.19 563 SER A C 1
ATOM 4580 O O . SER A 1 563 ? -16.011 -4.147 -14.164 1.00 90.19 563 SER A O 1
ATOM 4582 N N . PRO A 1 564 ? -13.852 -3.844 -14.743 1.00 91.06 564 PRO A N 1
ATOM 4583 C CA . PRO A 1 564 ? -13.807 -4.984 -15.664 1.00 91.06 564 PRO A CA 1
ATOM 4584 C C . PRO A 1 564 ? -14.140 -6.318 -14.982 1.00 91.06 564 PRO A C 1
ATOM 4586 O O . PRO A 1 564 ? -14.901 -7.117 -15.511 1.00 91.06 564 PRO A O 1
ATOM 4589 N N . LEU A 1 565 ? -13.634 -6.536 -13.762 1.00 92.50 565 LEU A N 1
ATOM 4590 C CA . LEU A 1 565 ? -13.906 -7.762 -13.005 1.00 92.50 565 LEU A CA 1
ATOM 4591 C C . LEU A 1 565 ? -15.397 -7.895 -12.662 1.00 92.50 565 LEU A C 1
ATOM 4593 O O . LEU A 1 565 ? -15.954 -8.989 -12.696 1.00 92.50 565 LEU A O 1
ATOM 4597 N N . MET A 1 566 ? -16.043 -6.777 -12.325 1.00 92.81 566 MET A N 1
ATOM 4598 C CA . MET A 1 566 ? -17.481 -6.726 -12.089 1.00 92.81 566 MET A CA 1
ATOM 4599 C C . MET A 1 566 ? -18.282 -6.973 -13.372 1.00 92.81 566 MET A C 1
ATOM 4601 O O . MET A 1 566 ? -19.310 -7.642 -13.318 1.00 92.81 566 MET A O 1
ATOM 4605 N N . ALA A 1 567 ? -17.815 -6.463 -14.513 1.00 92.75 567 ALA A N 1
ATOM 4606 C CA . ALA A 1 567 ? -18.412 -6.715 -15.820 1.00 92.75 567 ALA A CA 1
ATOM 4607 C C . ALA A 1 567 ? -18.411 -8.211 -16.164 1.00 92.75 567 ALA A C 1
ATOM 4609 O O . ALA A 1 567 ? -19.470 -8.782 -16.410 1.00 92.75 567 ALA A O 1
ATOM 4610 N N . GLU A 1 568 ? -17.255 -8.869 -16.083 1.00 94.75 568 GLU A N 1
ATOM 4611 C CA . GLU A 1 568 ? -17.134 -10.311 -16.334 1.00 94.75 568 GLU A CA 1
ATOM 4612 C C . GLU A 1 568 ? -17.999 -11.139 -15.367 1.00 94.75 568 GLU A C 1
ATOM 4614 O O . GLU A 1 568 ? -18.714 -12.053 -15.781 1.00 94.75 568 GLU A O 1
ATOM 4619 N N . ALA A 1 569 ? -18.008 -10.784 -14.076 1.00 95.06 569 ALA A N 1
ATOM 4620 C CA . ALA A 1 569 ? -18.842 -11.459 -13.083 1.00 95.06 569 ALA A CA 1
ATOM 4621 C C . ALA A 1 569 ? -20.345 -11.295 -13.370 1.00 95.06 569 ALA A C 1
ATOM 4623 O O . ALA A 1 569 ? -21.109 -12.249 -13.219 1.00 95.06 569 ALA A O 1
ATOM 4624 N N . ASN A 1 570 ? -20.778 -10.110 -13.811 1.00 94.00 570 ASN A N 1
ATOM 4625 C CA . ASN A 1 570 ? -22.161 -9.874 -14.218 1.00 94.00 570 ASN A CA 1
ATOM 4626 C C . ASN A 1 570 ? -22.526 -10.633 -15.499 1.00 94.00 570 ASN A C 1
ATOM 4628 O O . ASN A 1 570 ? -23.641 -11.144 -15.585 1.00 94.00 570 ASN A O 1
ATOM 4632 N N . ALA A 1 571 ? -21.614 -10.759 -16.470 1.00 95.25 571 ALA A N 1
ATOM 4633 C CA . ALA A 1 571 ? -21.850 -11.577 -17.661 1.00 95.25 571 ALA A CA 1
ATOM 4634 C C . ALA A 1 571 ? -22.099 -13.042 -17.283 1.00 95.25 571 ALA A C 1
ATOM 4636 O O . ALA A 1 571 ? -23.061 -13.650 -17.758 1.00 95.25 571 ALA A O 1
ATOM 4637 N N . LEU A 1 572 ? -21.307 -13.573 -16.346 1.00 96.25 572 LEU A N 1
ATOM 4638 C CA . LEU A 1 572 ? -21.517 -14.909 -15.799 1.00 96.25 572 LEU A CA 1
ATOM 4639 C C . LEU A 1 572 ? -22.862 -15.027 -15.061 1.00 96.25 572 LEU A C 1
ATOM 4641 O O . LEU A 1 572 ? -23.612 -15.968 -15.313 1.00 96.25 572 LEU A O 1
ATOM 4645 N N . LEU A 1 573 ? -23.215 -14.061 -14.204 1.00 94.44 573 LEU A N 1
ATOM 4646 C CA . LEU A 1 573 ? -24.508 -14.046 -13.506 1.00 94.44 573 LEU A CA 1
ATOM 4647 C C . LEU A 1 573 ? -25.691 -14.024 -14.485 1.00 94.44 573 LEU A C 1
ATOM 4649 O O . LEU A 1 573 ? -26.629 -14.801 -14.320 1.00 94.44 573 LEU A O 1
ATOM 4653 N N . ARG A 1 574 ? -25.643 -13.181 -15.524 1.00 94.06 574 ARG A N 1
ATOM 4654 C CA . ARG A 1 574 ? -26.690 -13.107 -16.558 1.00 94.06 574 ARG A CA 1
ATOM 4655 C C . ARG A 1 574 ? -26.796 -14.391 -17.369 1.00 94.06 574 ARG A C 1
ATOM 4657 O O . ARG A 1 574 ? -27.902 -14.791 -17.724 1.00 94.06 574 ARG A O 1
ATOM 4664 N N . ALA A 1 575 ? -25.681 -15.062 -17.637 1.00 95.06 575 ALA A N 1
ATOM 4665 C CA . ALA A 1 575 ? -25.697 -16.354 -18.306 1.00 95.06 575 ALA A CA 1
ATOM 4666 C C . ALA A 1 575 ? -26.374 -17.434 -17.454 1.00 95.06 575 ALA A C 1
ATOM 4668 O O . ALA A 1 575 ? -27.204 -18.174 -17.981 1.00 95.06 575 ALA A O 1
ATOM 4669 N N . VAL A 1 576 ? -26.072 -17.481 -16.151 1.00 94.62 576 VAL A N 1
ATOM 4670 C CA . VAL A 1 576 ? -26.707 -18.400 -15.190 1.00 94.62 576 VAL A CA 1
ATOM 4671 C C . VAL A 1 576 ? -28.203 -18.111 -15.075 1.00 94.62 576 VAL A C 1
ATOM 4673 O O . VAL A 1 576 ? -29.004 -19.026 -15.233 1.00 94.62 576 VAL A O 1
ATOM 4676 N N . GLN A 1 577 ? -28.593 -16.845 -14.891 1.00 92.50 577 GLN A N 1
ATOM 4677 C CA . GLN A 1 577 ? -30.002 -16.430 -14.882 1.00 92.50 577 GLN A CA 1
ATOM 4678 C C . GLN A 1 577 ? -30.707 -16.830 -16.178 1.00 92.50 577 GLN A C 1
ATOM 4680 O O . GLN A 1 577 ? -31.758 -17.452 -16.137 1.00 92.50 577 GLN A O 1
ATOM 4685 N N . SER A 1 578 ? -30.088 -16.583 -17.334 1.00 92.81 578 SER A N 1
ATOM 4686 C CA 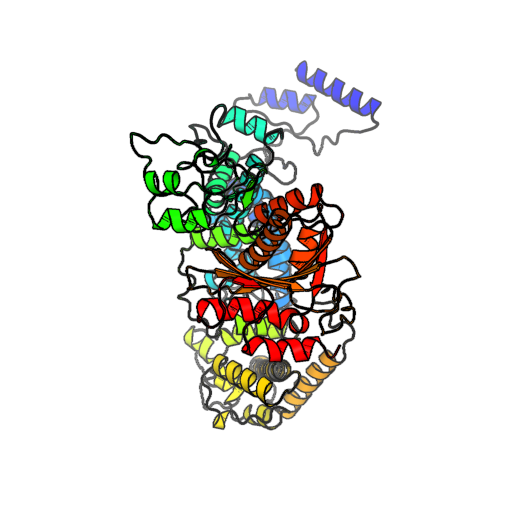. SER A 1 578 ? -30.689 -16.964 -18.608 1.00 92.81 578 SER A CA 1
ATOM 4687 C C . SER A 1 578 ? -30.834 -18.476 -18.774 1.00 92.81 578 SER A C 1
ATOM 4689 O O . SER A 1 578 ? -31.744 -18.888 -19.483 1.00 92.81 578 SER A O 1
ATOM 4691 N N . ALA A 1 579 ? -29.957 -19.297 -18.188 1.00 93.69 579 ALA A N 1
ATOM 4692 C CA . ALA A 1 579 ? -30.125 -20.749 -18.193 1.00 93.69 579 ALA A CA 1
ATOM 4693 C C . ALA A 1 579 ? -31.306 -21.180 -17.311 1.00 93.69 579 ALA A C 1
ATOM 4695 O O . ALA A 1 579 ? -32.081 -22.048 -17.706 1.00 93.69 579 ALA A O 1
ATOM 4696 N N . VAL A 1 580 ? -31.465 -20.529 -16.153 1.00 92.00 580 VAL A N 1
ATOM 4697 C CA . VAL A 1 580 ? -32.600 -20.724 -15.243 1.00 92.00 580 VAL A CA 1
ATOM 4698 C C . VAL A 1 580 ? -33.918 -20.336 -15.916 1.00 92.00 580 VAL A C 1
ATOM 4700 O O . VAL A 1 580 ? -34.850 -21.134 -15.906 1.00 92.00 580 VAL A O 1
ATOM 4703 N N . ASP A 1 581 ? -33.975 -19.166 -16.556 1.00 90.56 581 ASP A N 1
ATOM 4704 C CA . ASP A 1 581 ? -35.165 -18.663 -17.256 1.00 90.56 581 ASP A CA 1
ATOM 4705 C C . ASP A 1 581 ? -35.570 -19.561 -18.437 1.00 90.56 581 ASP A C 1
ATOM 4707 O O . ASP A 1 581 ? -36.746 -19.671 -18.770 1.00 90.56 581 ASP A O 1
ATOM 4711 N N . MET A 1 582 ? -34.592 -20.212 -19.075 1.00 89.75 582 MET A N 1
ATOM 4712 C CA . MET A 1 582 ? -34.806 -21.173 -20.164 1.00 89.75 582 MET A CA 1
ATOM 4713 C C . MET A 1 582 ? -35.189 -22.578 -19.667 1.00 89.75 582 MET A C 1
ATOM 4715 O O . MET A 1 582 ? -35.419 -23.455 -20.494 1.00 89.75 582 MET A O 1
ATOM 4719 N N . GLY A 1 583 ? -35.229 -22.816 -18.350 1.00 90.75 583 GLY A N 1
ATOM 4720 C CA . GLY A 1 583 ? -35.530 -24.132 -17.779 1.00 90.75 583 GLY A CA 1
ATOM 4721 C C . GLY A 1 583 ? -34.469 -25.194 -18.088 1.00 90.75 583 GLY A C 1
ATOM 4722 O O . GLY A 1 583 ? -34.804 -26.364 -18.228 1.00 90.75 583 GLY A O 1
ATOM 4723 N N . LEU A 1 584 ? -33.201 -24.796 -18.250 1.00 90.88 584 LEU A N 1
ATOM 4724 C CA . LEU A 1 584 ? -32.112 -25.721 -18.567 1.00 90.88 584 LEU A CA 1
ATOM 4725 C C . LEU A 1 584 ? -31.559 -26.389 -17.307 1.00 90.88 584 LEU A C 1
ATOM 4727 O O . LEU A 1 584 ? -31.252 -25.709 -16.326 1.00 90.88 584 LEU A O 1
ATOM 4731 N N . ASP A 1 585 ? -31.325 -27.699 -17.392 1.00 87.81 585 ASP A N 1
ATOM 4732 C CA . ASP A 1 585 ? -30.767 -28.483 -16.287 1.00 87.81 585 ASP A CA 1
ATOM 4733 C C . ASP A 1 585 ? -29.265 -28.762 -16.437 1.00 87.81 585 ASP A C 1
ATOM 4735 O O . ASP A 1 585 ? -28.547 -28.774 -15.442 1.00 87.81 585 ASP A O 1
ATOM 4739 N N . GLN A 1 586 ? -28.759 -28.962 -17.659 1.00 92.75 586 GLN A N 1
ATOM 4740 C CA . GLN A 1 586 ? -27.372 -29.382 -17.922 1.00 92.75 586 GLN A CA 1
ATOM 4741 C C . GLN A 1 586 ? -26.591 -28.299 -18.678 1.00 92.75 586 GLN A C 1
ATOM 4743 O O . GLN A 1 586 ? -26.666 -28.202 -19.906 1.00 92.75 586 GLN A O 1
ATOM 4748 N N . VAL A 1 587 ? -25.834 -27.470 -17.947 1.00 95.12 587 VAL A N 1
ATOM 4749 C CA . VAL A 1 587 ? -25.109 -26.324 -18.527 1.00 95.12 587 VAL A CA 1
ATOM 4750 C C . VAL A 1 587 ? -23.677 -26.217 -17.998 1.00 95.12 587 VAL A C 1
ATOM 4752 O O . VAL A 1 587 ? -23.427 -26.293 -16.795 1.00 95.12 587 VAL A O 1
ATOM 4755 N N . ILE A 1 588 ? -22.734 -25.995 -18.914 1.00 94.69 588 ILE A N 1
ATOM 4756 C CA . ILE A 1 588 ? -21.331 -25.675 -18.632 1.00 94.69 588 ILE A CA 1
ATOM 4757 C C . ILE A 1 588 ? -21.098 -24.196 -18.948 1.00 94.69 588 ILE A C 1
ATOM 4759 O O . ILE A 1 588 ? -21.202 -23.791 -20.104 1.00 94.69 588 ILE A O 1
ATOM 4763 N N . PHE A 1 589 ? -20.763 -23.387 -17.948 1.00 95.81 589 PHE A N 1
ATOM 4764 C CA . PHE A 1 589 ? -20.427 -21.972 -18.115 1.00 95.81 589 PHE A CA 1
ATOM 4765 C C . PHE A 1 589 ? -18.914 -21.792 -18.267 1.00 95.81 589 PHE A C 1
ATOM 4767 O O . PHE A 1 589 ? -18.146 -22.208 -17.399 1.00 95.81 589 PHE A O 1
ATOM 4774 N N . GLU A 1 590 ? -18.481 -21.143 -19.345 1.00 94.50 590 GLU A N 1
ATOM 4775 C CA . GLU A 1 590 ? -17.074 -20.919 -19.677 1.00 94.50 590 GLU A CA 1
ATOM 4776 C C . GLU A 1 590 ? -16.710 -19.435 -19.716 1.00 94.50 590 GLU A C 1
ATOM 4778 O O . GLU A 1 590 ? -17.402 -18.636 -20.345 1.00 94.50 590 GLU A O 1
ATOM 4783 N N . SER A 1 591 ? -15.590 -19.084 -19.077 1.00 93.31 591 SER A N 1
ATOM 4784 C CA . SER A 1 591 ? -15.001 -17.739 -19.083 1.00 93.31 591 SER A CA 1
ATOM 4785 C C . SER A 1 591 ? -13.479 -17.818 -19.212 1.00 93.31 591 SER A C 1
ATOM 4787 O O . SER A 1 591 ? -12.852 -18.792 -18.786 1.00 93.31 591 SER A O 1
ATOM 4789 N N . ASP A 1 592 ? -12.883 -16.760 -19.755 1.00 90.12 592 ASP A N 1
ATOM 4790 C CA . ASP A 1 592 ? -11.438 -16.551 -19.840 1.00 90.12 592 ASP A CA 1
ATOM 4791 C C . ASP A 1 592 ? -10.811 -15.937 -18.582 1.00 90.12 592 ASP A C 1
ATOM 4793 O O . ASP A 1 592 ? -9.598 -15.710 -18.525 1.00 90.12 592 ASP A O 1
ATOM 4797 N N . ASN A 1 593 ? -11.598 -15.763 -17.518 1.00 91.38 593 ASN A N 1
ATOM 4798 C CA . ASN A 1 593 ? -11.094 -15.408 -16.202 1.00 91.38 593 ASN A CA 1
ATOM 4799 C C . ASN A 1 593 ? -11.063 -16.621 -15.258 1.00 91.38 593 ASN A C 1
ATOM 4801 O O . ASN A 1 593 ? -12.024 -16.926 -14.549 1.00 91.38 593 ASN A O 1
ATOM 4805 N N . GLU A 1 594 ? -9.896 -17.266 -15.172 1.00 89.94 594 GLU A N 1
ATOM 4806 C CA . GLU A 1 594 ? -9.648 -18.412 -14.281 1.00 89.94 594 GLU A CA 1
ATOM 4807 C C . GLU A 1 594 ? -9.984 -18.100 -12.812 1.00 89.94 594 GLU A C 1
ATOM 4809 O O . GLU A 1 594 ? -10.547 -18.929 -12.094 1.00 89.94 594 GLU A O 1
ATOM 4814 N N . THR A 1 595 ? -9.689 -16.878 -12.351 1.00 89.81 595 THR A N 1
ATOM 4815 C CA . THR A 1 595 ? -9.971 -16.494 -10.961 1.00 89.81 595 THR A CA 1
ATOM 4816 C C . THR A 1 595 ? -11.466 -16.368 -10.690 1.00 89.81 595 THR A C 1
ATOM 4818 O O . THR A 1 595 ? -11.915 -16.778 -9.621 1.00 89.81 595 THR A O 1
ATOM 4821 N N . LEU A 1 596 ? -12.240 -15.861 -11.655 1.00 92.50 596 LEU A N 1
ATOM 4822 C CA . LEU A 1 596 ? -13.696 -15.763 -11.564 1.00 92.50 596 LEU A CA 1
ATOM 4823 C C . LEU A 1 596 ? -14.341 -17.151 -11.491 1.00 92.50 596 LEU A C 1
ATOM 4825 O O . LEU A 1 596 ? -15.188 -17.385 -10.631 1.00 92.50 596 LEU A O 1
ATOM 4829 N N . ILE A 1 597 ? -13.886 -18.082 -12.334 1.00 92.44 597 ILE A N 1
ATOM 4830 C CA . ILE A 1 597 ? -14.349 -19.476 -12.334 1.00 92.44 597 ILE A CA 1
ATOM 4831 C C . ILE A 1 597 ? -14.048 -20.156 -10.992 1.00 92.44 597 ILE A C 1
ATOM 4833 O O . ILE A 1 597 ? -14.949 -20.735 -10.385 1.00 92.44 597 ILE A O 1
ATOM 4837 N N . SER A 1 598 ? -12.829 -20.000 -10.462 1.00 91.31 598 SER A N 1
ATOM 4838 C CA . SER A 1 598 ? -12.473 -20.500 -9.123 1.00 91.31 598 SER A CA 1
ATOM 4839 C C . SER A 1 598 ? -13.388 -19.926 -8.032 1.00 91.31 598 SER A C 1
ATOM 4841 O O . SER A 1 598 ? -13.804 -20.652 -7.126 1.00 91.31 598 SER A O 1
ATOM 4843 N N . TYR A 1 599 ? -13.740 -18.635 -8.107 1.00 92.12 599 TYR A N 1
ATOM 4844 C CA . TYR A 1 599 ? -14.679 -18.018 -7.167 1.00 92.12 599 TYR A CA 1
ATOM 4845 C C . TYR A 1 599 ? -16.098 -18.574 -7.303 1.00 92.12 599 TYR A C 1
ATOM 4847 O O . TYR A 1 599 ? -16.762 -18.758 -6.286 1.00 92.12 599 TYR A O 1
ATOM 4855 N N . ALA A 1 600 ? -16.578 -18.871 -8.508 1.00 90.19 600 ALA A N 1
ATOM 4856 C CA . ALA A 1 600 ? -17.888 -19.491 -8.686 1.00 90.19 600 ALA A CA 1
ATOM 4857 C C . ALA A 1 600 ? -17.932 -20.910 -8.084 1.00 90.19 600 ALA A C 1
ATOM 4859 O O . ALA A 1 600 ? -18.876 -21.235 -7.366 1.00 90.19 600 ALA A O 1
ATOM 4860 N N . GLN A 1 601 ? -16.878 -21.709 -8.289 1.00 88.50 601 GLN A N 1
ATOM 4861 C CA . GLN A 1 601 ? -16.808 -23.115 -7.864 1.00 88.50 601 GLN A CA 1
ATOM 4862 C C . GLN A 1 601 ? -16.568 -23.315 -6.359 1.00 88.50 601 GLN A C 1
ATOM 4864 O O . GLN A 1 601 ? -17.151 -24.207 -5.746 1.00 88.50 601 GLN A O 1
ATOM 4869 N N . HIS A 1 602 ? -15.681 -22.527 -5.740 1.00 84.44 602 HIS A N 1
ATOM 4870 C CA . HIS A 1 602 ? -15.179 -22.823 -4.395 1.00 84.44 602 HIS A CA 1
ATOM 4871 C C . HIS A 1 602 ? -15.729 -21.878 -3.323 1.00 84.44 602 HIS A C 1
ATOM 4873 O O . HIS A 1 602 ? -15.251 -20.753 -3.156 1.00 84.44 602 HIS A O 1
ATOM 4879 N N . ALA A 1 603 ? -16.670 -22.370 -2.509 1.00 76.75 603 ALA A N 1
ATOM 4880 C CA . ALA A 1 603 ? -17.349 -21.588 -1.471 1.00 76.75 603 ALA A CA 1
ATOM 4881 C C . ALA A 1 603 ? -16.409 -20.930 -0.435 1.00 76.75 603 ALA A C 1
ATOM 4883 O O . ALA A 1 603 ? -16.649 -19.792 -0.033 1.00 76.75 603 ALA A O 1
ATOM 4884 N N . ASN A 1 604 ? -15.312 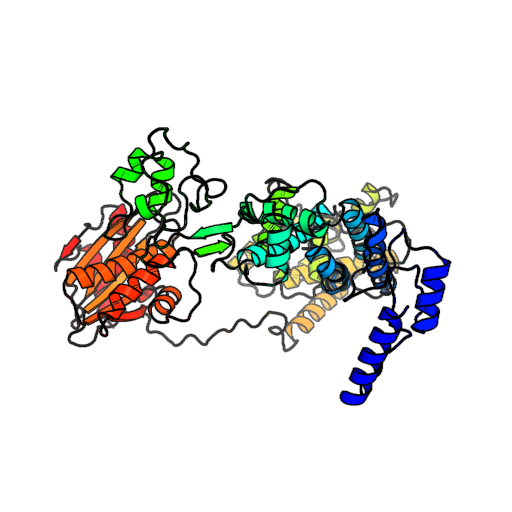-21.602 -0.062 1.00 75.56 604 ASN A N 1
ATOM 4885 C CA . ASN A 1 604 ? -14.452 -21.234 1.075 1.00 75.56 604 ASN A CA 1
ATOM 4886 C C . ASN A 1 604 ? -13.323 -20.231 0.759 1.00 75.56 604 ASN A C 1
ATOM 4888 O O . ASN A 1 604 ? -12.478 -19.959 1.615 1.00 75.56 604 ASN A O 1
ATOM 4892 N N . GLN A 1 605 ? -13.261 -19.684 -0.456 1.00 83.31 605 GLN A N 1
ATOM 4893 C CA . GLN A 1 605 ? -12.218 -18.724 -0.833 1.00 83.31 605 GLN A CA 1
ATOM 4894 C C . GLN A 1 605 ? -12.618 -17.272 -0.496 1.00 83.31 605 GLN A C 1
ATOM 4896 O O . GLN A 1 605 ? -13.791 -16.915 -0.605 1.00 83.31 605 GLN A O 1
ATOM 4901 N N . PRO A 1 606 ? -11.664 -16.396 -0.114 1.00 85.62 606 PRO A N 1
ATOM 4902 C CA . PRO A 1 606 ? -11.951 -14.984 0.118 1.00 85.62 606 PRO A CA 1
ATOM 4903 C C . PRO A 1 606 ? -12.321 -14.291 -1.197 1.00 85.62 606 PRO A C 1
ATOM 4905 O O . PRO A 1 606 ? -11.524 -14.261 -2.137 1.00 85.62 606 PRO A O 1
ATOM 4908 N N . LEU A 1 607 ? -13.508 -13.690 -1.236 1.00 91.06 607 LEU A N 1
ATOM 4909 C CA . LEU A 1 607 ? -14.020 -13.016 -2.424 1.00 91.06 607 LEU A CA 1
ATOM 4910 C C . LEU A 1 607 ? -13.614 -11.536 -2.458 1.00 91.06 607 LEU A C 1
ATOM 4912 O O . LEU A 1 607 ? -13.566 -10.881 -1.408 1.00 91.06 607 LEU A O 1
ATOM 4916 N N . PRO A 1 608 ? -13.318 -10.979 -3.644 1.00 93.31 608 PRO A N 1
ATOM 4917 C CA . PRO A 1 608 ? -13.201 -9.540 -3.810 1.00 93.31 608 PRO A CA 1
ATOM 4918 C C . PRO A 1 608 ? -14.533 -8.872 -3.464 1.00 93.31 608 PRO A C 1
ATOM 4920 O O . PRO A 1 608 ? -15.583 -9.354 -3.887 1.00 93.31 608 PRO A O 1
ATOM 4923 N N . TRP A 1 609 ? -14.506 -7.762 -2.725 1.00 92.06 609 TRP A N 1
ATOM 4924 C CA . TRP A 1 609 ? -15.749 -7.122 -2.275 1.00 92.06 609 TRP A CA 1
ATOM 4925 C C . TRP A 1 609 ? -16.618 -6.629 -3.443 1.00 9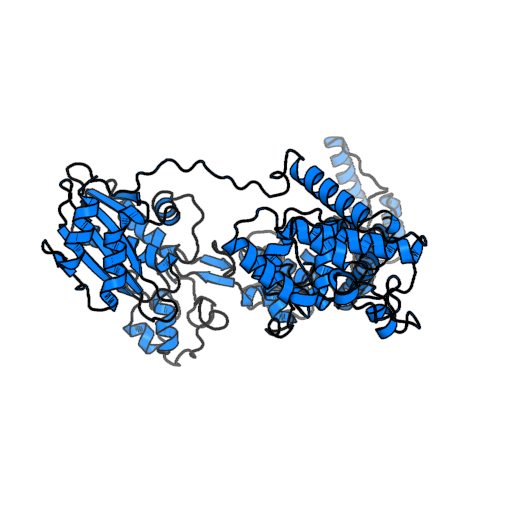2.06 609 TRP A C 1
ATOM 4927 O O . TRP A 1 609 ? -17.838 -6.643 -3.322 1.00 92.06 609 TRP A O 1
ATOM 4937 N N . GLU A 1 610 ? -16.001 -6.256 -4.574 1.00 92.25 610 GLU A N 1
ATOM 4938 C CA . GLU A 1 610 ? -16.678 -5.767 -5.792 1.00 92.25 610 GLU A CA 1
ATOM 4939 C C . GLU A 1 610 ? -17.644 -6.790 -6.393 1.00 92.25 610 GLU A C 1
ATOM 4941 O O . GLU A 1 610 ? -18.679 -6.418 -6.931 1.00 92.25 610 GLU A O 1
ATOM 4946 N N . ILE A 1 611 ? -17.310 -8.079 -6.293 1.00 93.31 611 ILE A N 1
ATOM 4947 C CA . ILE A 1 611 ? -18.086 -9.173 -6.895 1.00 93.31 611 ILE A CA 1
ATOM 4948 C C . ILE A 1 611 ? -18.740 -10.070 -5.845 1.00 93.31 611 ILE A C 1
ATOM 4950 O O . ILE A 1 611 ? -19.318 -11.094 -6.192 1.00 93.31 611 ILE A O 1
ATOM 4954 N N . HIS A 1 612 ? -18.643 -9.714 -4.562 1.00 92.12 612 HIS A N 1
ATOM 4955 C CA . HIS A 1 612 ? -19.117 -10.549 -3.461 1.00 92.12 612 HIS A CA 1
ATOM 4956 C C . HIS A 1 612 ? -20.602 -10.910 -3.615 1.00 92.12 612 HIS A C 1
ATOM 4958 O O . HIS A 1 612 ? -20.946 -12.091 -3.632 1.00 92.12 612 HIS A O 1
ATOM 4964 N N . SER A 1 613 ? -21.458 -9.903 -3.805 1.00 91.88 613 SER A N 1
ATOM 4965 C CA . SER A 1 613 ? -22.905 -10.074 -3.989 1.00 91.88 613 SER A CA 1
ATOM 4966 C C . SER A 1 613 ? -23.233 -10.841 -5.281 1.00 91.88 613 SER A C 1
ATOM 4968 O O . SER A 1 613 ? -24.079 -11.730 -5.280 1.00 91.88 613 SER A O 1
ATOM 4970 N N . ILE A 1 614 ? -22.485 -10.593 -6.363 1.00 93.44 614 ILE A N 1
ATOM 4971 C CA . ILE A 1 614 ? -22.659 -11.275 -7.658 1.00 93.44 614 ILE A CA 1
ATOM 4972 C C . ILE A 1 614 ? -22.375 -12.778 -7.528 1.00 93.44 614 ILE A C 1
ATOM 4974 O O . ILE A 1 614 ? -23.198 -13.605 -7.918 1.00 93.44 614 ILE A O 1
ATOM 4978 N N . ILE A 1 615 ? -21.231 -13.144 -6.940 1.00 93.75 615 ILE A N 1
ATOM 4979 C CA . ILE A 1 615 ? -20.852 -14.547 -6.724 1.00 93.75 615 ILE A CA 1
ATOM 4980 C C . ILE A 1 615 ? -21.824 -15.235 -5.763 1.00 93.75 615 ILE A C 1
ATOM 4982 O O . ILE A 1 615 ? -22.159 -16.401 -5.969 1.00 93.75 615 ILE A O 1
ATOM 4986 N N . HIS A 1 616 ? -22.304 -14.531 -4.734 1.00 91.69 616 HIS A N 1
ATOM 4987 C CA . HIS A 1 616 ? -23.331 -15.063 -3.843 1.00 91.69 616 HIS A CA 1
ATOM 4988 C C . HIS A 1 616 ? -24.611 -15.423 -4.612 1.00 91.69 616 HIS A C 1
ATOM 4990 O O . HIS A 1 616 ? -25.125 -16.529 -4.454 1.00 91.69 616 HIS A O 1
ATOM 4996 N N . ASN A 1 617 ? -25.080 -14.541 -5.500 1.00 91.62 617 ASN A N 1
ATOM 4997 C CA . ASN A 1 617 ? -26.251 -14.805 -6.338 1.00 91.62 617 ASN A CA 1
ATOM 4998 C C . ASN A 1 617 ? -26.015 -15.990 -7.287 1.00 91.62 617 ASN A C 1
ATOM 5000 O O . ASN A 1 617 ? -26.858 -16.882 -7.352 1.00 91.62 617 ASN A O 1
ATOM 5004 N N . ILE A 1 618 ? -24.853 -16.063 -7.953 1.00 93.00 618 ILE A N 1
ATOM 5005 C CA . ILE A 1 618 ? -24.487 -17.204 -8.815 1.00 93.00 618 ILE A CA 1
ATOM 5006 C C . ILE A 1 618 ? -24.567 -18.520 -8.035 1.00 93.00 618 ILE A C 1
ATOM 5008 O O . ILE A 1 618 ? -25.216 -19.466 -8.478 1.00 93.00 618 ILE A O 1
ATOM 5012 N N . ARG A 1 619 ? -23.944 -18.576 -6.852 1.00 91.69 619 ARG A N 1
ATOM 5013 C CA . ARG A 1 619 ? -23.949 -19.774 -6.004 1.00 91.69 619 ARG A CA 1
ATOM 5014 C C . ARG A 1 619 ? -25.359 -20.132 -5.541 1.00 91.69 619 ARG A C 1
ATOM 5016 O O . ARG A 1 619 ? -25.703 -21.305 -5.571 1.00 91.69 619 ARG A O 1
ATOM 5023 N N . SER A 1 620 ? -26.180 -19.142 -5.188 1.00 89.94 620 SER A N 1
ATOM 5024 C CA . SER A 1 620 ? -27.585 -19.348 -4.811 1.00 89.94 620 SER A CA 1
ATOM 5025 C C . SER A 1 620 ? -28.384 -20.034 -5.928 1.00 89.94 620 SER A C 1
ATOM 5027 O O . SER A 1 620 ? -29.050 -21.040 -5.681 1.00 89.94 620 SER A O 1
ATOM 5029 N N . PHE A 1 621 ? -28.244 -19.574 -7.180 1.00 89.19 621 PHE A N 1
ATOM 5030 C CA . PHE A 1 621 ? -28.882 -20.224 -8.333 1.00 89.19 621 PHE A CA 1
ATOM 5031 C C . PHE A 1 621 ? -28.374 -21.655 -8.562 1.00 89.19 621 PHE A C 1
ATOM 5033 O O . PHE A 1 621 ? -29.166 -22.538 -8.898 1.00 89.19 621 PHE A O 1
ATOM 5040 N N . CYS A 1 622 ? -27.079 -21.901 -8.340 1.00 89.38 622 CYS A N 1
ATOM 5041 C CA . CYS A 1 622 ? -26.464 -23.218 -8.526 1.00 89.38 622 CYS A CA 1
ATOM 5042 C C . CYS A 1 622 ? -26.811 -24.219 -7.414 1.00 89.38 622 CYS A C 1
ATOM 5044 O O . CYS A 1 622 ? -26.860 -25.414 -7.681 1.00 89.38 622 CYS A O 1
ATOM 5046 N N . SER A 1 623 ? -27.108 -23.771 -6.188 1.00 87.44 623 SER A N 1
ATOM 5047 C CA . SER A 1 623 ? -27.459 -24.663 -5.067 1.00 87.44 623 SER A CA 1
ATOM 5048 C C . SER A 1 623 ? -28.668 -25.561 -5.355 1.00 87.44 623 SER A C 1
ATOM 5050 O O . SER A 1 623 ? -28.766 -26.653 -4.807 1.00 87.44 623 SER A O 1
ATOM 5052 N N . SER A 1 624 ? -29.580 -25.115 -6.224 1.00 85.00 624 SER A N 1
ATOM 5053 C CA . SER A 1 624 ? -30.757 -25.884 -6.657 1.00 85.00 624 SER A CA 1
ATOM 5054 C C . SER A 1 624 ? -30.521 -26.724 -7.923 1.00 85.00 624 SER A C 1
ATOM 5056 O O . SER A 1 624 ? -31.431 -27.420 -8.362 1.00 85.00 624 SER A O 1
ATOM 5058 N N . ARG A 1 625 ? -29.324 -26.657 -8.530 1.00 87.94 625 ARG A N 1
ATOM 5059 C CA . ARG A 1 625 ? -29.006 -27.232 -9.850 1.00 87.94 625 ARG A CA 1
ATOM 5060 C C . ARG A 1 625 ? -27.613 -27.877 -9.852 1.00 87.94 625 ARG A C 1
ATOM 5062 O O . ARG A 1 625 ? -26.635 -27.225 -10.217 1.00 87.94 625 ARG A O 1
ATOM 5069 N N . PRO A 1 626 ? -27.499 -29.167 -9.491 1.00 84.81 626 PRO A N 1
ATOM 5070 C CA . PRO A 1 626 ? -26.202 -29.835 -9.348 1.00 84.81 626 PRO A CA 1
ATOM 5071 C C . PRO A 1 626 ? -25.453 -30.021 -10.677 1.00 84.81 626 PRO A C 1
ATOM 5073 O O . PRO A 1 626 ? -24.237 -30.184 -10.680 1.00 84.81 626 PRO A O 1
ATOM 5076 N N . ASN A 1 627 ? -26.166 -29.976 -11.804 1.00 90.62 627 ASN A N 1
ATOM 5077 C CA . ASN A 1 627 ? -25.616 -30.181 -13.145 1.00 90.62 627 ASN A CA 1
ATOM 5078 C C . ASN A 1 627 ? -25.082 -28.888 -13.792 1.00 90.62 627 ASN A C 1
ATOM 5080 O O . ASN A 1 627 ? -24.651 -28.905 -14.946 1.00 90.62 627 ASN A O 1
ATOM 5084 N N . PHE A 1 628 ? -25.100 -27.763 -13.069 1.00 93.75 628 PHE A N 1
ATOM 5085 C CA . PHE A 1 628 ? -24.428 -26.539 -13.496 1.00 93.75 628 PHE A CA 1
ATOM 5086 C C . PHE A 1 628 ? -22.948 -26.619 -13.130 1.00 93.75 628 PHE A C 1
ATOM 5088 O O . PHE A 1 628 ? -22.587 -26.801 -11.969 1.00 93.75 628 PHE A O 1
ATOM 5095 N N . SER A 1 629 ? -22.080 -26.460 -14.126 1.00 92.94 629 SER A N 1
ATOM 5096 C CA . SER A 1 629 ? -20.630 -26.501 -13.934 1.00 92.94 629 SER A CA 1
ATOM 5097 C C . SER A 1 629 ? -19.953 -25.279 -14.541 1.00 92.94 629 SER A C 1
ATOM 5099 O O . SER A 1 629 ? -20.465 -24.658 -15.468 1.00 92.94 629 SER A O 1
ATOM 5101 N N . PHE A 1 630 ? -18.794 -24.918 -14.000 1.00 94.12 630 PHE A N 1
ATOM 5102 C CA . PHE A 1 630 ? -17.999 -23.778 -14.450 1.00 94.12 630 PHE A CA 1
ATOM 5103 C C . PHE A 1 630 ? -16.659 -24.284 -14.976 1.00 94.12 630 PHE A C 1
ATOM 5105 O O . PHE A 1 630 ? -16.084 -25.191 -14.377 1.00 94.12 630 PHE A O 1
ATOM 5112 N N . SER A 1 631 ? -16.148 -23.708 -16.059 1.00 93.00 631 SER A N 1
ATOM 5113 C CA . SER A 1 631 ? -14.874 -24.099 -16.664 1.00 93.00 631 SER A CA 1
ATOM 5114 C C . SER A 1 631 ? -14.100 -22.879 -17.167 1.00 93.00 631 SER A C 1
ATOM 5116 O O . SER A 1 631 ? -14.684 -21.878 -17.578 1.00 93.00 631 SER A O 1
ATOM 5118 N N . PHE A 1 632 ? -12.771 -22.947 -17.106 1.00 92.50 632 PHE A N 1
ATOM 5119 C CA . PHE A 1 632 ? -11.889 -21.921 -17.659 1.00 92.50 632 PHE A CA 1
ATOM 5120 C C . PHE A 1 632 ? -11.508 -22.276 -19.098 1.00 92.50 632 PHE A C 1
ATOM 5122 O O . PHE A 1 632 ? -11.172 -23.426 -19.383 1.00 92.50 632 PHE A O 1
ATOM 5129 N N . ILE A 1 633 ? -11.489 -21.272 -19.973 1.00 89.75 633 ILE A N 1
ATOM 5130 C CA . ILE A 1 633 ? -11.006 -21.392 -21.349 1.00 89.75 633 ILE A CA 1
ATOM 5131 C C . ILE A 1 633 ? -10.041 -20.240 -21.670 1.00 89.75 633 ILE A C 1
ATOM 5133 O O . ILE A 1 633 ? -10.322 -19.105 -21.303 1.00 89.75 633 ILE A O 1
ATOM 5137 N N . PRO A 1 634 ? -8.896 -20.463 -22.341 1.00 87.00 634 PRO A N 1
ATOM 5138 C CA . PRO A 1 634 ? -8.028 -19.366 -22.761 1.00 87.00 634 PRO A CA 1
ATOM 5139 C C . PRO A 1 634 ? -8.764 -18.374 -23.668 1.00 87.00 634 PRO A C 1
ATOM 5141 O O . PRO A 1 634 ? -9.701 -18.739 -24.379 1.00 87.00 634 PRO A O 1
ATOM 5144 N N . ARG A 1 635 ? -8.309 -17.118 -23.697 1.00 84.50 635 ARG A N 1
ATOM 5145 C CA . ARG A 1 635 ? -8.927 -16.054 -24.505 1.00 84.50 635 ARG A CA 1
ATOM 5146 C C . ARG A 1 635 ? -8.985 -16.406 -25.995 1.00 84.50 635 ARG A C 1
ATOM 5148 O O . ARG A 1 635 ? -9.921 -16.015 -26.687 1.00 84.50 635 ARG A O 1
ATOM 5155 N N . GLU A 1 636 ? -8.017 -17.179 -26.480 1.00 84.06 636 GLU A N 1
ATOM 5156 C CA . GLU A 1 636 ? -7.974 -17.710 -27.844 1.00 84.06 636 GLU A CA 1
ATOM 5157 C C . GLU A 1 636 ? -9.159 -18.638 -28.160 1.00 84.06 636 GLU A C 1
ATOM 5159 O O . GLU A 1 636 ? -9.616 -18.652 -29.300 1.00 84.06 636 GLU A O 1
ATOM 5164 N N . GLY A 1 637 ? -9.694 -19.341 -27.158 1.00 82.69 637 GLY A N 1
ATOM 5165 C CA . GLY A 1 637 ? -10.881 -20.191 -27.272 1.00 82.69 637 GLY A CA 1
ATOM 5166 C C . GLY A 1 637 ? -12.200 -19.486 -26.928 1.00 82.69 637 GLY A C 1
ATOM 5167 O O . GLY A 1 637 ? -13.264 -20.049 -27.163 1.00 82.69 637 GLY A O 1
ATOM 5168 N N . ASN A 1 638 ? -12.166 -18.253 -26.402 1.00 88.56 638 ASN A N 1
ATOM 5169 C CA . ASN A 1 638 ? -13.363 -17.468 -26.051 1.00 88.56 638 ASN A CA 1
ATOM 5170 C C . ASN A 1 638 ? -13.679 -16.336 -27.054 1.00 88.56 638 ASN A C 1
ATOM 5172 O O . ASN A 1 638 ? -14.443 -15.416 -26.757 1.00 88.56 638 ASN A O 1
ATOM 5176 N N . ARG A 1 639 ? -13.092 -16.378 -28.260 1.00 87.12 639 ARG A N 1
ATOM 5177 C CA . ARG A 1 639 ? -13.128 -15.268 -29.237 1.00 87.12 639 ARG A CA 1
ATOM 5178 C C . ARG A 1 639 ? -14.533 -14.873 -29.676 1.00 87.12 639 ARG A C 1
ATOM 5180 O O . ARG A 1 639 ? -14.766 -13.706 -29.974 1.00 87.12 639 ARG A O 1
ATOM 5187 N N . VAL A 1 640 ? -15.464 -15.825 -29.724 1.00 87.25 640 VAL A N 1
ATOM 5188 C CA . VAL A 1 640 ? -16.846 -15.546 -30.130 1.00 87.25 640 VAL A CA 1
ATOM 5189 C C . VAL A 1 640 ? -17.582 -14.720 -29.079 1.00 87.25 640 VAL A C 1
ATOM 5191 O O . VAL A 1 640 ? -18.229 -13.740 -29.443 1.00 87.25 640 VAL A O 1
ATOM 5194 N N . ALA A 1 641 ? -17.455 -15.051 -27.791 1.00 88.69 641 ALA A N 1
ATOM 5195 C CA . ALA A 1 641 ? -18.068 -14.255 -26.728 1.00 88.69 641 ALA A CA 1
ATOM 5196 C C . ALA A 1 641 ? -17.457 -12.840 -26.667 1.00 88.69 641 ALA A C 1
ATOM 5198 O O . ALA A 1 641 ? -18.206 -11.862 -26.613 1.00 88.69 641 ALA A O 1
ATOM 5199 N N . ASP A 1 642 ? -16.130 -12.725 -26.803 1.00 88.06 642 ASP A N 1
ATOM 5200 C CA . ASP A 1 642 ? -15.409 -11.440 -26.846 1.00 88.06 642 ASP A CA 1
ATOM 5201 C C . ASP A 1 642 ? -15.823 -10.564 -28.028 1.00 88.06 642 ASP A C 1
ATOM 5203 O O . ASP A 1 642 ? -16.091 -9.365 -27.885 1.00 88.06 642 ASP A O 1
ATOM 5207 N N . TRP A 1 643 ? -15.945 -11.160 -29.215 1.00 88.19 643 TRP A N 1
ATOM 5208 C CA . TRP A 1 643 ? -16.412 -10.434 -30.388 1.00 88.19 643 TRP A CA 1
ATOM 5209 C C . TRP A 1 643 ? -17.841 -9.919 -30.195 1.00 88.19 643 TRP A C 1
ATOM 5211 O O . TRP A 1 643 ? -18.095 -8.745 -30.469 1.00 88.19 643 TRP A O 1
ATOM 5221 N N . ILE A 1 644 ? -18.758 -10.748 -29.681 1.00 87.44 644 ILE A N 1
ATOM 5222 C CA . ILE A 1 644 ? -20.154 -10.354 -29.429 1.00 87.44 644 ILE A CA 1
ATOM 5223 C C . ILE A 1 644 ? -20.203 -9.183 -28.433 1.00 87.44 644 ILE A C 1
ATOM 5225 O O . ILE A 1 644 ? -20.892 -8.184 -28.677 1.00 87.44 644 ILE A O 1
ATOM 5229 N N . ALA A 1 645 ? -19.427 -9.264 -27.347 1.00 87.50 645 ALA A N 1
ATOM 5230 C CA . ALA A 1 645 ? -19.363 -8.221 -26.328 1.00 87.50 645 ALA A CA 1
ATOM 5231 C C . ALA A 1 645 ? -18.886 -6.877 -26.903 1.00 87.50 645 ALA A C 1
ATOM 5233 O O . ALA A 1 645 ? -19.471 -5.836 -26.615 1.00 87.50 645 ALA A O 1
ATOM 5234 N N . ARG A 1 646 ? -17.857 -6.876 -27.759 1.00 87.44 646 ARG A N 1
ATOM 5235 C CA . ARG A 1 646 ? -17.313 -5.637 -28.353 1.00 87.44 646 ARG A CA 1
ATOM 5236 C C . ARG A 1 646 ? -18.144 -5.072 -29.498 1.00 87.44 646 ARG A C 1
ATOM 5238 O O . ARG A 1 646 ? -18.085 -3.870 -29.755 1.00 87.44 646 ARG A O 1
ATOM 5245 N N . SER A 1 647 ? -18.847 -5.931 -30.225 1.00 84.94 647 SER A N 1
ATOM 5246 C CA . SER A 1 647 ? -19.517 -5.566 -31.479 1.00 84.94 647 SER A CA 1
ATOM 5247 C C . SER A 1 647 ? -20.913 -4.987 -31.254 1.00 84.94 647 SER A C 1
ATOM 5249 O O . SER A 1 647 ? -21.395 -4.218 -32.083 1.00 84.94 647 SER A O 1
ATOM 5251 N N . THR A 1 648 ? -21.542 -5.283 -30.111 1.00 83.88 648 THR A N 1
ATOM 5252 C CA . THR A 1 648 ? -22.890 -4.786 -29.777 1.00 83.88 648 THR A CA 1
ATOM 5253 C C . THR A 1 648 ? -22.933 -3.256 -29.697 1.00 83.88 648 THR A C 1
ATOM 5255 O O . THR A 1 648 ? -23.743 -2.635 -30.378 1.00 83.88 648 THR A O 1
ATOM 5258 N N . LEU A 1 649 ? -22.010 -2.617 -28.963 1.00 80.31 649 LEU A N 1
ATOM 5259 C CA . LEU A 1 649 ? -21.957 -1.143 -28.870 1.00 80.31 649 LEU A CA 1
ATOM 5260 C C . LEU A 1 649 ? -21.589 -0.456 -30.192 1.00 80.31 649 LEU A C 1
ATOM 5262 O O . LEU A 1 649 ? -21.804 0.741 -30.341 1.00 80.31 649 LEU A O 1
ATOM 5266 N N . LYS A 1 650 ? -21.046 -1.204 -31.157 1.00 82.38 650 LYS A N 1
ATOM 5267 C CA . LYS A 1 650 ? -20.732 -0.709 -32.503 1.00 82.38 650 LYS A CA 1
ATOM 5268 C C . LYS A 1 650 ? -21.899 -0.870 -33.482 1.00 82.38 650 LYS A C 1
ATOM 5270 O O . LYS A 1 650 ? -21.730 -0.568 -34.658 1.00 82.38 650 LYS A O 1
ATOM 5275 N N . GLY A 1 651 ? -23.042 -1.402 -33.035 1.00 79.19 651 GLY A N 1
ATOM 5276 C CA . GLY A 1 651 ? -24.185 -1.723 -33.895 1.00 79.19 651 GLY A CA 1
ATOM 5277 C C . GLY A 1 651 ? -23.936 -2.898 -34.849 1.00 79.19 651 GLY A C 1
ATOM 5278 O O . GLY A 1 651 ? -24.700 -3.096 -35.785 1.00 79.19 651 GLY A O 1
ATOM 5279 N N . GLN A 1 652 ? -22.869 -3.675 -34.633 1.00 80.44 652 GLN A N 1
ATOM 5280 C CA . GLN A 1 652 ? -22.436 -4.759 -35.526 1.00 80.44 652 GLN A CA 1
ATOM 5281 C C . GLN A 1 652 ? -23.012 -6.132 -35.140 1.00 80.44 652 GLN A C 1
ATOM 5283 O O . GLN A 1 652 ? -22.877 -7.090 -35.898 1.00 80.44 652 GLN A O 1
ATOM 5288 N N . CYS A 1 653 ? -23.634 -6.253 -33.964 1.00 81.06 653 CYS A N 1
ATOM 5289 C CA . CYS A 1 653 ? -24.282 -7.477 -33.494 1.00 81.06 653 CYS A CA 1
ATOM 5290 C C . CYS A 1 653 ? -25.644 -7.133 -32.865 1.00 81.06 653 CYS A C 1
ATOM 5292 O O . CYS A 1 653 ? -25.686 -6.241 -32.013 1.00 81.06 653 CYS A O 1
ATOM 5294 N N . PRO A 1 654 ? -26.743 -7.824 -33.232 1.00 82.38 654 PRO A N 1
ATOM 5295 C CA . PRO A 1 654 ? -28.034 -7.628 -32.582 1.00 82.38 654 PRO A CA 1
ATOM 5296 C C . PRO A 1 654 ? -28.004 -8.125 -31.129 1.00 82.38 654 PRO A C 1
ATOM 5298 O O . PRO A 1 654 ? -27.227 -9.019 -30.782 1.00 82.38 654 PRO A O 1
ATOM 5301 N N . PHE A 1 655 ? -28.883 -7.567 -30.287 1.00 85.19 655 PHE A N 1
ATOM 5302 C CA . PHE A 1 655 ? -28.961 -7.898 -28.855 1.00 85.19 655 PHE A CA 1
ATOM 5303 C C . PHE A 1 655 ? -29.351 -9.351 -28.573 1.00 85.19 655 PHE A C 1
ATOM 5305 O O . PHE A 1 655 ? -29.020 -9.908 -27.525 1.00 85.19 655 PHE A O 1
ATOM 5312 N N . TYR A 1 656 ? -30.070 -9.973 -29.500 1.00 88.44 656 TYR A N 1
ATOM 5313 C CA . TYR A 1 656 ? -30.467 -11.366 -29.415 1.00 88.44 656 TYR A CA 1
ATOM 5314 C C . TYR A 1 656 ? -30.593 -11.960 -30.811 1.00 88.44 656 TYR A C 1
ATOM 5316 O O . TYR A 1 656 ? -31.070 -11.301 -31.734 1.00 88.44 656 TYR A O 1
ATOM 5324 N N . TRP A 1 657 ? -30.186 -13.215 -30.940 1.00 86.06 657 TRP A N 1
ATOM 5325 C CA . TRP A 1 657 ? -30.396 -14.020 -32.133 1.00 86.06 657 TRP A CA 1
ATOM 5326 C C . TRP A 1 657 ? -30.420 -15.504 -31.760 1.00 86.06 657 TRP A C 1
ATOM 5328 O O . TRP A 1 657 ? -29.763 -15.943 -30.809 1.00 86.06 657 TRP A O 1
ATOM 5338 N N . ALA A 1 658 ? -31.191 -16.275 -32.521 1.00 85.00 658 ALA A N 1
ATOM 5339 C CA . ALA A 1 658 ? -31.346 -17.714 -32.365 1.00 85.00 658 ALA A CA 1
ATOM 5340 C C . ALA A 1 658 ? -31.109 -18.394 -33.713 1.00 85.00 658 ALA A C 1
ATOM 5342 O O . ALA A 1 658 ? -31.638 -17.944 -34.725 1.00 85.00 658 ALA A O 1
ATOM 5343 N N . HIS A 1 659 ? -30.318 -19.465 -33.711 1.00 79.62 659 HIS A N 1
ATOM 5344 C CA . HIS A 1 659 ? -29.983 -20.343 -34.840 1.00 79.62 659 HIS A CA 1
ATOM 5345 C C . HIS A 1 659 ? -29.267 -19.705 -36.046 1.00 79.62 659 HIS A C 1
ATOM 5347 O O . HIS A 1 659 ? -28.514 -20.407 -36.717 1.00 79.62 659 HIS A O 1
ATOM 5353 N N . CYS A 1 660 ? -29.421 -18.402 -36.281 1.00 79.25 660 CYS A N 1
ATOM 5354 C CA . CYS A 1 660 ? -28.780 -17.642 -37.351 1.00 79.25 660 CYS A CA 1
ATOM 5355 C C . CYS A 1 660 ? -27.822 -16.598 -36.745 1.00 79.25 660 CYS A C 1
ATOM 5357 O O . CYS A 1 660 ? -28.267 -15.501 -36.395 1.00 79.25 660 CYS A O 1
ATOM 5359 N N . PRO A 1 661 ? -26.528 -16.926 -36.546 1.00 80.19 661 PRO A N 1
ATOM 5360 C CA . PRO A 1 661 ? -25.542 -15.941 -36.111 1.00 80.19 661 PRO A CA 1
ATOM 5361 C C . PRO A 1 661 ? -25.289 -14.893 -37.212 1.00 80.19 661 PRO A C 1
ATOM 5363 O O . PRO A 1 661 ? -25.381 -15.231 -38.390 1.00 80.19 661 PRO A O 1
ATOM 5366 N N . PRO A 1 662 ? -24.911 -13.651 -36.858 1.00 78.88 662 PRO A N 1
ATOM 5367 C CA . PRO A 1 662 ? -24.376 -12.673 -37.808 1.00 78.88 662 PRO A CA 1
ATOM 5368 C C . PRO A 1 662 ? -23.294 -13.257 -38.731 1.00 78.88 662 PRO A C 1
ATOM 5370 O O . PRO A 1 662 ? -22.393 -13.937 -38.243 1.00 78.88 662 PRO A O 1
ATOM 5373 N N . ASP A 1 663 ? -23.315 -12.937 -40.029 1.00 74.44 663 ASP A N 1
ATOM 5374 C CA . ASP A 1 663 ? -22.415 -13.542 -41.035 1.00 74.44 663 ASP A CA 1
ATOM 5375 C C . ASP A 1 663 ? -20.923 -13.417 -40.682 1.00 74.44 663 ASP A C 1
ATOM 5377 O O . ASP A 1 663 ? -20.130 -14.328 -40.911 1.00 74.44 663 ASP A O 1
ATOM 5381 N N . ILE A 1 664 ? -20.538 -12.315 -40.034 1.00 73.00 664 ILE A N 1
ATOM 5382 C CA . ILE A 1 664 ? -19.161 -12.052 -39.583 1.00 73.00 664 ILE A CA 1
ATOM 5383 C C . ILE A 1 664 ? -18.692 -13.072 -38.525 1.00 73.00 664 ILE A C 1
ATOM 5385 O O . ILE A 1 664 ? -17.498 -13.362 -38.427 1.00 73.00 664 ILE A O 1
ATOM 5389 N N . LEU A 1 665 ? -19.609 -13.668 -37.752 1.00 74.69 665 LEU A N 1
ATOM 5390 C CA . LEU A 1 665 ? -19.274 -14.723 -36.793 1.00 74.69 665 LEU A CA 1
ATOM 5391 C C . LEU A 1 665 ? -18.933 -16.049 -37.473 1.00 74.69 665 LEU A C 1
ATOM 5393 O O . LEU A 1 665 ? -18.178 -16.820 -36.886 1.00 74.69 665 LEU A O 1
ATOM 5397 N N . LEU A 1 666 ? -19.425 -16.320 -38.689 1.00 70.88 666 LEU A N 1
ATOM 5398 C CA . LEU A 1 666 ? -19.173 -17.587 -39.391 1.00 70.88 666 LEU A CA 1
ATOM 5399 C C . LEU A 1 666 ? -17.671 -17.848 -39.559 1.00 70.88 666 LEU A C 1
ATOM 5401 O O . LEU A 1 666 ? -17.214 -18.970 -39.360 1.00 70.88 666 LEU A O 1
ATOM 5405 N N . GLN A 1 667 ? -16.879 -16.802 -39.804 1.00 68.88 667 GLN A N 1
ATOM 5406 C CA . GLN A 1 667 ? -15.424 -16.910 -39.941 1.00 68.88 667 GLN A CA 1
ATOM 5407 C C . GLN A 1 667 ? -14.718 -17.296 -38.627 1.00 68.88 667 GLN A C 1
ATOM 5409 O O . GLN A 1 667 ? -13.782 -18.092 -38.642 1.00 68.88 667 GLN A O 1
ATOM 5414 N N . LEU A 1 668 ? -15.185 -16.773 -37.487 1.00 73.00 668 LEU A N 1
ATOM 5415 C CA . LEU A 1 668 ? -14.668 -17.126 -36.155 1.00 73.00 668 LEU A CA 1
ATOM 5416 C C . LEU A 1 668 ? -15.108 -18.533 -35.723 1.00 73.00 668 LEU A C 1
ATOM 5418 O O . LEU A 1 668 ? -14.397 -19.221 -34.996 1.00 73.00 668 LEU A O 1
ATOM 5422 N N . LEU A 1 669 ? -16.269 -18.982 -36.191 1.00 71.12 669 LEU A N 1
ATOM 5423 C CA . LEU A 1 669 ? -16.793 -20.312 -35.894 1.00 71.12 669 LEU A CA 1
ATOM 5424 C C . LEU A 1 669 ? -16.089 -21.405 -36.687 1.00 71.12 669 LEU A C 1
ATOM 5426 O O . LEU A 1 669 ? -15.853 -22.484 -36.153 1.00 71.12 669 LEU A O 1
ATOM 5430 N N . LEU A 1 670 ? -15.693 -21.111 -37.927 1.00 65.94 670 LEU A N 1
ATOM 5431 C CA . LEU A 1 670 ? -14.858 -22.007 -38.722 1.00 65.94 670 LEU A CA 1
ATOM 5432 C C . LEU A 1 670 ? -13.510 -22.270 -38.039 1.00 65.94 670 LEU A C 1
ATOM 5434 O O . LEU A 1 670 ? -13.028 -23.395 -38.087 1.00 65.94 670 LEU A O 1
ATOM 5438 N N . THR A 1 671 ? -12.931 -21.285 -37.341 1.00 64.38 671 THR A N 1
ATOM 5439 C CA . THR A 1 671 ? -11.699 -21.505 -36.566 1.00 64.38 671 THR A CA 1
ATOM 5440 C C . THR A 1 671 ? -11.898 -22.349 -35.303 1.00 64.38 671 THR A C 1
ATOM 5442 O O . THR A 1 671 ? -10.970 -23.054 -34.920 1.00 64.38 671 THR A O 1
ATOM 5445 N N . ASP A 1 672 ? -13.091 -22.331 -34.696 1.00 66.31 672 ASP A N 1
ATOM 5446 C CA . ASP A 1 672 ? -13.438 -23.171 -33.533 1.00 66.31 672 ASP A CA 1
ATOM 5447 C C . ASP A 1 672 ? -13.807 -24.618 -33.936 1.00 66.31 672 ASP A C 1
ATOM 5449 O O . ASP A 1 672 ? -13.784 -25.519 -33.103 1.00 66.31 672 ASP A O 1
ATOM 5453 N N . ALA A 1 673 ? -14.181 -24.853 -35.201 1.00 55.50 673 ALA A N 1
ATOM 5454 C CA . ALA A 1 673 ? -14.648 -26.151 -35.704 1.00 55.50 673 ALA A CA 1
ATOM 5455 C C . ALA A 1 673 ? -13.526 -27.099 -36.173 1.00 55.50 673 ALA A C 1
ATOM 5457 O O . ALA A 1 673 ? -13.787 -28.284 -36.385 1.00 55.50 673 ALA A O 1
ATOM 5458 N N . VAL A 1 674 ? -12.300 -26.589 -36.351 1.00 48.91 674 VAL A N 1
ATOM 5459 C CA . VAL A 1 674 ? -11.125 -27.342 -36.845 1.00 48.91 674 VAL A CA 1
ATOM 5460 C C . VAL A 1 674 ? -10.395 -28.103 -35.717 1.00 48.91 674 VAL A C 1
ATOM 5462 O O . VAL A 1 674 ? -9.470 -28.865 -35.992 1.00 48.91 674 VAL A O 1
ATOM 5465 N N . SER A 1 675 ? -10.824 -27.940 -34.460 1.00 43.03 675 SER A N 1
ATOM 5466 C CA . SER A 1 675 ? -10.261 -28.601 -33.270 1.00 43.03 675 SER A CA 1
ATOM 5467 C C . SER A 1 675 ? -11.156 -29.672 -32.662 1.00 43.03 675 SER A C 1
ATOM 5469 O O . SER A 1 675 ? -12.373 -29.405 -32.503 1.00 43.03 675 SER A O 1
#

pLDDT: mean 86.32, std 11.85, range [29.47, 98.19]

Foldseek 3Di:
DVVLVVVVVVQVVVCVVVVDDDDLALDEDDDDPPDDPVNLVVSCVSNVHDHDPDFRDDVNAGPDDDPDLCVRCVVLLVVLLVQLQPDQLQVDFLLRLLCCCVVPLLVSCLVVLLQFQHDPVVLVSSLVSSQCSNQDRHPPDDGDSLDDVVQQCDDLLLLHSVDASSNLLSLLSLLVVLVCLQVPCPDPVSVVCCVVFPVPHDSLPTDCDDDHDRRSVSNVSNSVLNLQFKFKQAELQPVAFQAPGQYQLPDHSNGAPQDFDPPRPDTTPNVQADPVFAGDPVSCVVGHDPVSSLRVNQRHYHPDDMDIFGRQDQLRDRDSVSSSVSSCCVVVNPPSPPPPQLDHSVLSVVLVVALDDSSLSVVVSCQSVQRDVQLVVCVVVVNDPDQAQLAQSPDGRGSCCLQAVPPLNQCLCCVAPNNDRRVVVVDDGVSSVSVVLVVCCVPPVDPCSVVLSSLLSVLSVVLSVCCVPVVDDRDSVVSRVRSVVNVVVSVPDPPSCVVDDDDPPDPPDPAPQFADADDALEKEKQWAKDDDQPDQWIKIKIWIAHNVRATFKIAIDIGGHNDRVLRRLVSQLVSLVVCVVVVHQAYEYEYQDPVSLCLLPDPPDRHRSRCPNSSNSSNVSCVVHVNYHYDYHHPSHSVLNVCQNVCVVVVNADRMDGRDGRPVCVVVSVVNVVD

Organism: NCBI:txid152421

Secondary structure (DSSP, 8-state):
-HHHHHHHHHHHHHHHHH-----TTT------TTS-HHHHHHHHHHHT-----S--EETTEESS--S-HHHHHHHHHHHHHHHHHHS-GGGS-HHHHHHHIIIIITTTTHHHHHHSPPPHHHHHHHHHHHHHHHH-SSSS------S-HHHHHS-GGGTS-----HHHHHHHHHHHHHHHHHH-TTSHHHHHHHHHH-SSS-TTT----SS--HHHHHHHHHHHHHHTTEEEEPSS-TT-BTTTS---TTSGGGS--SPPPTT----BGGGGB-TTSSB-HHHHHHHS-HHHHHHHTTSPP-SS--EEEETTSTTS---HHHHHHHHHHHHH-SGGGG---SS-HHHHHHHHHSSS-HHHHHHHHHHHTT-S--HHHHHTTTS-S--B-TTTSSSB--HHIIIIISTTTHHHHHTSTT---HHHH---SHHHHHHHHHHHHHHH--TTHHHHHHHHHHHHHHHHHHHHHH-----HHHHHHHHHHHHHHHHH-S-TTTTS------------SS--PPPTT-EEEEEEEE--TT-S-EEEEEEEE-TTS-EEEEEEEEE--SSHHHHHHHHHHHHHHHHHHTT-SSEEEEES-HHHHHHHH-TTSPPPGGGHHHHHHHHHHHHT-TTEEEEE--GGG-HHHHHHHHHHTTTSS-SEEES---HHHHHHHHHHH--